Protein AF-A0A166BXQ8-F1 (afdb_monomer_lite)

Foldseek 3Di:
DPDCVVQPPQVLLVHPHQDLDLVVLVVSLVVVVVVDDCVVCVVSNVSSVVRSVVSVVVSVVVVVVVVVVVVVVPPDDDDDDDDDPPDDDPDDDPDDDDDDDDDDDDDDPDPVVVVVVLVVVLVVLLPQDLDLVNLVVLLVVLPDPLLVDPVSVVSNLVSVLNSQVVQWDADPVRATAGDPSNDVSSVVSCCVSPVCLVCVVVVCVSPVPCVNVSRHSVVVVVVVVVCVVDPPDPPVPPDDPVRVVLVVLVVVLVVLVVVLVVDDPPDPVNVVSVVVSVVSVVVSVLVVVVVVVVVVVVVVVVVVVVVCVVPDPDDDDPVCVVVVVVVVVVVVVLVVLVSVLVPDDPDDPVNVVSVVVNVVVVVVVVVVVVVVVVVVVVVVVVVVVVVVVVVVVVD

Radius of gyration: 35.56 Å; chains: 1; bounding box: 99×68×86 Å

Secondary structure (DSSP, 8-state):
---TTTTTTHHHHT-SS--SSHHHHHHHHHHHHHHS-TTT-HHHHHHHHHHHHHHHHHHHHHHHHHHHHHHHH-----------------------------------TTHHHHHHHHHHHHHHHHT--SSHHHHHHHHHHHTSGGGG-TTHHHHHHHHHHHHHHHTEEE-TTS-EEE-TTS-HHHHHHHHHHH-TTTTHHHHHHH-TTTHHHHHHHHHHHHHHHHHTT--S--------HHHHHHHHHHHHHHHHHHHHTTSPTTSHHHHHHHHHHHHHHHHHHHHHHHHHHHHHHHHHHHHHHHHHHHH-SSS--GGGHHHHHHHHHHHHHHHHHHHHHHTS-TT-THHHHHHHHHHHHHHHHHHHHHHHHHHHHHHHHHHHHHHHHHHHTT-

Structure (mmCIF, N/CA/C/O backbone):
data_AF-A0A166BXQ8-F1
#
_entry.id   AF-A0A166BXQ8-F1
#
loop_
_atom_site.group_PDB
_atom_site.id
_atom_site.type_symbol
_atom_site.label_atom_id
_atom_site.label_alt_id
_atom_site.label_comp_id
_atom_site.label_asym_id
_atom_site.label_entity_id
_atom_site.label_seq_id
_atom_site.pdbx_PDB_ins_code
_atom_site.Cartn_x
_atom_site.Cartn_y
_atom_site.Cartn_z
_atom_site.occupancy
_atom_site.B_iso_or_equiv
_atom_site.auth_seq_id
_atom_site.auth_comp_id
_atom_site.auth_asym_id
_atom_site.auth_atom_id
_atom_site.pdbx_PDB_model_num
ATOM 1 N N . MET A 1 1 ? 5.377 -31.806 24.658 1.00 46.69 1 MET A N 1
ATOM 2 C CA . MET A 1 1 ? 5.139 -30.428 25.122 1.00 46.69 1 MET A CA 1
ATOM 3 C C . MET A 1 1 ? 5.740 -29.539 24.061 1.00 46.69 1 MET A C 1
ATOM 5 O O . MET A 1 1 ? 6.955 -29.551 23.931 1.00 46.69 1 MET A O 1
ATOM 9 N N . TYR A 1 2 ? 4.899 -28.917 23.238 1.00 45.97 2 TYR A N 1
ATOM 10 C CA . TYR A 1 2 ? 5.341 -27.869 22.319 1.00 45.97 2 TYR A CA 1
ATOM 11 C C . TYR A 1 2 ? 5.758 -26.662 23.166 1.00 45.97 2 TYR A C 1
ATOM 13 O O . TYR A 1 2 ? 5.157 -26.437 24.223 1.00 45.97 2 TYR A O 1
ATOM 21 N N . SER A 1 3 ? 6.818 -25.956 22.779 1.00 56.94 3 SER A N 1
ATOM 22 C CA . SER A 1 3 ? 7.181 -24.694 23.430 1.00 56.94 3 SER A CA 1
ATOM 23 C C . SER A 1 3 ? 6.000 -23.720 23.310 1.00 56.94 3 SER A C 1
ATOM 25 O O . SER A 1 3 ? 5.258 -23.763 22.328 1.00 56.94 3 SER A O 1
ATOM 27 N N . GLU A 1 4 ? 5.774 -22.868 24.317 1.00 56.84 4 GLU A N 1
ATOM 28 C CA . GLU A 1 4 ? 4.639 -21.922 24.313 1.00 56.84 4 GLU A CA 1
ATOM 29 C C . GLU A 1 4 ? 4.644 -20.993 23.082 1.00 56.84 4 GLU A C 1
ATOM 31 O O . GLU A 1 4 ? 3.579 -20.546 22.645 1.00 56.84 4 GLU A O 1
ATOM 36 N N . ASP A 1 5 ? 5.820 -20.799 22.479 1.00 68.94 5 ASP A N 1
ATOM 37 C CA . ASP A 1 5 ? 6.036 -19.998 21.275 1.00 68.94 5 ASP A CA 1
ATOM 38 C C . ASP A 1 5 ? 5.596 -20.705 19.977 1.00 68.94 5 ASP A C 1
ATOM 40 O O . ASP A 1 5 ? 5.170 -20.042 19.034 1.00 68.94 5 ASP A O 1
ATOM 44 N N . GLU A 1 6 ? 5.634 -22.042 19.910 1.00 75.56 6 GLU A N 1
ATOM 45 C CA . GLU A 1 6 ? 5.276 -22.801 18.695 1.00 75.56 6 GLU A CA 1
ATOM 46 C C . GLU A 1 6 ? 3.762 -22.881 18.453 1.00 75.56 6 GLU A C 1
ATOM 48 O O . GLU A 1 6 ? 3.329 -23.151 17.335 1.00 75.56 6 GLU A O 1
ATOM 53 N N . ASN A 1 7 ? 2.946 -22.643 19.484 1.00 86.50 7 ASN A N 1
ATOM 54 C CA . ASN A 1 7 ? 1.486 -22.749 19.394 1.00 86.50 7 ASN A CA 1
ATOM 55 C C . ASN A 1 7 ? 0.785 -21.386 19.307 1.00 86.50 7 ASN A C 1
ATOM 57 O O . ASN A 1 7 ? -0.435 -21.281 19.475 1.00 86.50 7 ASN A O 1
ATOM 61 N N . TRP A 1 8 ? 1.546 -20.320 19.069 1.00 91.12 8 TRP A N 1
ATOM 62 C CA . TRP A 1 8 ? 0.972 -19.029 18.731 1.00 91.12 8 TRP A CA 1
ATOM 63 C C . TRP A 1 8 ? 0.299 -19.115 17.349 1.00 91.12 8 TRP A C 1
ATOM 65 O O . TRP A 1 8 ? 0.879 -19.691 16.427 1.00 91.12 8 TRP A O 1
ATOM 75 N N . PRO A 1 9 ? -0.915 -18.565 17.151 1.00 95.94 9 PRO A N 1
ATOM 76 C CA . PRO A 1 9 ? -1.700 -17.702 18.047 1.00 95.94 9 PRO A CA 1
ATOM 77 C C . PRO A 1 9 ? -2.689 -18.430 18.980 1.00 95.94 9 PRO A C 1
ATOM 79 O O . PRO A 1 9 ? -3.392 -17.789 19.766 1.00 95.94 9 PRO A O 1
ATOM 82 N N . TYR A 1 10 ? -2.798 -19.755 18.897 1.00 96.56 10 TYR A N 1
ATOM 83 C CA . TYR A 1 10 ? -3.838 -20.540 19.572 1.00 96.56 10 TYR A CA 1
ATOM 84 C C . TYR A 1 10 ? -3.664 -20.605 21.095 1.00 96.56 10 TYR A C 1
ATOM 86 O O . TYR A 1 10 ? -4.658 -20.542 21.825 1.00 96.56 10 TYR A O 1
ATOM 94 N N . SER A 1 11 ? -2.422 -20.613 21.585 1.00 95.88 11 SER A N 1
ATOM 95 C CA . SER A 1 11 ? -2.105 -20.584 23.020 1.00 95.88 11 SER A CA 1
ATOM 96 C C . SER A 1 11 ? -2.713 -19.368 23.736 1.00 95.88 11 SER A C 1
ATOM 98 O O . SER A 1 11 ? -3.325 -19.510 24.797 1.00 95.88 11 SER A O 1
ATOM 100 N N . VAL A 1 12 ? -2.666 -18.183 23.113 1.00 96.44 12 VAL A N 1
ATOM 101 C CA . VAL A 1 12 ? -3.250 -16.935 23.649 1.00 96.44 12 VAL A CA 1
ATOM 102 C C . VAL A 1 12 ? -4.776 -17.037 23.769 1.00 96.44 12 VAL A C 1
ATOM 104 O O . VAL A 1 12 ? -5.376 -16.575 24.745 1.00 96.44 12 VAL A O 1
ATOM 107 N N . LEU A 1 13 ? -5.420 -17.712 22.813 1.00 96.56 13 LEU A N 1
ATOM 108 C CA . LEU A 1 13 ? -6.859 -17.989 22.838 1.00 96.56 13 LEU A CA 1
ATOM 109 C C . LEU A 1 13 ? -7.239 -19.085 23.852 1.00 96.56 13 LEU A C 1
ATOM 111 O O . LEU A 1 13 ? -8.425 -19.269 24.127 1.00 96.56 13 LEU A O 1
ATOM 115 N N . GLY A 1 14 ? -6.261 -19.772 24.452 1.00 96.19 14 GLY A N 1
ATOM 116 C CA . GLY A 1 14 ? -6.480 -20.916 25.338 1.00 96.19 14 GLY A CA 1
ATOM 117 C C . GLY A 1 14 ? -6.905 -22.175 24.583 1.00 96.19 14 GLY A C 1
ATOM 118 O O . GLY A 1 14 ? -7.723 -22.940 25.090 1.00 96.19 14 GLY A O 1
ATOM 119 N N . LEU A 1 15 ? -6.410 -22.344 23.357 1.00 95.94 15 LEU A N 1
ATOM 120 C CA . LEU A 1 15 ? -6.626 -23.522 22.527 1.00 95.94 15 LEU A CA 1
ATOM 121 C C . LEU A 1 15 ? -5.323 -24.323 22.453 1.00 95.94 15 LEU A C 1
ATOM 123 O O . LEU A 1 15 ? -4.288 -23.786 22.069 1.00 95.94 15 LEU A O 1
ATOM 127 N N . ASP A 1 16 ? -5.386 -25.612 22.791 1.00 94.31 16 ASP A N 1
ATOM 128 C CA . ASP A 1 16 ? -4.207 -26.489 22.771 1.00 94.31 16 ASP A CA 1
ATOM 129 C C . ASP A 1 16 ? -3.754 -26.833 21.344 1.00 94.31 16 ASP A C 1
ATOM 131 O O . ASP A 1 16 ? -2.599 -27.196 21.134 1.00 94.31 16 ASP A O 1
ATOM 135 N N . GLN A 1 17 ? -4.653 -26.737 20.360 1.00 94.12 17 GLN A N 1
ATOM 136 C CA . GLN A 1 17 ? -4.404 -27.069 18.956 1.00 94.12 17 GLN A CA 1
ATOM 137 C C . GLN A 1 17 ? -5.160 -26.116 18.025 1.00 94.12 17 GLN A C 1
ATOM 139 O O . GLN A 1 17 ? -6.168 -25.516 18.414 1.00 94.12 17 GLN A O 1
ATOM 144 N N . ALA A 1 18 ? -4.693 -26.020 16.777 1.00 94.00 18 ALA A N 1
ATOM 145 C CA . ALA A 1 18 ? -5.367 -25.280 15.718 1.00 94.00 18 ALA A CA 1
ATOM 146 C C . ALA A 1 18 ? -6.756 -25.894 15.431 1.00 94.00 18 ALA A C 1
ATOM 148 O O . ALA A 1 18 ? -6.832 -27.062 15.049 1.00 94.00 18 ALA A O 1
ATOM 149 N N . PRO A 1 19 ? -7.862 -25.152 15.612 1.00 94.69 19 PRO A N 1
ATOM 150 C CA . PRO A 1 19 ? -9.194 -25.655 15.304 1.00 94.69 19 PRO A CA 1
ATOM 151 C C . PRO A 1 19 ? -9.437 -25.690 13.790 1.00 94.69 19 PRO A C 1
ATOM 153 O O . PRO A 1 19 ? -8.932 -24.846 13.054 1.00 94.69 19 PRO A O 1
ATOM 156 N N . ASP A 1 20 ? -10.288 -26.613 13.342 1.00 95.31 20 ASP A N 1
ATOM 157 C CA . ASP A 1 20 ? -10.686 -26.741 11.932 1.00 95.31 20 ASP A CA 1
ATOM 158 C C . ASP A 1 20 ? -11.771 -25.736 11.502 1.00 95.31 20 ASP A C 1
ATOM 160 O O . ASP A 1 20 ? -12.115 -25.652 10.323 1.00 95.31 20 ASP A O 1
ATOM 164 N N . ASP A 1 21 ? -12.349 -24.977 12.439 1.00 96.25 21 ASP A N 1
ATOM 165 C CA . ASP A 1 21 ? -13.496 -24.117 12.170 1.00 96.25 21 ASP A CA 1
ATOM 166 C C . ASP A 1 21 ? -13.426 -22.740 12.852 1.00 96.25 21 ASP A C 1
ATOM 168 O O . ASP A 1 21 ? -12.931 -22.548 13.967 1.00 96.25 21 ASP A O 1
ATOM 172 N N . LEU A 1 22 ? -14.017 -21.748 12.182 1.00 95.56 22 LEU A N 1
ATOM 173 C CA . LEU A 1 22 ? -14.020 -20.360 12.641 1.00 95.56 22 LEU A CA 1
ATOM 174 C C . LEU A 1 22 ? -14.882 -20.156 13.899 1.00 95.56 22 LEU A C 1
ATOM 176 O O . LEU A 1 22 ? -14.662 -19.198 14.648 1.00 95.56 22 LEU A O 1
ATOM 180 N N . LYS A 1 23 ? -15.884 -21.014 14.146 1.00 97.00 23 LYS A N 1
ATOM 181 C CA . LYS A 1 23 ? -16.772 -20.859 15.310 1.00 97.00 23 LYS A CA 1
ATOM 182 C C . LYS A 1 23 ? -16.017 -21.176 16.597 1.00 97.00 23 LYS A C 1
ATOM 184 O O . LYS A 1 23 ? -16.188 -20.439 17.569 1.00 97.00 23 LYS A O 1
ATOM 189 N N . SER A 1 24 ? -15.152 -22.186 16.587 1.00 97.44 24 SER A N 1
ATOM 190 C CA . SER A 1 24 ? -14.280 -22.520 17.719 1.00 97.44 24 SER A CA 1
ATOM 191 C C . SER A 1 24 ? -13.351 -21.362 18.095 1.00 97.44 24 SER A C 1
ATOM 193 O O . SER A 1 24 ? -13.321 -20.967 19.263 1.00 97.44 24 SER A O 1
ATOM 195 N N . ILE A 1 25 ? -12.708 -20.717 17.111 1.00 96.75 25 ILE A N 1
ATOM 196 C CA . ILE A 1 25 ? -11.854 -19.529 17.330 1.00 96.75 25 ILE A CA 1
ATOM 197 C C . ILE A 1 25 ? -12.660 -18.381 17.958 1.00 96.75 25 ILE A C 1
ATOM 199 O O . ILE A 1 25 ? -12.255 -17.801 18.967 1.00 96.75 25 ILE A O 1
ATOM 203 N N . LYS A 1 26 ? -13.840 -18.066 17.403 1.00 97.00 26 LYS A N 1
ATOM 204 C CA . LYS A 1 26 ? -14.721 -17.004 17.928 1.00 97.00 26 LYS A CA 1
ATOM 205 C C . LYS A 1 26 ? -15.190 -17.286 19.354 1.00 97.00 26 LYS A C 1
ATOM 207 O O . LYS A 1 26 ? -15.265 -16.365 20.167 1.00 97.00 26 LYS A O 1
ATOM 212 N N . ARG A 1 27 ? -15.507 -18.544 19.669 1.00 98.06 27 ARG A N 1
ATOM 213 C CA . ARG A 1 27 ? -15.951 -18.951 21.006 1.00 98.06 27 ARG A CA 1
ATOM 214 C C . ARG A 1 27 ? -14.828 -18.816 22.033 1.00 98.06 27 ARG A C 1
ATOM 216 O O . ARG A 1 27 ? -15.084 -18.296 23.117 1.00 98.06 27 ARG A O 1
ATOM 223 N N . ALA A 1 28 ? -13.612 -19.232 21.682 1.00 98.00 28 ALA A N 1
ATOM 224 C CA . ALA A 1 28 ? -12.432 -19.088 22.532 1.00 98.00 28 ALA A CA 1
ATOM 225 C C . ALA A 1 28 ? -12.113 -17.609 22.806 1.00 98.00 28 ALA A C 1
ATOM 227 O O . ALA A 1 28 ? -11.984 -17.209 23.964 1.00 98.00 28 ALA A O 1
ATOM 228 N N . TYR A 1 29 ? -12.129 -16.774 21.760 1.00 97.94 29 TYR A N 1
ATOM 229 C CA . TYR A 1 29 ? -11.967 -15.324 21.889 1.00 97.94 29 TYR A CA 1
ATOM 230 C C . TYR A 1 29 ? -13.017 -14.705 22.820 1.00 97.94 29 TYR A C 1
ATOM 232 O O . TYR A 1 29 ? -12.664 -13.998 23.758 1.00 97.94 29 TYR A O 1
ATOM 240 N N . ALA A 1 30 ? -14.303 -15.019 22.627 1.00 97.88 30 ALA A N 1
ATOM 241 C CA . ALA A 1 30 ? -15.375 -14.497 23.476 1.00 97.88 30 ALA A CA 1
ATOM 242 C C . ALA A 1 30 ? -15.260 -14.959 24.939 1.00 97.88 30 ALA A C 1
ATOM 244 O O . ALA A 1 30 ? -15.646 -14.224 25.847 1.00 97.88 30 ALA A O 1
ATOM 245 N N . HIS A 1 31 ? -14.740 -16.165 25.184 1.00 97.94 31 HIS A N 1
ATOM 246 C CA . HIS A 1 31 ? -14.492 -16.659 26.535 1.00 97.94 31 HIS A CA 1
ATOM 247 C C . HIS A 1 31 ? -13.352 -15.886 27.212 1.00 97.94 31 HIS A C 1
ATOM 249 O O . HIS A 1 31 ? -13.535 -15.391 28.322 1.00 97.94 31 HIS A O 1
ATOM 255 N N . LYS A 1 32 ? -12.211 -15.712 26.531 1.00 97.44 32 LYS A N 1
ATOM 256 C CA . LYS A 1 32 ? -11.069 -14.928 27.034 1.00 97.44 32 LYS A CA 1
ATOM 257 C C . LYS A 1 32 ? -11.403 -13.447 27.210 1.00 97.44 32 LYS A C 1
ATOM 259 O O . LYS A 1 32 ? -11.014 -12.840 28.203 1.00 97.44 32 LYS A O 1
ATOM 264 N N . LEU A 1 33 ? -12.203 -12.879 26.310 1.00 97.00 33 LEU A N 1
ATOM 265 C CA . LEU A 1 33 ? -12.630 -11.485 26.394 1.00 97.00 33 LEU A CA 1
ATOM 266 C C . LEU A 1 33 ? -13.449 -11.198 27.661 1.00 97.00 33 LEU A C 1
ATOM 268 O O . LEU A 1 33 ? -13.353 -10.110 28.211 1.00 97.00 33 LEU A O 1
ATOM 272 N N . LYS A 1 34 ? -14.226 -12.173 28.154 1.00 97.69 34 LYS A N 1
ATOM 273 C CA . LYS A 1 34 ? -14.976 -12.042 29.417 1.00 97.69 34 LYS A CA 1
ATOM 274 C C . LYS A 1 34 ? -14.088 -12.080 30.659 1.00 97.69 34 LYS A C 1
ATOM 276 O O . LYS A 1 34 ? -14.539 -11.668 31.721 1.00 97.69 34 LYS A O 1
ATOM 281 N N . THR A 1 35 ? -12.876 -12.620 30.545 1.00 96.88 35 THR A N 1
ATOM 282 C CA . THR A 1 35 ? -11.937 -12.731 31.669 1.00 96.88 35 THR A CA 1
ATOM 283 C C . THR A 1 35 ? -11.001 -11.531 31.796 1.00 96.88 35 THR A C 1
ATOM 285 O O . THR A 1 35 ? -10.431 -11.345 32.864 1.00 96.88 35 THR A O 1
ATOM 288 N N . ILE A 1 36 ? -10.854 -10.729 30.736 1.00 95.50 36 ILE A N 1
ATOM 289 C CA . ILE A 1 36 ? -9.988 -9.544 30.704 1.00 95.50 36 ILE A CA 1
ATOM 290 C C . ILE A 1 36 ? -10.828 -8.304 31.015 1.00 95.50 36 ILE A C 1
ATOM 292 O O . ILE A 1 36 ? -11.818 -8.026 30.335 1.00 95.50 36 ILE A O 1
ATOM 296 N N . ASP A 1 37 ? -10.412 -7.530 32.014 1.00 96.00 37 ASP A N 1
ATOM 297 C CA . ASP A 1 37 ? -10.966 -6.199 32.257 1.00 96.00 37 ASP A CA 1
ATOM 298 C C . ASP A 1 37 ? -10.253 -5.178 31.362 1.00 96.00 37 ASP A C 1
ATOM 300 O O . ASP A 1 37 ? -9.118 -4.777 31.613 1.00 96.00 37 ASP A O 1
ATOM 304 N N . GLN A 1 38 ? -10.941 -4.736 30.310 1.00 93.00 38 GLN A N 1
ATOM 305 C CA . GLN A 1 38 ? -10.394 -3.823 29.300 1.00 93.00 38 GLN A CA 1
ATOM 306 C C . GLN A 1 38 ? -9.919 -2.484 29.882 1.00 93.00 38 GLN A C 1
ATOM 308 O O . GLN A 1 38 ? -9.070 -1.831 29.279 1.00 93.00 38 GLN A O 1
ATOM 313 N N . SER A 1 39 ? -10.459 -2.058 31.029 1.00 92.38 39 SER A N 1
ATOM 314 C CA . SER A 1 39 ? -10.103 -0.771 31.634 1.00 92.38 39 SER A CA 1
ATOM 315 C C . SER A 1 39 ? -8.745 -0.798 32.335 1.00 92.38 39 SER A C 1
ATOM 317 O O . SER A 1 39 ? -8.055 0.219 32.387 1.00 92.38 39 SER A O 1
ATOM 319 N N . THR A 1 40 ? -8.349 -1.963 32.847 1.00 96.06 40 THR A N 1
ATOM 320 C CA . THR A 1 40 ? -7.124 -2.142 33.631 1.00 96.06 40 THR A CA 1
ATOM 321 C C . THR A 1 40 ? -6.053 -2.932 32.878 1.00 96.06 40 THR A C 1
ATOM 323 O O . THR A 1 40 ? -4.871 -2.772 33.171 1.00 96.06 40 THR A O 1
ATOM 326 N N . GLN A 1 41 ? -6.441 -3.731 31.878 1.00 96.25 41 GLN A N 1
ATOM 327 C CA . GLN A 1 41 ? -5.575 -4.661 31.142 1.00 96.25 41 GLN A CA 1
ATOM 328 C C . GLN A 1 41 ? -5.599 -4.392 29.625 1.00 96.25 41 GLN A C 1
ATOM 330 O O . GLN A 1 41 ? -5.936 -5.257 28.814 1.00 96.25 41 GLN A O 1
ATOM 335 N N . ALA A 1 42 ? -5.253 -3.165 29.223 1.00 91.62 42 ALA A N 1
ATOM 336 C CA . ALA A 1 42 ? -5.271 -2.758 27.813 1.00 91.62 42 ALA A CA 1
ATOM 337 C C . ALA A 1 42 ? -4.303 -3.576 26.931 1.00 91.62 42 ALA A C 1
ATOM 339 O O . ALA A 1 42 ? -4.637 -3.912 25.795 1.00 91.62 42 ALA A O 1
ATOM 340 N N . GLU A 1 43 ? -3.125 -3.926 27.457 1.00 94.19 43 GLU A N 1
ATOM 341 C CA . GLU A 1 43 ? -2.118 -4.715 26.736 1.00 94.19 43 GLU A CA 1
ATOM 342 C C . GLU A 1 43 ? -2.594 -6.153 26.481 1.00 94.19 43 GLU A C 1
ATOM 344 O O . GLU A 1 43 ? -2.527 -6.635 25.349 1.00 94.19 43 GLU A O 1
ATOM 349 N N . ASP A 1 44 ? -3.183 -6.806 27.487 1.00 95.44 44 ASP A N 1
ATOM 350 C CA . ASP A 1 44 ? -3.733 -8.160 27.348 1.00 95.44 44 ASP A CA 1
ATOM 351 C C . ASP A 1 44 ? -4.890 -8.203 26.345 1.00 95.44 44 ASP A C 1
ATOM 353 O O . ASP A 1 44 ? -5.005 -9.140 25.550 1.00 95.44 44 ASP A O 1
ATOM 357 N N . PHE A 1 45 ? -5.735 -7.167 26.334 1.00 95.25 45 PHE A N 1
ATOM 358 C CA . PHE A 1 45 ? -6.797 -7.035 25.341 1.00 95.25 45 PHE A CA 1
ATOM 359 C C . PHE A 1 45 ? -6.235 -6.906 23.919 1.00 95.25 45 PHE A C 1
ATOM 361 O O . PHE A 1 45 ? -6.725 -7.579 23.005 1.00 95.25 45 PHE A O 1
ATOM 368 N N . GLN A 1 46 ? -5.194 -6.091 23.730 1.00 93.25 46 GLN A N 1
ATOM 369 C CA . GLN A 1 46 ? -4.549 -5.928 22.428 1.00 93.25 46 GLN A CA 1
ATOM 370 C C . GLN A 1 46 ? -3.886 -7.233 21.968 1.00 93.25 46 GLN A C 1
ATOM 372 O O . GLN A 1 46 ? -4.082 -7.644 20.824 1.00 93.25 46 GLN A O 1
ATOM 377 N N . ASN A 1 47 ? -3.189 -7.938 22.863 1.00 95.06 47 ASN A N 1
ATOM 378 C CA . ASN A 1 47 ? -2.586 -9.240 22.573 1.00 95.06 47 ASN A CA 1
ATOM 379 C C . ASN A 1 47 ? -3.640 -10.287 22.188 1.00 95.06 47 ASN A C 1
ATOM 381 O O . ASN A 1 47 ? -3.478 -10.996 21.191 1.00 95.06 47 ASN A O 1
ATOM 385 N N . LEU A 1 48 ? -4.761 -10.341 22.915 1.00 97.38 48 LEU A N 1
ATOM 386 C CA . LEU A 1 48 ? -5.880 -11.224 22.588 1.00 97.38 48 LEU A CA 1
ATOM 387 C C . LEU A 1 48 ? -6.483 -10.888 21.216 1.00 97.38 48 LEU A C 1
ATOM 389 O O . LEU A 1 48 ? -6.862 -11.793 20.466 1.00 97.38 48 LEU A O 1
ATOM 393 N N . ARG A 1 49 ? -6.577 -9.597 20.872 1.00 96.31 49 ARG A N 1
ATOM 394 C CA . ARG A 1 49 ? -7.095 -9.158 19.574 1.00 96.31 49 ARG A CA 1
ATOM 395 C C . ARG A 1 49 ? -6.176 -9.570 18.428 1.00 96.31 49 ARG A C 1
ATOM 397 O O . ARG A 1 49 ? -6.662 -10.165 17.466 1.00 96.31 49 ARG A O 1
ATOM 404 N N . THR A 1 50 ? -4.877 -9.318 18.559 1.00 93.62 50 THR A N 1
ATOM 405 C CA . THR A 1 50 ? -3.866 -9.718 17.571 1.00 93.62 50 THR A CA 1
ATOM 406 C C . THR A 1 50 ? -3.879 -11.232 17.356 1.00 93.62 50 THR A C 1
ATOM 408 O O . THR A 1 50 ? -3.921 -11.690 16.215 1.00 93.62 50 THR A O 1
ATOM 411 N N . ALA A 1 51 ? -3.944 -12.019 18.436 1.00 96.88 51 ALA A N 1
ATOM 412 C CA . ALA A 1 51 ? -4.024 -13.476 18.348 1.00 96.88 51 ALA A CA 1
ATOM 413 C C . ALA A 1 51 ? -5.303 -13.958 17.641 1.00 96.88 51 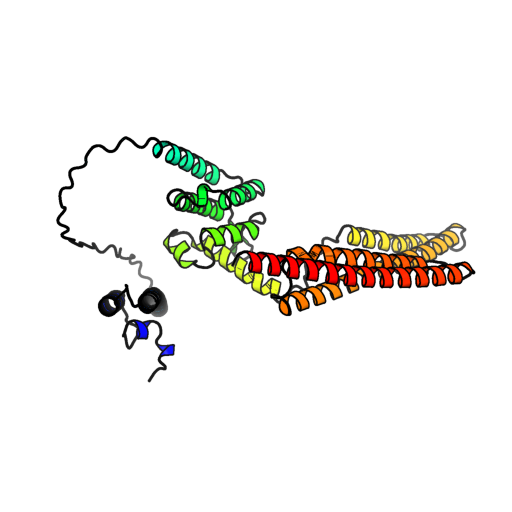ALA A C 1
ATOM 415 O O . ALA A 1 51 ? -5.255 -14.874 16.821 1.00 96.88 51 ALA A O 1
ATOM 416 N N . PHE A 1 52 ? -6.453 -13.332 17.907 1.00 97.50 52 PHE A N 1
ATOM 417 C CA . PHE A 1 52 ? -7.702 -13.663 17.218 1.00 97.50 52 PHE A CA 1
ATOM 418 C C . PHE A 1 52 ? -7.630 -13.400 15.710 1.00 97.50 52 PHE A C 1
ATOM 420 O O . PHE A 1 52 ? -8.049 -14.248 14.916 1.00 97.50 52 PHE A O 1
ATOM 427 N N . ASP A 1 53 ? -7.101 -12.244 15.311 1.00 94.38 53 ASP A N 1
ATOM 428 C CA . ASP A 1 53 ? -6.992 -11.879 13.901 1.00 94.38 53 ASP A CA 1
ATOM 429 C C . ASP A 1 53 ? -5.981 -12.784 13.166 1.00 94.38 53 ASP A C 1
ATOM 431 O O . ASP A 1 53 ? -6.297 -13.274 12.078 1.00 94.38 53 ASP A O 1
ATOM 435 N N . ALA A 1 54 ? -4.851 -13.129 13.794 1.00 92.94 54 ALA A N 1
ATOM 436 C CA . ALA A 1 54 ? -3.890 -14.101 13.264 1.00 92.94 54 ALA A CA 1
ATOM 437 C C . ALA A 1 54 ? -4.483 -15.519 13.142 1.00 92.94 54 ALA A C 1
ATOM 439 O O . ALA A 1 54 ? -4.366 -16.159 12.096 1.00 92.94 54 ALA A O 1
ATOM 440 N N . ALA A 1 55 ? 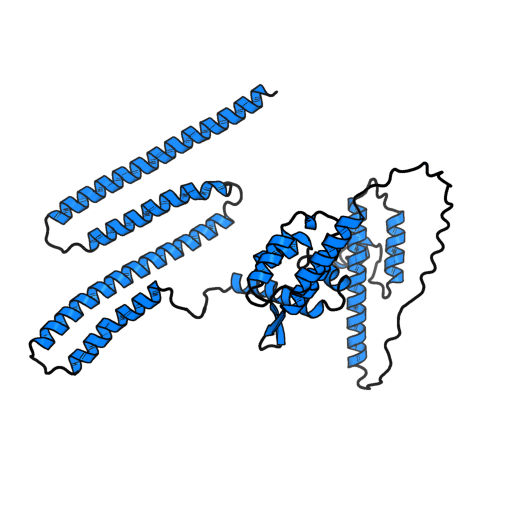-5.207 -15.999 14.162 1.00 96.50 55 ALA A N 1
ATOM 441 C CA . ALA A 1 55 ? -5.819 -17.331 14.148 1.00 96.50 55 ALA A CA 1
ATOM 442 C C . ALA A 1 55 ? -6.822 -17.497 12.992 1.00 96.50 55 ALA A C 1
ATOM 444 O O . ALA A 1 55 ? -6.906 -18.564 12.379 1.00 96.50 55 ALA A O 1
ATOM 445 N N . LYS A 1 56 ? -7.567 -16.434 12.657 1.00 96.19 56 LYS A N 1
ATOM 446 C CA . LYS A 1 56 ? -8.465 -16.414 11.492 1.00 96.19 56 LYS A CA 1
ATOM 447 C C . LYS A 1 56 ? -7.722 -16.522 10.165 1.00 96.19 56 LYS A C 1
ATOM 449 O O . LYS A 1 56 ? -8.217 -17.179 9.247 1.00 96.19 56 LYS A O 1
ATOM 454 N N . GLN A 1 57 ? -6.580 -15.851 10.049 1.00 87.56 57 GLN A N 1
ATOM 455 C CA . GLN A 1 57 ? -5.763 -15.905 8.840 1.00 87.56 57 GLN A CA 1
ATOM 456 C C . GLN A 1 57 ? -5.219 -17.319 8.648 1.00 87.56 57 GLN A C 1
ATOM 458 O O . GLN A 1 57 ? -5.434 -17.908 7.593 1.00 87.56 57 GLN A O 1
ATOM 463 N N . PHE A 1 58 ? -4.642 -17.915 9.695 1.00 93.06 58 PHE A N 1
ATOM 464 C CA . PHE A 1 58 ? -4.114 -19.283 9.646 1.00 93.06 58 PHE A CA 1
ATOM 465 C C . PHE A 1 58 ? -5.186 -20.316 9.306 1.00 93.06 58 PHE A C 1
ATOM 467 O O . PHE A 1 58 ? -4.945 -21.205 8.494 1.00 93.06 58 PHE A O 1
ATOM 474 N N . LEU A 1 59 ? -6.400 -20.165 9.845 1.00 95.06 59 LEU A N 1
ATOM 475 C CA . LEU A 1 59 ? -7.517 -21.023 9.456 1.00 95.06 59 LEU A CA 1
ATOM 476 C C . LEU A 1 59 ? -7.830 -20.906 7.955 1.00 95.06 59 LEU A C 1
ATOM 478 O O . LEU A 1 59 ? -8.028 -21.921 7.297 1.00 95.06 59 LEU A O 1
ATOM 482 N N . THR A 1 60 ? -7.862 -19.686 7.413 1.00 89.31 60 THR A N 1
ATOM 483 C CA . THR A 1 60 ? -8.107 -19.456 5.978 1.00 89.31 60 THR A CA 1
ATOM 484 C C . THR A 1 60 ? -7.032 -20.123 5.116 1.00 89.31 60 THR A C 1
ATOM 486 O O . THR A 1 60 ? -7.374 -20.820 4.164 1.00 89.31 60 THR A O 1
ATOM 489 N N . TYR A 1 61 ? -5.754 -19.981 5.483 1.00 88.44 61 TYR A N 1
ATOM 490 C CA . TYR A 1 61 ? -4.644 -20.631 4.779 1.00 88.44 61 TYR A CA 1
ATOM 491 C C . TYR A 1 61 ? -4.729 -22.159 4.841 1.00 88.44 61 TYR A C 1
ATOM 493 O O . TYR A 1 61 ? -4.598 -22.818 3.815 1.00 88.44 61 TYR A O 1
ATOM 501 N N . ASN A 1 62 ? -5.024 -22.727 6.013 1.00 91.25 62 ASN A N 1
ATOM 502 C CA . ASN A 1 62 ? -5.155 -24.176 6.172 1.00 91.25 62 ASN A CA 1
ATOM 503 C C . ASN A 1 62 ? -6.340 -24.743 5.378 1.00 91.25 62 ASN A C 1
ATOM 505 O O . ASN A 1 62 ? -6.252 -25.848 4.848 1.00 91.25 62 ASN A O 1
ATOM 509 N N . LEU A 1 63 ? -7.451 -24.005 5.286 1.00 90.00 63 LEU A N 1
ATOM 510 C CA . LEU A 1 63 ? -8.598 -24.408 4.470 1.00 90.00 63 LEU A CA 1
ATOM 511 C C . LEU A 1 63 ? -8.284 -24.349 2.971 1.00 90.00 63 LEU A C 1
ATOM 513 O O . LEU A 1 63 ? -8.712 -25.242 2.245 1.00 90.00 63 LEU A O 1
ATOM 517 N N . ALA A 1 64 ? -7.525 -23.345 2.522 1.00 87.56 64 ALA A N 1
ATOM 518 C CA . ALA A 1 64 ? -7.059 -23.259 1.139 1.00 87.56 64 ALA A CA 1
ATOM 519 C C . ALA A 1 64 ? -6.108 -24.419 0.797 1.00 87.56 64 ALA A C 1
ATOM 521 O O . ALA A 1 64 ? -6.367 -25.151 -0.151 1.00 87.56 64 ALA A O 1
ATOM 522 N N . ALA A 1 65 ? -5.102 -24.678 1.640 1.00 87.25 65 ALA A N 1
ATOM 523 C CA . ALA A 1 65 ? -4.160 -25.782 1.443 1.00 87.25 65 ALA A CA 1
ATOM 524 C C . ALA A 1 65 ? -4.860 -27.155 1.394 1.00 87.25 65 ALA A C 1
ATOM 526 O O . ALA A 1 65 ? -4.594 -27.961 0.506 1.00 87.25 65 ALA A O 1
ATOM 527 N N . LYS A 1 66 ? -5.828 -27.404 2.291 1.00 90.50 66 LYS A N 1
ATOM 528 C CA . LYS A 1 66 ? -6.637 -28.637 2.266 1.00 90.50 66 LYS A CA 1
ATOM 529 C C . LYS A 1 66 ? -7.501 -28.754 1.001 1.00 90.50 66 LYS A C 1
ATOM 531 O O . LYS A 1 66 ? -7.764 -29.868 0.552 1.00 90.50 66 LYS A O 1
ATOM 536 N N . ALA A 1 67 ? -7.979 -27.637 0.445 1.00 87.31 67 ALA A N 1
ATOM 537 C CA . ALA A 1 67 ? -8.751 -27.642 -0.799 1.00 87.31 67 ALA A CA 1
ATOM 538 C C . ALA A 1 67 ? -7.872 -27.994 -2.011 1.00 87.31 67 ALA A C 1
ATOM 540 O O . ALA A 1 67 ? -8.319 -28.733 -2.890 1.00 87.31 67 ALA A O 1
ATOM 541 N N . ASP A 1 68 ? -6.622 -27.534 -2.020 1.00 83.19 68 ASP A N 1
ATOM 542 C CA . ASP A 1 68 ? -5.653 -27.852 -3.070 1.00 83.19 68 ASP A CA 1
ATOM 543 C C . ASP A 1 68 ? -5.243 -29.334 -3.024 1.00 83.19 68 ASP A C 1
ATOM 545 O O . ASP A 1 68 ? -5.325 -30.024 -4.041 1.00 83.19 68 ASP A O 1
ATOM 549 N N . GLU A 1 69 ? -4.946 -29.879 -1.837 1.00 87.25 69 GLU A N 1
ATOM 550 C CA . GLU A 1 69 ? -4.655 -31.314 -1.653 1.00 87.25 69 GLU A CA 1
ATOM 551 C C . GLU A 1 69 ? -5.826 -32.217 -2.094 1.00 87.25 69 GLU A C 1
ATOM 553 O O . GLU A 1 69 ? -5.637 -33.282 -2.701 1.00 87.25 69 GLU A O 1
ATOM 558 N N . ALA A 1 70 ? -7.063 -31.787 -1.819 1.00 83.44 70 ALA A N 1
ATOM 559 C CA . ALA A 1 70 ? -8.265 -32.502 -2.241 1.00 83.44 70 ALA A CA 1
ATOM 560 C C . ALA A 1 70 ? -8.446 -32.485 -3.770 1.00 83.44 70 ALA A C 1
ATOM 562 O O . ALA A 1 70 ? -8.877 -33.489 -4.348 1.00 83.44 70 ALA A O 1
ATOM 563 N N . ASN A 1 71 ? -8.084 -31.382 -4.432 1.00 79.31 71 ASN A N 1
ATOM 564 C CA . ASN A 1 71 ? -8.150 -31.254 -5.888 1.00 79.31 71 ASN A CA 1
ATOM 565 C C . ASN A 1 71 ? -7.055 -32.059 -6.603 1.00 79.31 71 ASN A C 1
ATOM 567 O O . ASN A 1 71 ? -7.334 -32.655 -7.644 1.00 79.31 71 ASN A O 1
ATOM 571 N N . GLU A 1 72 ? -5.844 -32.151 -6.049 1.00 76.25 72 GLU A N 1
ATOM 572 C CA . GLU A 1 72 ? -4.763 -32.957 -6.640 1.00 76.25 72 GLU A CA 1
ATOM 573 C C . GLU A 1 72 ? -5.036 -34.465 -6.564 1.00 76.25 72 GLU A C 1
ATOM 575 O O . GLU A 1 72 ? -4.687 -35.219 -7.476 1.00 76.25 72 GLU A O 1
ATOM 580 N N . THR A 1 73 ? -5.725 -34.916 -5.515 1.00 70.88 73 THR A N 1
ATOM 581 C CA . THR A 1 73 ? -6.058 -36.340 -5.340 1.00 70.88 73 THR A CA 1
ATOM 582 C C . THR A 1 73 ? -7.286 -36.757 -6.164 1.00 70.88 73 THR A C 1
ATOM 584 O O . THR A 1 73 ? -7.453 -37.933 -6.496 1.00 70.88 73 THR A O 1
ATOM 587 N N . SER A 1 74 ? -8.135 -35.802 -6.557 1.00 56.41 74 SER A N 1
ATOM 588 C CA . SER A 1 74 ? -9.335 -36.032 -7.362 1.00 56.41 74 SER A CA 1
ATOM 589 C C . SER A 1 74 ? -9.160 -35.483 -8.779 1.00 56.41 74 SER A C 1
ATOM 591 O O . SER A 1 74 ? -9.797 -34.506 -9.173 1.00 56.41 74 SER A O 1
ATOM 593 N N . GLY A 1 75 ? -8.353 -36.168 -9.596 1.00 49.72 75 GLY A N 1
ATOM 594 C CA . GLY A 1 75 ? -8.251 -35.975 -11.052 1.00 49.72 75 GLY A CA 1
ATOM 595 C C . GLY A 1 75 ? -9.533 -36.321 -11.830 1.00 49.72 75 GLY A C 1
ATOM 596 O O . GLY A 1 75 ? -9.475 -36.908 -12.910 1.00 49.72 75 GLY A O 1
ATOM 597 N N . GLN A 1 76 ? -10.703 -35.985 -11.289 1.00 49.75 76 GLN A N 1
ATOM 598 C CA . GLN A 1 76 ? -12.002 -36.186 -11.905 1.00 49.75 76 GLN A CA 1
ATOM 599 C C . GLN A 1 76 ? -12.827 -34.908 -11.742 1.00 49.75 76 GLN A C 1
ATOM 601 O O . GLN A 1 76 ? -13.509 -34.668 -10.752 1.00 49.75 76 GLN A O 1
ATOM 606 N N . ARG A 1 77 ? -12.693 -34.066 -12.765 1.00 51.22 77 ARG A N 1
ATOM 607 C CA . ARG A 1 77 ? -13.376 -32.792 -12.976 1.00 51.22 77 ARG A CA 1
ATOM 608 C C . ARG A 1 77 ? -14.894 -32.988 -12.881 1.00 51.22 77 ARG A C 1
ATOM 610 O O . ARG A 1 77 ? -15.502 -33.537 -13.797 1.00 51.22 77 ARG A O 1
ATOM 617 N N . THR A 1 78 ? -15.504 -32.516 -11.799 1.00 45.19 78 THR A N 1
ATOM 618 C CA . THR A 1 78 ? -16.946 -32.256 -11.747 1.00 45.19 78 THR A CA 1
ATOM 619 C C . THR A 1 78 ? -17.169 -30.784 -11.455 1.00 45.19 78 THR A C 1
ATOM 621 O O . THR A 1 78 ? -16.849 -30.310 -10.368 1.00 45.19 78 THR A O 1
ATOM 624 N N . ASP A 1 79 ? -17.725 -30.085 -12.445 1.00 49.97 79 ASP A N 1
ATOM 625 C CA . ASP A 1 79 ? -18.346 -28.773 -12.293 1.00 49.97 79 ASP A CA 1
ATOM 626 C C . ASP A 1 79 ? -19.408 -28.845 -11.185 1.00 49.97 79 ASP A C 1
ATOM 628 O O . ASP A 1 79 ? -20.474 -29.434 -11.372 1.00 49.97 79 ASP A O 1
ATOM 632 N N . ALA A 1 80 ? -19.130 -28.269 -10.017 1.00 46.25 80 ALA A N 1
ATOM 633 C CA . ALA A 1 80 ? -20.127 -28.075 -8.973 1.00 46.25 80 ALA A CA 1
ATOM 634 C C . ALA A 1 80 ? -19.843 -26.771 -8.224 1.00 46.25 80 ALA A C 1
ATOM 636 O O . ALA A 1 80 ? -18.740 -26.529 -7.743 1.00 46.25 80 ALA A O 1
ATOM 637 N N . GLY A 1 81 ? -20.864 -25.915 -8.207 1.00 40.25 81 GLY A N 1
ATOM 638 C CA . GLY A 1 81 ? -20.798 -24.517 -7.818 1.00 40.25 81 GLY A CA 1
ATOM 639 C C . GLY A 1 81 ? -20.337 -24.255 -6.388 1.00 40.25 81 GLY A C 1
ATOM 640 O O . GLY A 1 81 ? -20.644 -24.988 -5.449 1.00 40.25 81 GLY A O 1
ATOM 641 N N . TYR A 1 82 ? -19.655 -23.122 -6.247 1.00 39.28 82 TYR A N 1
ATOM 642 C CA . TYR A 1 82 ? -19.412 -22.462 -4.976 1.00 39.28 82 TYR A CA 1
ATOM 643 C C . TYR A 1 82 ? -20.747 -22.148 -4.294 1.00 39.28 82 TYR A C 1
ATOM 645 O O . TYR A 1 82 ? -21.534 -21.329 -4.771 1.00 39.28 82 TYR A O 1
ATOM 653 N N . ALA A 1 83 ? -21.000 -22.826 -3.177 1.00 43.56 83 ALA A N 1
ATOM 654 C CA . ALA A 1 83 ? -22.109 -22.530 -2.291 1.00 43.56 83 ALA A CA 1
ATOM 655 C C . ALA A 1 83 ? -21.842 -21.205 -1.561 1.00 43.56 83 ALA A C 1
ATOM 657 O O . ALA A 1 83 ? -20.888 -21.068 -0.796 1.00 43.56 83 ALA A O 1
ATOM 658 N N . ASP A 1 84 ? -22.720 -20.246 -1.830 1.00 42.25 84 ASP A N 1
ATOM 659 C CA . ASP A 1 84 ? -22.910 -18.987 -1.122 1.00 42.25 84 ASP A CA 1
ATOM 660 C C . ASP A 1 84 ? -23.028 -19.220 0.399 1.00 42.25 84 ASP A C 1
ATOM 662 O O . ASP A 1 84 ? -23.989 -19.814 0.890 1.00 42.25 84 ASP A O 1
ATOM 666 N N . LEU A 1 85 ? -22.019 -18.770 1.153 1.00 45.47 85 LEU A N 1
ATOM 667 C CA . LEU A 1 85 ? -21.955 -18.817 2.621 1.00 45.47 85 LEU A CA 1
ATOM 668 C C . LEU A 1 85 ? -22.527 -17.540 3.268 1.00 45.47 85 LEU A C 1
ATOM 670 O O . LEU A 1 85 ? -22.064 -17.097 4.323 1.00 45.47 85 LEU A O 1
ATOM 674 N N . SER A 1 86 ? -23.569 -16.963 2.673 1.00 38.78 86 SER A N 1
ATOM 675 C CA . SER A 1 86 ? -24.388 -15.917 3.292 1.00 38.78 86 SER A CA 1
ATOM 676 C C . SER A 1 86 ? -25.313 -16.515 4.363 1.00 38.78 86 SER A C 1
ATOM 678 O O . SER A 1 86 ? -26.493 -16.772 4.135 1.00 38.78 86 SER A O 1
ATOM 680 N N . LEU A 1 87 ? -24.778 -16.769 5.562 1.00 42.00 87 LEU A N 1
ATOM 681 C CA . LEU A 1 87 ? -25.586 -17.126 6.735 1.00 42.00 87 LEU A CA 1
ATOM 682 C C . LEU A 1 87 ? -26.240 -15.867 7.351 1.00 42.00 87 LEU A C 1
ATOM 684 O O . LEU A 1 87 ? -25.527 -14.899 7.629 1.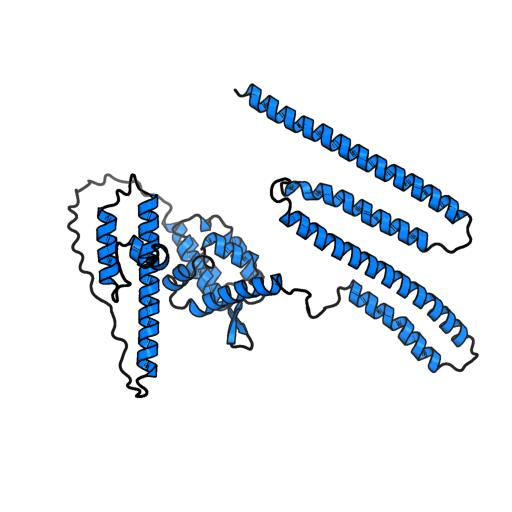00 42.00 87 LEU A O 1
ATOM 688 N N . PRO A 1 88 ? -27.556 -15.876 7.647 1.00 36.81 88 PRO A N 1
ATOM 689 C CA . PRO A 1 88 ? -28.239 -14.759 8.293 1.00 36.81 88 PRO A CA 1
ATOM 690 C C . PRO A 1 88 ? -27.845 -14.682 9.773 1.00 36.81 88 PRO A C 1
ATOM 692 O O . PRO A 1 88 ? -28.091 -15.610 10.544 1.00 36.81 88 PRO A O 1
ATOM 695 N N . LEU A 1 89 ? -27.242 -13.568 10.187 1.00 38.94 89 LEU A N 1
ATOM 696 C CA . LEU A 1 89 ? -27.058 -13.227 11.597 1.00 38.94 89 LEU A CA 1
ATOM 697 C C . LEU A 1 89 ? -28.292 -12.460 12.084 1.00 38.94 89 LEU A C 1
ATOM 699 O O . LEU A 1 89 ? -28.345 -11.237 12.005 1.00 38.94 89 LEU A O 1
ATOM 703 N N . ASP A 1 90 ? -29.283 -13.191 12.592 1.00 34.19 90 ASP A N 1
ATOM 704 C CA . ASP A 1 90 ? -30.390 -12.623 13.365 1.00 34.19 90 ASP A CA 1
ATOM 705 C C . ASP A 1 90 ? -29.909 -12.395 14.810 1.00 34.19 90 ASP A C 1
ATOM 707 O O . ASP A 1 90 ? -29.935 -13.294 15.653 1.00 34.19 90 ASP A O 1
ATOM 711 N N . TYR A 1 91 ? -29.359 -11.206 15.075 1.00 36.22 91 TYR A N 1
ATOM 712 C CA . TYR A 1 91 ? -28.967 -10.772 16.416 1.00 36.22 91 TYR A CA 1
ATOM 713 C C . TYR A 1 91 ? -30.018 -9.790 16.944 1.00 36.22 91 TYR A C 1
ATOM 715 O O . TYR A 1 91 ? -29.914 -8.577 16.757 1.00 36.22 91 TYR A O 1
ATOM 723 N N . LYS A 1 92 ? -31.048 -10.317 17.616 1.00 36.34 92 LYS A N 1
ATOM 724 C CA . LYS A 1 92 ? -31.973 -9.516 18.429 1.00 36.34 92 LYS A CA 1
ATOM 725 C C . LYS A 1 92 ? -31.223 -8.922 19.621 1.00 36.34 92 LYS A C 1
ATOM 727 O O . LYS A 1 92 ? -31.015 -9.582 20.634 1.00 36.34 92 LYS A O 1
ATOM 732 N N . SER A 1 93 ? -30.816 -7.666 19.480 1.00 34.53 93 SER A N 1
ATOM 733 C CA . SER A 1 93 ? -30.402 -6.809 20.585 1.00 34.53 93 SER A CA 1
ATOM 734 C C . SER A 1 93 ? -31.626 -6.044 21.086 1.00 34.53 93 SER A C 1
ATOM 736 O O . SER A 1 93 ? -32.021 -5.048 20.482 1.00 34.53 93 SER A O 1
ATOM 738 N N . ASP A 1 94 ? -32.212 -6.497 22.193 1.00 37.53 94 ASP A N 1
ATOM 739 C CA . ASP A 1 94 ? -33.176 -5.711 22.964 1.00 37.53 94 ASP A CA 1
ATOM 740 C C . ASP A 1 94 ? -32.453 -4.508 23.594 1.00 37.53 94 ASP A C 1
ATOM 742 O O . ASP A 1 94 ? -31.836 -4.609 24.654 1.00 37.53 94 ASP A O 1
ATOM 746 N N . GLN A 1 95 ? -32.512 -3.356 22.922 1.00 36.19 95 GLN A N 1
ATOM 747 C CA . GLN A 1 95 ? -32.201 -2.056 23.513 1.00 36.19 95 GLN A CA 1
ATOM 748 C C . GLN A 1 95 ? -33.499 -1.273 23.702 1.00 36.19 95 GLN A C 1
ATOM 750 O O . GLN A 1 95 ? -34.099 -0.748 22.766 1.00 36.19 95 GLN A O 1
ATOM 755 N N . THR A 1 96 ? -33.930 -1.200 24.956 1.00 35.75 96 THR A N 1
ATOM 756 C CA . THR A 1 96 ? -34.945 -0.268 25.440 1.00 35.75 96 THR A CA 1
ATOM 757 C C . THR A 1 96 ? -34.434 1.165 25.292 1.00 35.75 96 THR A C 1
ATOM 759 O O . THR A 1 96 ? -33.530 1.585 26.013 1.00 35.75 96 THR A O 1
ATOM 762 N N . ASN A 1 97 ? -35.027 1.901 24.355 1.00 32.88 97 ASN A N 1
ATOM 763 C CA . ASN A 1 97 ? -34.826 3.332 24.136 1.00 32.88 97 ASN A CA 1
ATOM 764 C C . ASN A 1 97 ? -35.471 4.143 25.279 1.00 32.88 97 ASN A C 1
ATOM 766 O O . ASN A 1 97 ? -36.688 4.038 25.458 1.00 32.88 97 ASN A O 1
ATOM 770 N N . PRO A 1 98 ? -34.742 4.993 26.024 1.00 44.06 98 PRO A N 1
ATOM 771 C CA . PRO A 1 98 ? -35.370 6.091 26.737 1.00 44.06 98 PRO A CA 1
ATOM 772 C C . PRO A 1 98 ? -35.651 7.231 25.751 1.00 44.06 98 PRO A C 1
ATOM 774 O O . PRO A 1 98 ? -34.755 7.758 25.095 1.00 44.06 98 PRO A O 1
ATOM 777 N N . THR A 1 99 ? -36.925 7.606 25.659 1.00 36.38 99 THR A N 1
ATOM 778 C CA . THR A 1 99 ? -37.413 8.795 24.957 1.00 36.38 99 THR A CA 1
ATOM 779 C C . THR A 1 99 ? -36.751 10.043 25.538 1.00 36.38 99 THR A C 1
ATOM 781 O O . THR A 1 99 ? -37.145 10.530 26.596 1.00 36.38 99 THR A O 1
ATOM 784 N N . VAL A 1 100 ? -35.741 10.562 24.841 1.00 41.62 100 VAL A N 1
ATOM 785 C CA . VAL A 1 100 ? -35.202 11.903 25.072 1.00 41.62 100 VAL A CA 1
ATOM 786 C C . VAL A 1 100 ? -35.995 12.867 24.199 1.00 41.62 100 VAL A C 1
ATOM 788 O O . VAL A 1 100 ? -35.966 12.790 22.972 1.00 41.62 100 VAL A O 1
ATOM 791 N N . THR A 1 101 ? -36.736 13.758 24.850 1.00 41.84 101 THR A N 1
ATOM 792 C CA . THR A 1 101 ? -37.377 14.921 24.236 1.00 41.84 101 THR A CA 1
ATOM 793 C C . THR A 1 101 ? -36.294 15.807 23.625 1.00 41.84 101 THR A C 1
ATOM 795 O O . THR A 1 101 ? -35.509 16.417 24.346 1.00 41.84 101 THR A O 1
ATOM 798 N N . ILE A 1 102 ? -36.229 15.844 22.294 1.00 45.59 102 ILE A N 1
ATOM 799 C CA . ILE A 1 102 ? -35.328 16.720 21.543 1.00 45.59 102 ILE A CA 1
ATOM 800 C C . ILE A 1 102 ? -35.958 18.114 21.521 1.00 45.59 102 ILE A C 1
ATOM 802 O O . ILE A 1 102 ? -36.889 18.377 20.760 1.00 45.59 102 ILE A O 1
ATOM 806 N N . GLU A 1 103 ? -35.459 18.998 22.382 1.00 45.53 103 GLU A N 1
ATOM 807 C CA . GLU A 1 103 ? -35.611 20.437 22.196 1.00 45.53 103 GLU A CA 1
ATOM 808 C C . GLU A 1 103 ? -34.770 20.892 20.995 1.00 45.53 103 GLU A C 1
ATOM 810 O O . GLU A 1 103 ? -33.672 20.396 20.743 1.00 45.53 103 GLU A O 1
ATOM 815 N N . GLN A 1 104 ? -35.353 21.814 20.233 1.00 51.72 104 GLN A N 1
ATOM 816 C CA . GLN A 1 104 ? -34.861 22.432 19.005 1.00 51.72 104 GLN A CA 1
ATOM 817 C C . GLN A 1 104 ? -33.344 22.688 18.988 1.00 51.72 104 GLN A C 1
ATOM 819 O O . GLN A 1 104 ? -32.858 23.656 19.568 1.00 51.72 104 GLN A O 1
ATOM 824 N N . PHE A 1 105 ? -32.611 21.880 18.218 1.00 43.81 105 PHE A N 1
ATOM 825 C CA . PHE A 1 105 ? -31.289 22.261 17.734 1.00 43.81 105 PHE A CA 1
ATOM 826 C C . PHE A 1 105 ? -31.449 23.207 16.543 1.00 43.81 105 PHE A C 1
ATOM 828 O O . PHE A 1 105 ? -32.096 22.876 15.550 1.00 43.81 105 PHE A O 1
ATOM 835 N N . GLN A 1 106 ? -30.854 24.392 16.667 1.00 47.88 106 GLN A N 1
ATOM 836 C CA . GLN A 1 106 ? -30.617 25.312 15.560 1.00 47.88 106 GLN A CA 1
ATOM 837 C C . GLN A 1 106 ? -29.951 24.562 14.402 1.00 47.88 106 GLN A C 1
ATOM 839 O O . GLN A 1 106 ? -28.941 23.886 14.598 1.00 47.88 106 GLN A O 1
ATOM 844 N N . GLU A 1 107 ? -30.529 24.687 13.206 1.00 48.00 107 GLU A N 1
ATOM 845 C CA . GLU A 1 107 ? -29.975 24.175 11.954 1.00 48.00 107 GLU A CA 1
ATOM 846 C C . GLU A 1 107 ? -28.510 24.601 11.820 1.00 48.00 107 GLU A C 1
ATOM 848 O O . GLU A 1 107 ? -28.212 25.786 11.690 1.00 48.00 107 GLU A O 1
ATOM 853 N N . ALA A 1 108 ? -27.596 23.628 11.869 1.00 51.19 108 ALA A N 1
ATOM 854 C CA . ALA A 1 108 ? -26.193 23.823 11.543 1.00 51.19 108 ALA A CA 1
ATOM 855 C C . ALA A 1 108 ? -26.071 24.034 10.023 1.00 51.19 108 ALA A C 1
ATOM 857 O O . ALA A 1 108 ? -26.283 23.090 9.254 1.00 51.19 108 ALA A O 1
ATOM 858 N N . PRO A 1 109 ? -25.721 25.237 9.543 1.00 49.38 109 PRO A N 1
ATOM 859 C CA . PRO A 1 109 ? -25.541 25.471 8.124 1.00 49.38 109 PRO A CA 1
ATOM 860 C C . PRO A 1 109 ? -24.099 25.099 7.769 1.00 49.38 109 PRO A C 1
ATOM 862 O O . PRO A 1 109 ? -23.226 25.939 7.950 1.00 49.38 109 PRO A O 1
ATOM 865 N N . SER A 1 110 ? -23.815 23.860 7.331 1.00 54.44 110 SER A N 1
ATOM 866 C CA . SER A 1 110 ? -22.550 23.522 6.618 1.00 54.44 110 SER A CA 1
ATOM 867 C C . SER A 1 110 ? -22.428 22.102 6.035 1.00 54.44 110 SER A C 1
ATOM 869 O O . SER A 1 110 ? -21.588 21.902 5.167 1.00 54.44 110 SER A O 1
ATOM 871 N N . ALA A 1 111 ? -23.236 21.109 6.431 1.00 55.88 111 ALA A N 1
ATOM 872 C CA . ALA A 1 111 ? -23.000 19.715 6.002 1.00 55.88 111 ALA A CA 1
ATOM 873 C C . ALA A 1 111 ? -23.246 19.440 4.498 1.00 55.88 111 ALA A C 1
ATOM 875 O O . ALA A 1 111 ? -22.678 18.510 3.929 1.00 55.88 111 ALA A O 1
ATOM 876 N N . LEU A 1 112 ? -24.085 20.245 3.837 1.00 56.22 112 LEU A N 1
ATOM 877 C CA . LEU A 1 112 ? -24.406 20.064 2.416 1.00 56.22 112 LEU A CA 1
ATOM 878 C C . LEU A 1 112 ? -23.265 20.507 1.485 1.00 56.22 112 LEU A C 1
ATOM 880 O O . LEU A 1 112 ? -23.036 19.845 0.472 1.00 56.22 112 LEU A O 1
ATOM 884 N N . SER A 1 113 ? -22.515 21.556 1.843 1.00 61.66 113 SER A N 1
ATOM 885 C CA . SER A 1 113 ? -21.429 22.093 1.007 1.00 61.66 113 SER A CA 1
ATOM 886 C C . SER A 1 113 ? -20.264 21.109 0.868 1.00 61.66 113 SER A C 1
ATOM 888 O O . SER A 1 113 ? -19.772 20.894 -0.235 1.00 61.66 113 SER A O 1
ATOM 890 N N . THR A 1 114 ? -19.899 20.416 1.950 1.00 73.06 114 THR A N 1
ATOM 891 C CA . THR A 1 114 ? -18.789 19.448 1.962 1.00 73.06 114 THR A CA 1
ATOM 892 C C . THR A 1 114 ? -19.067 18.236 1.068 1.00 73.06 114 THR A C 1
ATOM 894 O O . THR A 1 114 ? -18.172 17.715 0.408 1.00 73.06 114 THR A O 1
ATOM 897 N N . SER A 1 115 ? -20.328 17.793 0.997 1.00 75.38 115 SER A N 1
ATOM 898 C CA . SER A 1 115 ? -20.708 16.630 0.183 1.00 75.38 115 SER A CA 1
ATOM 899 C C . SER A 1 115 ? -20.607 16.883 -1.326 1.00 75.38 115 SER A C 1
ATOM 901 O O . SER A 1 115 ? -20.240 15.975 -2.074 1.00 75.38 115 SER A O 1
ATOM 903 N N . LEU A 1 116 ? -20.907 18.111 -1.770 1.00 76.19 116 LEU A N 1
ATOM 904 C CA . LEU A 1 116 ? -20.820 18.505 -3.176 1.00 76.19 116 LEU A CA 1
ATOM 905 C C . LEU A 1 116 ? -19.350 18.581 -3.617 1.00 76.19 116 LEU A C 1
ATOM 907 O O . LEU A 1 116 ? -18.992 18.008 -4.643 1.00 76.19 116 LEU A O 1
ATOM 911 N N . GLU A 1 117 ? -18.498 19.194 -2.791 1.00 90.50 117 GLU A N 1
ATOM 912 C CA . GLU A 1 117 ? -17.052 19.304 -3.028 1.00 90.50 117 GLU A CA 1
ATOM 913 C C . GLU A 1 117 ? -16.369 17.928 -3.095 1.00 90.50 117 GLU A C 1
ATOM 915 O O . GLU A 1 117 ? -15.496 17.699 -3.933 1.00 90.50 117 GLU A O 1
ATOM 920 N N . LEU A 1 118 ? -16.814 16.977 -2.267 1.00 92.56 118 LEU A N 1
ATOM 921 C CA . LEU A 1 118 ? -16.314 15.600 -2.279 1.00 92.56 118 LEU A CA 1
ATOM 922 C C . LEU A 1 118 ? -16.623 14.866 -3.586 1.00 92.56 118 LEU A C 1
ATOM 924 O O . LEU A 1 118 ? -15.747 14.196 -4.129 1.00 92.56 118 LEU A O 1
ATOM 928 N N . ASN A 1 119 ? -17.839 15.011 -4.114 1.00 93.88 119 ASN A N 1
ATOM 929 C CA . ASN A 1 119 ? -18.213 14.378 -5.381 1.00 93.88 119 ASN A CA 1
ATOM 930 C C . ASN A 1 119 ? -17.428 14.981 -6.562 1.00 93.88 119 ASN A C 1
ATOM 932 O O . ASN A 1 119 ? -17.003 14.254 -7.460 1.00 93.88 119 ASN A O 1
ATOM 936 N N . GLU A 1 120 ? -17.202 16.299 -6.558 1.00 95.38 120 GLU A N 1
ATOM 937 C CA . GLU A 1 120 ? -16.365 16.963 -7.567 1.00 95.38 120 GLU A CA 1
ATOM 938 C C . GLU A 1 120 ? -14.906 16.503 -7.489 1.00 95.38 120 GLU A C 1
ATOM 940 O O . GLU A 1 120 ? -14.254 16.310 -8.519 1.00 95.38 120 GLU A O 1
ATOM 945 N N . LEU A 1 121 ? -14.392 16.284 -6.278 1.00 95.25 121 LEU A N 1
ATOM 946 C CA . LEU A 1 121 ? -13.044 15.773 -6.071 1.00 95.25 121 LEU A CA 1
ATOM 947 C C . LEU A 1 121 ? -12.895 14.323 -6.548 1.00 95.25 121 LEU A C 1
ATOM 949 O O . LEU A 1 121 ? -11.928 14.018 -7.248 1.00 95.25 121 LEU A O 1
ATOM 953 N N . GLU A 1 122 ? -13.849 13.446 -6.224 1.00 95.88 122 GLU A N 1
ATOM 954 C CA . GLU A 1 122 ? -13.891 12.069 -6.735 1.00 95.88 122 GLU A CA 1
ATOM 955 C C . GLU A 1 122 ? -13.888 12.055 -8.274 1.00 95.88 122 GLU A C 1
ATOM 957 O O . GLU A 1 122 ? -13.076 11.359 -8.895 1.00 95.88 122 GLU A O 1
ATOM 962 N N . ASP A 1 123 ? -14.738 12.876 -8.901 1.00 96.38 123 ASP A N 1
ATOM 963 C CA . ASP A 1 123 ? -14.800 13.013 -10.359 1.00 96.38 123 ASP A CA 1
ATOM 964 C C . ASP A 1 123 ? -13.466 13.513 -10.931 1.00 96.38 123 ASP A C 1
ATOM 966 O O . ASP A 1 123 ? -12.949 12.949 -11.903 1.00 96.38 123 ASP A O 1
ATOM 970 N N . LYS A 1 124 ? -12.847 14.502 -10.279 1.00 96.94 124 LYS A N 1
ATOM 971 C CA . LYS A 1 124 ? -11.546 15.045 -10.675 1.00 96.94 124 LYS A CA 1
ATOM 972 C C . LYS A 1 124 ? -10.444 13.990 -10.614 1.00 96.94 124 LYS A C 1
ATOM 974 O O . LYS A 1 124 ? -9.701 13.872 -11.587 1.00 96.94 124 LYS A O 1
ATOM 979 N N . ILE A 1 125 ? -10.365 13.200 -9.537 1.00 96.81 125 ILE A N 1
ATOM 980 C CA . ILE A 1 125 ? -9.392 12.100 -9.393 1.00 96.81 125 ILE A CA 1
ATOM 981 C C . ILE A 1 125 ? -9.617 11.046 -10.481 1.00 96.81 125 ILE A C 1
ATOM 983 O O . ILE A 1 125 ? -8.671 10.598 -11.134 1.00 96.81 125 ILE A O 1
ATOM 987 N N . SER A 1 126 ? -10.877 10.694 -10.748 1.00 96.31 126 SER A N 1
ATOM 988 C CA . SER A 1 126 ? -11.229 9.676 -11.744 1.00 96.31 126 SER A CA 1
ATOM 989 C C . SER A 1 126 ? -10.792 10.042 -13.173 1.00 96.31 126 SER A C 1
ATOM 991 O O . SER A 1 126 ? -10.503 9.140 -13.976 1.00 96.31 126 SER A O 1
ATOM 993 N N . LYS A 1 127 ? -10.720 11.351 -13.461 1.00 97.00 127 LYS A N 1
ATOM 994 C CA . LYS A 1 127 ? -10.356 11.968 -14.747 1.00 97.00 127 LYS A CA 1
ATOM 995 C C . LYS A 1 127 ? -8.891 12.403 -14.831 1.00 97.00 127 LYS A C 1
ATOM 997 O O . LYS A 1 127 ? -8.498 12.969 -15.854 1.00 97.00 127 LYS A O 1
ATOM 1002 N N . LEU A 1 128 ? -8.075 12.155 -13.803 1.00 96.94 128 LEU A N 1
ATOM 1003 C CA . LEU A 1 128 ? -6.668 12.550 -13.828 1.00 96.94 128 LEU A CA 1
ATOM 1004 C C . LEU A 1 128 ? -5.920 11.900 -15.003 1.00 96.94 128 LEU A C 1
ATOM 1006 O O . LEU A 1 128 ? -6.085 10.704 -15.276 1.00 96.94 128 LEU A O 1
ATOM 1010 N N . PRO A 1 129 ? -5.069 12.665 -15.709 1.00 95.81 129 PRO A N 1
ATOM 1011 C CA . PRO A 1 129 ? -4.259 12.117 -16.782 1.00 95.81 129 PRO A CA 1
ATOM 1012 C C . PRO A 1 129 ? -3.187 11.180 -16.214 1.00 95.81 129 PRO A C 1
ATOM 1014 O O . PRO A 1 129 ? -2.560 11.473 -15.202 1.00 95.81 129 PRO A O 1
ATOM 1017 N N . ARG A 1 130 ? -2.916 10.074 -16.916 1.00 96.00 130 ARG A N 1
ATOM 1018 C CA . ARG A 1 130 ? -1.902 9.068 -16.541 1.00 96.00 130 ARG A CA 1
ATOM 1019 C C . ARG A 1 130 ? -0.491 9.542 -16.901 1.00 96.00 130 ARG A C 1
ATOM 1021 O O . ARG A 1 130 ? 0.163 8.979 -17.780 1.00 96.00 130 ARG A O 1
ATOM 1028 N N . ASN A 1 131 ? -0.071 10.647 -16.301 1.00 95.06 131 ASN A N 1
ATOM 1029 C CA . ASN A 1 131 ? 1.221 11.283 -16.522 1.00 95.06 131 ASN A CA 1
ATOM 1030 C C . ASN A 1 131 ? 1.709 11.978 -15.239 1.00 95.06 131 ASN A C 1
ATOM 1032 O O . ASN A 1 131 ? 1.055 11.929 -14.198 1.00 95.06 131 ASN A O 1
ATOM 1036 N N . LYS A 1 132 ? 2.857 12.662 -15.326 1.00 92.50 132 LYS A N 1
ATOM 1037 C CA . LYS A 1 132 ? 3.468 13.373 -14.192 1.00 92.50 132 LYS A CA 1
ATOM 1038 C C . LYS A 1 132 ? 2.552 14.423 -13.549 1.00 92.50 132 LYS A C 1
ATOM 1040 O O . LYS A 1 132 ? 2.649 14.636 -12.350 1.00 92.50 132 LYS A O 1
ATOM 1045 N N . ASN A 1 133 ? 1.647 15.045 -14.307 1.00 94.12 133 ASN A N 1
ATOM 1046 C CA . ASN A 1 133 ? 0.740 16.057 -13.760 1.00 94.12 133 ASN A CA 1
ATOM 1047 C C . ASN A 1 133 ? -0.362 15.418 -12.907 1.00 94.12 133 ASN A C 1
ATOM 1049 O O . ASN A 1 133 ? -0.704 15.955 -11.859 1.00 94.12 133 ASN A O 1
ATOM 1053 N N . GLY A 1 134 ? -0.897 14.267 -13.335 1.00 94.06 134 GLY A N 1
ATOM 1054 C CA . GLY A 1 134 ? -1.846 13.503 -12.519 1.00 94.06 134 GLY A CA 1
ATOM 1055 C C . GLY A 1 134 ? -1.202 12.988 -11.234 1.00 94.06 134 GLY A C 1
ATOM 1056 O O . GLY A 1 134 ? -1.793 13.088 -10.165 1.00 94.06 134 GLY A O 1
ATOM 1057 N N . ALA A 1 135 ? 0.046 12.524 -11.335 1.00 94.31 135 ALA A N 1
ATOM 1058 C CA . ALA A 1 135 ? 0.857 12.089 -10.202 1.00 94.31 135 ALA A CA 1
ATOM 1059 C C . ALA A 1 135 ? 1.129 13.231 -9.198 1.00 94.31 135 ALA A C 1
ATOM 1061 O O . ALA A 1 135 ? 0.905 13.062 -8.005 1.00 94.31 135 ALA A O 1
ATOM 1062 N N . GLY A 1 136 ? 1.525 14.413 -9.688 1.00 95.50 136 GLY A N 1
ATOM 1063 C CA . GLY A 1 136 ? 1.740 15.599 -8.852 1.00 95.50 136 GLY A CA 1
ATOM 1064 C C . GLY A 1 136 ? 0.466 16.071 -8.149 1.00 95.50 136 GLY A C 1
ATOM 1065 O O . GLY A 1 136 ? 0.492 16.322 -6.952 1.00 95.50 136 GLY A O 1
ATOM 1066 N N . PHE A 1 137 ? -0.674 16.088 -8.852 1.00 96.88 137 PHE A N 1
ATOM 1067 C CA . PHE A 1 137 ? -1.962 16.401 -8.224 1.00 96.88 137 PHE A CA 1
ATOM 1068 C C . PHE A 1 137 ? -2.322 15.409 -7.109 1.00 96.88 137 PHE A C 1
ATOM 1070 O O . PHE A 1 137 ? -2.860 15.811 -6.081 1.00 96.88 137 PHE A O 1
ATOM 1077 N N . LEU A 1 138 ? -2.037 14.117 -7.305 1.00 97.00 138 LEU A N 1
ATOM 1078 C CA . LEU A 1 138 ? -2.281 13.093 -6.290 1.00 97.00 138 LEU A CA 1
ATOM 1079 C C . LEU A 1 138 ? -1.439 13.343 -5.032 1.00 97.00 138 LEU A C 1
ATOM 1081 O O . LEU A 1 138 ? -1.951 13.229 -3.923 1.00 97.00 138 LEU A O 1
ATOM 1085 N N . LEU A 1 139 ? -0.170 13.716 -5.208 1.00 97.44 139 LEU A N 1
ATOM 1086 C CA . LEU A 1 139 ? 0.728 14.044 -4.105 1.00 97.44 139 LEU A CA 1
ATOM 1087 C C . LEU A 1 139 ? 0.268 15.301 -3.350 1.00 97.44 139 LEU A C 1
ATOM 1089 O O . LEU A 1 139 ? 0.218 15.292 -2.122 1.00 97.44 139 LEU A O 1
ATOM 1093 N N . ASP A 1 140 ? -0.128 16.355 -4.069 1.00 97.25 140 ASP A N 1
ATOM 1094 C CA . ASP A 1 140 ? -0.695 17.567 -3.463 1.00 97.25 140 ASP A CA 1
ATOM 1095 C C . ASP A 1 140 ? -1.963 17.243 -2.659 1.00 97.25 140 ASP A C 1
ATOM 1097 O O . ASP A 1 140 ? -2.159 17.752 -1.555 1.00 97.25 140 ASP A O 1
ATOM 1101 N N . LEU A 1 141 ? -2.811 16.356 -3.189 1.00 97.06 141 LEU A N 1
ATOM 1102 C CA . LEU A 1 141 ? -4.033 15.908 -2.530 1.00 97.06 141 LEU A CA 1
ATOM 1103 C C . LEU A 1 141 ? -3.743 15.105 -1.252 1.00 97.06 141 LEU A C 1
ATOM 1105 O O . LEU A 1 141 ? -4.346 15.389 -0.218 1.00 97.06 141 LEU A O 1
ATOM 1109 N N . LEU A 1 142 ? -2.814 14.147 -1.302 1.00 97.00 142 LEU A N 1
ATOM 1110 C CA . LEU A 1 142 ? -2.406 13.326 -0.151 1.00 97.00 142 LEU A CA 1
ATOM 1111 C C . LEU A 1 142 ? -1.802 14.157 0.992 1.00 97.00 142 LEU A C 1
ATOM 1113 O O . LEU A 1 142 ? -1.876 13.752 2.150 1.00 97.00 142 LEU A O 1
ATOM 1117 N N . ASN A 1 143 ? -1.240 15.323 0.670 1.00 96.25 143 ASN A N 1
ATOM 1118 C CA . ASN A 1 143 ? -0.681 16.273 1.633 1.00 96.25 143 ASN A CA 1
ATOM 1119 C C . ASN A 1 143 ? -1.659 17.390 2.037 1.00 96.25 143 ASN A C 1
ATOM 1121 O O . ASN A 1 143 ? -1.297 18.283 2.804 1.00 96.25 143 ASN A O 1
ATOM 1125 N N . SER A 1 144 ? -2.884 17.386 1.509 1.00 95.94 144 SER A N 1
ATOM 1126 C CA . SER A 1 144 ? -3.859 18.441 1.779 1.00 95.94 144 SER A CA 1
ATOM 1127 C C . SER A 1 144 ? -4.661 18.180 3.058 1.00 95.94 144 SER A C 1
ATOM 1129 O O . SER A 1 144 ? -4.873 17.039 3.466 1.00 95.94 144 SER A O 1
ATOM 1131 N N . ALA A 1 145 ? -5.180 19.255 3.660 1.00 95.50 145 ALA A N 1
ATOM 1132 C CA . ALA A 1 145 ? -5.973 19.194 4.891 1.00 95.50 145 ALA A CA 1
ATOM 1133 C C . ALA A 1 145 ? -7.261 18.354 4.765 1.00 95.50 145 ALA A C 1
ATOM 1135 O O . ALA A 1 145 ? -7.825 17.943 5.774 1.00 95.50 145 ALA A O 1
ATOM 1136 N N . ILE A 1 146 ? -7.722 18.053 3.543 1.00 94.81 146 ILE A N 1
ATOM 1137 C CA . ILE A 1 146 ? -8.900 17.201 3.339 1.00 94.81 146 ILE A CA 1
ATOM 1138 C C . ILE A 1 146 ? -8.676 15.765 3.835 1.00 94.81 146 ILE A C 1
ATOM 1140 O O . ILE A 1 146 ? -9.630 15.076 4.181 1.00 94.81 146 ILE A O 1
ATOM 1144 N N . MET A 1 147 ? -7.417 15.322 3.916 1.00 96.06 147 MET A N 1
ATOM 1145 C CA . MET A 1 147 ? -7.056 14.001 4.435 1.00 96.06 147 MET A CA 1
ATOM 1146 C C . MET A 1 147 ? -7.253 13.881 5.952 1.00 96.06 147 MET A C 1
ATOM 1148 O O . MET A 1 147 ? -7.330 12.766 6.473 1.00 96.06 147 MET A O 1
ATOM 1152 N N . GLU A 1 148 ? -7.372 15.008 6.661 1.00 93.88 148 GLU A N 1
ATOM 1153 C CA . GLU A 1 148 ? -7.674 15.043 8.095 1.00 93.88 148 GLU A CA 1
ATOM 1154 C C . GLU A 1 148 ? -9.173 14.850 8.381 1.00 93.88 148 GLU A C 1
ATOM 1156 O O . GLU A 1 148 ? -9.532 14.479 9.500 1.00 93.88 148 GLU A O 1
ATOM 1161 N N . ASP A 1 149 ? -10.051 15.048 7.387 1.00 94.38 149 ASP A N 1
ATOM 1162 C CA . ASP A 1 149 ? -11.495 14.854 7.539 1.00 94.38 149 ASP A CA 1
ATOM 1163 C C . ASP A 1 149 ? -11.857 13.348 7.504 1.00 94.38 149 ASP A C 1
ATOM 1165 O O . ASP A 1 149 ? -11.687 12.683 6.471 1.00 94.38 149 ASP A O 1
ATOM 1169 N N . PRO A 1 150 ? -12.414 12.788 8.602 1.00 93.69 150 PRO A N 1
ATOM 1170 C CA . PRO A 1 150 ? -12.796 11.378 8.682 1.00 93.69 150 PRO A CA 1
ATOM 1171 C C . PRO A 1 150 ? -13.845 10.942 7.652 1.00 93.69 150 PRO A C 1
ATOM 1173 O O . PRO A 1 150 ? -13.911 9.758 7.324 1.00 93.69 150 PRO A O 1
ATOM 1176 N N . GLN A 1 151 ? -14.685 11.860 7.165 1.00 92.81 151 GLN A N 1
ATOM 1177 C CA . GLN A 1 151 ? -15.721 11.565 6.168 1.00 92.81 151 GLN A CA 1
ATOM 1178 C C . GLN A 1 151 ? -15.165 11.617 4.742 1.00 92.81 151 GLN A C 1
ATOM 1180 O O . GLN A 1 151 ? -15.573 10.831 3.884 1.00 92.81 151 GLN A O 1
ATOM 1185 N N . ALA A 1 152 ? -14.212 12.516 4.488 1.00 93.94 152 ALA A N 1
ATOM 1186 C CA . ALA A 1 152 ? -13.578 12.662 3.185 1.00 93.94 152 ALA A CA 1
ATOM 1187 C C . ALA A 1 152 ? -12.576 11.541 2.896 1.00 93.94 152 ALA A C 1
ATOM 1189 O O . ALA A 1 152 ? -12.535 11.004 1.786 1.00 93.94 152 ALA A O 1
ATOM 1190 N N . ARG A 1 153 ? -11.785 11.154 3.902 1.00 95.62 153 ARG A N 1
ATOM 1191 C CA . ARG A 1 153 ? -10.658 10.230 3.740 1.00 95.62 153 ARG A CA 1
ATOM 1192 C C . ARG A 1 153 ? -11.028 8.894 3.075 1.00 95.62 153 ARG A C 1
ATOM 1194 O O . ARG A 1 153 ? -10.350 8.547 2.112 1.00 95.62 153 ARG A O 1
ATOM 1201 N N . PRO A 1 154 ? -12.095 8.162 3.468 1.00 96.25 154 PRO A N 1
ATOM 1202 C CA . PRO A 1 154 ? -12.445 6.889 2.826 1.00 96.25 154 PRO A CA 1
ATOM 1203 C C . PRO A 1 154 ? -12.852 7.039 1.354 1.00 96.25 154 PRO A C 1
ATOM 1205 O O . PRO A 1 154 ? -12.611 6.140 0.549 1.00 96.25 154 PRO A O 1
ATOM 1208 N N . ARG A 1 155 ? -13.468 8.175 1.010 1.00 96.38 155 ARG A N 1
ATOM 1209 C CA . ARG A 1 155 ? -13.927 8.503 -0.345 1.00 96.38 155 ARG A CA 1
ATOM 1210 C C . ARG A 1 155 ? -12.751 8.836 -1.257 1.00 96.38 155 ARG A C 1
ATOM 1212 O O . ARG A 1 155 ? -12.616 8.268 -2.340 1.00 96.38 155 ARG A O 1
ATOM 1219 N N . VAL A 1 156 ? -11.842 9.676 -0.762 1.00 96.62 156 VAL A N 1
ATOM 1220 C CA . VAL A 1 156 ? -10.580 9.993 -1.439 1.00 96.62 156 VAL A CA 1
ATOM 1221 C C . VAL A 1 156 ? -9.737 8.732 -1.627 1.00 96.62 156 VAL A C 1
ATOM 1223 O O . VAL A 1 156 ? -9.245 8.494 -2.724 1.00 96.62 156 VAL A O 1
ATOM 1226 N N . GLU A 1 157 ? -9.631 7.880 -0.608 1.00 97.69 157 GLU A N 1
ATOM 1227 C CA . GLU A 1 157 ? -8.903 6.611 -0.692 1.00 97.69 157 GLU A CA 1
ATOM 1228 C C . GLU A 1 157 ? -9.436 5.701 -1.805 1.00 97.69 157 GLU A C 1
ATOM 1230 O O . GLU A 1 157 ? -8.655 5.183 -2.602 1.00 97.69 157 GLU A O 1
ATOM 1235 N N . ALA A 1 158 ? -10.760 5.547 -1.912 1.00 97.62 158 ALA A N 1
ATOM 1236 C CA . ALA A 1 158 ? -11.378 4.752 -2.971 1.00 97.62 158 ALA A CA 1
ATOM 1237 C C . ALA A 1 158 ? -11.119 5.335 -4.373 1.00 97.62 158 ALA A C 1
ATOM 1239 O O . ALA A 1 158 ? -10.858 4.594 -5.325 1.00 97.62 158 ALA A O 1
ATOM 1240 N N . ALA A 1 159 ? -11.136 6.664 -4.508 1.00 97.69 159 ALA A N 1
ATOM 1241 C CA . ALA A 1 159 ? -10.821 7.329 -5.768 1.00 97.69 159 ALA A CA 1
ATOM 1242 C C . ALA A 1 159 ? -9.337 7.172 -6.152 1.00 97.69 159 ALA A C 1
ATOM 1244 O O . ALA A 1 159 ? -9.023 6.904 -7.316 1.00 97.69 159 ALA A O 1
ATOM 1245 N N . ILE A 1 160 ? -8.426 7.287 -5.178 1.00 97.88 160 ILE A N 1
ATOM 1246 C CA . ILE A 1 160 ? -6.988 7.054 -5.365 1.00 97.88 160 ILE A CA 1
ATOM 1247 C C . ILE A 1 160 ? -6.739 5.598 -5.758 1.00 97.88 160 ILE A C 1
ATOM 1249 O O . ILE A 1 160 ? -5.998 5.355 -6.706 1.00 97.88 160 ILE A O 1
ATOM 1253 N N . TYR A 1 161 ? -7.402 4.638 -5.113 1.00 98.06 161 TYR A N 1
ATOM 1254 C CA . TYR A 1 161 ? -7.321 3.220 -5.467 1.00 98.06 161 TYR A CA 1
ATOM 1255 C C . TYR A 1 161 ? -7.671 2.979 -6.941 1.00 98.06 161 TYR A C 1
ATOM 1257 O O . TYR A 1 161 ? -6.866 2.423 -7.694 1.00 98.06 161 TYR A O 1
ATOM 1265 N N . ALA A 1 162 ? -8.816 3.499 -7.393 1.00 97.56 162 ALA A N 1
ATOM 1266 C CA . ALA A 1 162 ? -9.244 3.374 -8.785 1.00 97.56 162 ALA A CA 1
ATOM 1267 C C . ALA A 1 162 ? -8.269 4.054 -9.767 1.00 97.56 162 ALA A C 1
ATOM 1269 O O . ALA A 1 162 ? -8.076 3.589 -10.895 1.00 97.56 162 ALA A O 1
ATOM 1270 N N . TYR A 1 163 ? -7.641 5.164 -9.369 1.00 97.12 163 TYR A N 1
ATOM 1271 C CA . TYR A 1 163 ? -6.594 5.807 -10.163 1.00 97.12 163 TYR A CA 1
ATOM 1272 C C . TYR A 1 163 ? -5.315 4.958 -10.231 1.00 97.12 163 TYR A C 1
ATOM 1274 O O . TYR A 1 163 ? -4.742 4.801 -11.313 1.00 97.12 163 TYR A O 1
ATOM 1282 N N . MET A 1 164 ? -4.892 4.370 -9.111 1.00 97.81 164 MET A N 1
ATOM 1283 C CA . MET A 1 164 ? -3.696 3.530 -9.024 1.00 97.81 164 MET A CA 1
ATOM 1284 C C . MET A 1 164 ? -3.831 2.271 -9.878 1.00 97.81 164 MET A C 1
ATOM 1286 O O . MET A 1 164 ? -2.928 1.991 -10.664 1.00 97.81 164 MET A O 1
ATOM 1290 N N . GLN A 1 165 ? -4.986 1.597 -9.848 1.00 97.38 165 GLN A N 1
ATOM 1291 C CA . GLN A 1 165 ? -5.280 0.478 -10.753 1.00 97.38 165 GLN A CA 1
ATOM 1292 C C . GLN A 1 165 ? -5.139 0.871 -12.234 1.00 97.38 165 GLN A C 1
ATOM 1294 O O . GLN A 1 165 ? -4.510 0.164 -13.017 1.00 97.38 165 GLN A O 1
ATOM 1299 N N . LYS A 1 166 ? -5.641 2.047 -12.642 1.00 96.81 166 LYS A N 1
ATOM 1300 C CA . LYS A 1 166 ? -5.485 2.545 -14.029 1.00 96.81 166 LYS A CA 1
ATOM 1301 C C . LYS A 1 166 ? -4.028 2.834 -14.412 1.00 96.81 166 LYS A C 1
ATOM 1303 O O . LYS A 1 166 ? -3.726 2.937 -15.611 1.00 96.81 166 LYS A O 1
ATOM 1308 N N . CYS A 1 167 ? -3.163 3.038 -13.421 1.00 96.88 167 CYS A N 1
ATOM 1309 C CA . CYS A 1 167 ? -1.735 3.298 -13.579 1.00 96.88 167 CYS A CA 1
ATOM 1310 C C . CYS A 1 167 ? -0.883 2.026 -13.552 1.00 96.88 167 CYS A C 1
ATOM 1312 O O . CYS A 1 167 ? 0.326 2.130 -13.777 1.00 96.88 167 CYS A O 1
ATOM 1314 N N . LEU A 1 168 ? -1.489 0.858 -13.335 1.00 97.62 168 LEU A N 1
ATOM 1315 C CA . LEU A 1 168 ? -0.813 -0.419 -13.496 1.00 97.62 168 LEU A CA 1
ATOM 1316 C C . LEU A 1 168 ? -0.559 -0.706 -14.980 1.00 97.62 168 LEU A C 1
ATOM 1318 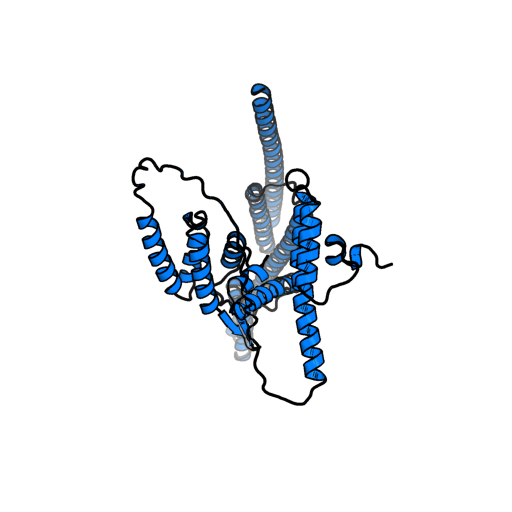O O . LEU A 1 168 ? -1.314 -0.323 -15.882 1.00 97.62 168 LEU A O 1
ATOM 1322 N N . THR A 1 169 ? 0.569 -1.347 -15.224 1.00 96.75 169 THR A N 1
ATOM 1323 C CA . THR A 1 169 ? 0.986 -1.913 -16.504 1.00 96.75 169 THR A CA 1
ATOM 1324 C C . THR A 1 169 ? 1.559 -3.284 -16.231 1.00 96.75 169 THR A C 1
ATOM 1326 O O . THR A 1 169 ? 2.093 -3.508 -15.155 1.00 96.75 169 THR A O 1
ATOM 1329 N N . VAL A 1 170 ? 1.478 -4.174 -17.202 1.00 96.56 170 VAL A N 1
ATOM 1330 C CA . VAL A 1 170 ? 2.072 -5.502 -17.100 1.00 96.56 170 VAL A CA 1
ATOM 1331 C C . VAL A 1 170 ? 3.435 -5.470 -17.793 1.00 96.56 170 VAL A C 1
ATOM 1333 O O . VAL A 1 170 ? 3.587 -4.793 -18.818 1.00 96.56 170 VAL A O 1
ATOM 1336 N N . ASP A 1 171 ? 4.450 -6.091 -17.201 1.00 93.69 171 ASP A N 1
ATOM 1337 C CA . ASP A 1 171 ? 5.769 -6.226 -17.819 1.00 93.69 171 ASP A CA 1
ATOM 1338 C C . ASP A 1 171 ? 5.855 -7.423 -18.789 1.00 93.69 171 ASP A C 1
ATOM 1340 O O . ASP A 1 171 ? 4.840 -7.940 -19.246 1.00 93.69 171 ASP A O 1
ATOM 1344 N N . ALA A 1 172 ? 7.071 -7.800 -19.201 1.00 94.06 172 ALA A N 1
ATOM 1345 C CA . ALA A 1 172 ? 7.269 -8.911 -20.134 1.00 94.06 172 ALA A CA 1
ATOM 1346 C C . 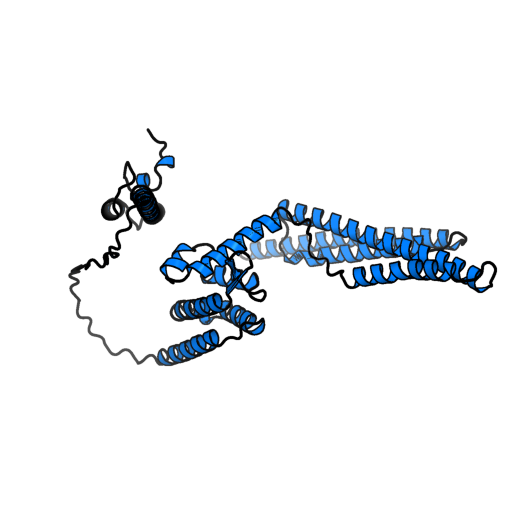ALA A 1 172 ? 7.021 -10.291 -19.495 1.00 94.06 172 ALA A C 1
ATOM 1348 O O . ALA A 1 172 ? 6.844 -11.265 -20.224 1.00 94.06 172 ALA A O 1
ATOM 1349 N N . GLU A 1 173 ? 7.013 -10.364 -18.164 1.00 93.94 173 GLU A N 1
ATOM 1350 C CA . GLU A 1 173 ? 6.867 -11.583 -17.362 1.00 93.94 173 GLU A CA 1
ATOM 1351 C C . GLU A 1 173 ? 5.458 -11.717 -16.769 1.00 93.94 173 GLU A C 1
ATOM 1353 O O . GLU A 1 173 ? 5.217 -12.568 -15.922 1.00 93.94 173 GLU A O 1
ATOM 1358 N N . ASP A 1 174 ? 4.512 -10.908 -17.250 1.00 94.62 174 ASP A N 1
ATOM 1359 C CA . ASP A 1 174 ? 3.134 -10.849 -16.760 1.00 94.62 174 ASP A CA 1
ATOM 1360 C C . ASP A 1 174 ? 2.998 -10.302 -15.321 1.00 94.62 174 ASP A C 1
ATOM 1362 O O . ASP A 1 174 ? 1.959 -10.458 -14.678 1.00 94.62 174 ASP A O 1
ATOM 1366 N N . HIS A 1 175 ? 4.014 -9.597 -14.803 1.00 93.38 175 HIS A N 1
ATOM 1367 C CA . HIS A 1 175 ? 3.948 -8.982 -13.479 1.00 93.38 175 HIS A CA 1
ATOM 1368 C C . HIS A 1 175 ? 3.339 -7.570 -13.541 1.00 93.38 175 HIS A C 1
ATOM 1370 O O . HIS A 1 175 ? 3.769 -6.725 -14.343 1.00 93.38 175 HIS A O 1
ATOM 1376 N N . PRO A 1 176 ? 2.349 -7.256 -12.684 1.00 96.19 176 PRO A N 1
ATOM 1377 C CA . PRO A 1 176 ? 1.807 -5.913 -12.590 1.00 96.19 176 PRO A CA 1
ATOM 1378 C C . PRO A 1 176 ? 2.833 -4.981 -11.941 1.00 96.19 176 PRO A C 1
ATOM 1380 O O . PRO A 1 176 ? 3.339 -5.222 -10.849 1.00 96.19 176 PRO A O 1
ATOM 1383 N N . LYS A 1 177 ? 3.108 -3.862 -12.605 1.00 96.00 177 LYS A N 1
ATOM 1384 C CA . LYS A 1 177 ? 3.996 -2.801 -12.131 1.00 96.00 177 LYS A CA 1
ATOM 1385 C C . LYS A 1 177 ? 3.388 -1.425 -12.331 1.00 96.00 177 LYS A C 1
ATOM 1387 O O . LYS A 1 177 ? 2.613 -1.178 -13.261 1.00 96.00 177 LYS A O 1
ATOM 1392 N N . PHE A 1 178 ? 3.800 -0.488 -11.488 1.00 96.81 178 PHE A N 1
ATOM 1393 C CA . PHE A 1 178 ? 3.424 0.907 -11.649 1.00 96.81 178 PHE A CA 1
ATOM 1394 C C . PHE A 1 178 ? 4.130 1.555 -12.846 1.00 96.81 178 PHE A C 1
ATOM 1396 O O . PHE A 1 178 ? 5.299 1.294 -13.133 1.00 96.81 178 PHE A O 1
ATOM 1403 N N . ARG A 1 179 ? 3.434 2.467 -13.531 1.00 94.50 179 ARG A N 1
ATOM 1404 C CA . ARG A 1 179 ? 4.065 3.355 -14.520 1.00 94.50 179 ARG A CA 1
ATOM 1405 C C . ARG A 1 179 ? 5.113 4.260 -13.864 1.00 94.50 179 ARG A C 1
ATOM 1407 O O . ARG A 1 179 ? 4.923 4.719 -12.745 1.00 94.50 179 ARG A O 1
ATOM 1414 N N . LEU A 1 180 ? 6.142 4.634 -14.633 1.00 89.56 180 LEU A N 1
ATOM 1415 C CA . LEU A 1 180 ? 7.314 5.416 -14.188 1.00 89.56 180 LEU A CA 1
ATOM 1416 C C . LEU A 1 180 ? 7.016 6.744 -13.466 1.00 89.56 180 LEU A C 1
ATOM 1418 O O . LEU A 1 180 ? 7.888 7.281 -12.795 1.00 89.56 180 LEU A O 1
ATOM 1422 N N . PHE A 1 181 ? 5.829 7.329 -13.640 1.00 93.56 181 PHE A N 1
ATOM 1423 C CA . PHE A 1 181 ? 5.463 8.575 -12.957 1.00 93.56 181 PHE A CA 1
ATOM 1424 C C . PHE A 1 181 ? 4.897 8.359 -11.547 1.00 93.56 181 PHE A C 1
ATOM 1426 O O . PHE A 1 181 ? 4.746 9.336 -10.822 1.00 93.56 181 PHE A O 1
ATOM 1433 N N . ILE A 1 182 ? 4.576 7.121 -11.161 1.00 96.44 182 ILE A N 1
ATOM 1434 C CA . ILE A 1 182 ? 4.267 6.753 -9.777 1.00 96.44 182 ILE A CA 1
ATOM 1435 C C . ILE A 1 182 ? 5.604 6.464 -9.085 1.00 96.44 182 ILE A C 1
ATOM 1437 O O . ILE A 1 182 ? 6.101 5.333 -9.053 1.00 96.44 182 ILE A O 1
ATOM 1441 N N . ASN A 1 183 ? 6.230 7.538 -8.618 1.00 95.00 183 ASN A N 1
ATOM 1442 C CA . ASN A 1 183 ? 7.490 7.492 -7.888 1.00 95.00 183 ASN A CA 1
ATOM 1443 C C . ASN A 1 183 ? 7.267 7.070 -6.424 1.00 95.00 183 ASN A C 1
ATOM 1445 O O . ASN A 1 183 ? 6.141 6.823 -5.989 1.00 95.00 183 ASN A O 1
ATOM 1449 N N . ASP A 1 184 ? 8.353 6.952 -5.672 1.00 95.19 184 ASP A N 1
ATOM 1450 C CA . ASP A 1 184 ? 8.308 6.477 -4.282 1.00 95.19 184 ASP A CA 1
ATOM 1451 C C . ASP A 1 184 ? 7.711 7.502 -3.346 1.00 95.19 184 ASP A C 1
ATOM 1453 O O . ASP A 1 184 ? 6.983 7.128 -2.447 1.00 95.19 184 ASP A O 1
ATOM 1457 N N . GLU A 1 185 ? 7.908 8.786 -3.627 1.00 96.19 185 GLU A N 1
ATOM 1458 C CA . GLU A 1 185 ? 7.294 9.877 -2.872 1.00 96.19 185 GLU A CA 1
ATOM 1459 C C . GLU A 1 185 ? 5.762 9.745 -2.819 1.00 96.19 185 GLU A C 1
ATOM 1461 O O . GLU A 1 185 ? 5.150 9.915 -1.767 1.00 96.19 185 GLU A O 1
ATOM 1466 N N . ILE A 1 186 ? 5.129 9.362 -3.935 1.00 97.25 186 ILE A N 1
ATOM 1467 C CA . ILE A 1 186 ? 3.685 9.093 -3.968 1.00 97.25 186 ILE A CA 1
ATOM 1468 C C . ILE A 1 186 ? 3.332 7.847 -3.158 1.00 97.25 186 ILE A C 1
ATOM 1470 O O . ILE A 1 186 ? 2.331 7.848 -2.444 1.00 97.25 186 ILE A O 1
ATOM 1474 N N . LEU A 1 187 ? 4.120 6.779 -3.272 1.00 97.12 187 LEU A N 1
ATOM 1475 C CA . LEU A 1 187 ? 3.850 5.535 -2.554 1.00 97.12 187 LEU A CA 1
ATOM 1476 C C . LEU A 1 187 ? 4.059 5.683 -1.045 1.00 97.12 187 LEU A C 1
ATOM 1478 O O . LEU A 1 187 ? 3.259 5.152 -0.286 1.00 97.12 187 LEU A O 1
ATOM 1482 N N . GLU A 1 188 ? 5.064 6.443 -0.617 1.00 96.44 188 GLU A N 1
ATOM 1483 C CA . GLU A 1 188 ? 5.302 6.824 0.776 1.00 96.44 188 GLU A CA 1
ATOM 1484 C C . GLU A 1 188 ? 4.165 7.700 1.308 1.00 96.44 188 GLU A C 1
ATOM 1486 O O . GLU A 1 188 ? 3.700 7.486 2.424 1.00 96.44 188 GLU A O 1
ATOM 1491 N N . ALA A 1 189 ? 3.660 8.648 0.511 1.00 97.25 189 ALA A N 1
ATOM 1492 C CA . ALA A 1 189 ? 2.506 9.456 0.899 1.00 97.25 189 ALA A CA 1
ATOM 1493 C C . ALA A 1 189 ? 1.226 8.608 1.032 1.00 97.25 189 ALA A C 1
ATOM 1495 O O . ALA A 1 189 ? 0.465 8.784 1.982 1.00 97.25 189 ALA A O 1
ATOM 1496 N N . ILE A 1 190 ? 0.998 7.659 0.118 1.00 97.56 190 ILE A N 1
ATOM 1497 C CA . ILE A 1 190 ? -0.095 6.677 0.217 1.00 97.56 190 ILE A CA 1
ATOM 1498 C C . ILE A 1 190 ? 0.083 5.808 1.462 1.00 97.56 190 ILE A C 1
ATOM 1500 O O . ILE A 1 190 ? -0.886 5.567 2.180 1.00 97.56 190 ILE A O 1
ATOM 1504 N N . GLU A 1 191 ? 1.306 5.363 1.739 1.00 96.94 191 GLU A N 1
ATOM 1505 C CA . GLU A 1 191 ? 1.610 4.550 2.909 1.00 96.94 191 GLU A CA 1
ATOM 1506 C C . GLU A 1 191 ? 1.333 5.310 4.204 1.00 96.94 191 GLU A C 1
ATOM 1508 O O . GLU A 1 191 ? 0.603 4.821 5.058 1.00 96.94 191 GLU A O 1
ATOM 1513 N N . LEU A 1 192 ? 1.803 6.550 4.311 1.00 96.19 192 LEU A N 1
ATOM 1514 C CA . LEU A 1 192 ? 1.554 7.403 5.469 1.00 96.19 192 LEU A CA 1
ATOM 1515 C C . LEU A 1 192 ? 0.053 7.650 5.695 1.00 96.19 192 LEU A C 1
ATOM 1517 O O . LEU A 1 192 ? -0.405 7.715 6.837 1.00 96.19 192 LEU A O 1
ATOM 1521 N N . GLN A 1 193 ? -0.717 7.797 4.612 1.00 97.12 193 GLN A N 1
ATOM 1522 C CA . GLN A 1 193 ? -2.144 8.107 4.689 1.00 97.12 193 GLN A CA 1
ATOM 1523 C C . GLN A 1 193 ? -3.042 6.879 4.832 1.00 97.12 193 GLN A C 1
ATOM 1525 O O . GLN A 1 193 ? -4.143 7.007 5.366 1.00 97.12 193 GLN A O 1
ATOM 1530 N N . PHE A 1 194 ? -2.642 5.696 4.378 1.00 96.81 194 PHE A N 1
ATOM 1531 C CA . PHE A 1 194 ? -3.551 4.545 4.324 1.00 96.81 194 PHE A CA 1
ATOM 1532 C C . PHE A 1 194 ? -2.941 3.220 4.783 1.00 96.81 194 PHE A C 1
ATOM 1534 O O . PHE A 1 194 ? -3.684 2.252 4.934 1.00 96.81 194 PHE A O 1
ATOM 1541 N N . ASN A 1 195 ? -1.632 3.169 5.038 1.00 96.69 195 ASN A N 1
ATOM 1542 C CA . ASN A 1 195 ? -0.884 1.967 5.415 1.00 96.69 195 ASN A CA 1
ATOM 1543 C C . ASN A 1 195 ? -1.084 0.801 4.430 1.00 96.69 195 ASN A C 1
ATOM 1545 O O . ASN A 1 195 ? -1.246 -0.346 4.841 1.00 96.69 195 ASN A O 1
ATOM 1549 N N . TRP A 1 196 ? -1.157 1.077 3.125 1.00 96.75 196 TRP A N 1
ATOM 1550 C CA . TRP A 1 196 ? -1.436 0.048 2.116 1.00 96.75 196 TRP A CA 1
ATOM 1551 C C . TRP A 1 196 ? -0.330 -1.008 1.989 1.00 96.75 196 TRP A C 1
ATOM 1553 O O . TRP A 1 196 ? -0.635 -2.161 1.689 1.00 96.75 196 TRP A O 1
ATOM 1563 N N . GLN A 1 197 ? 0.932 -0.635 2.197 1.00 95.12 197 GLN A N 1
ATOM 1564 C CA . GLN A 1 197 ? 2.082 -1.540 2.187 1.00 95.12 197 GLN A CA 1
ATOM 1565 C C . GLN A 1 197 ? 2.233 -2.261 3.528 1.00 95.12 197 GLN A C 1
ATOM 1567 O O . GLN A 1 197 ? 2.445 -3.472 3.535 1.00 95.12 197 GLN A O 1
ATOM 1572 N N . SER A 1 198 ? 2.077 -1.560 4.658 1.00 94.50 198 SER A N 1
ATOM 1573 C CA . SER A 1 198 ? 2.157 -2.196 5.983 1.00 94.50 198 SER A CA 1
ATOM 1574 C C . SER A 1 198 ? 0.951 -3.088 6.307 1.00 94.50 198 SER A C 1
ATOM 1576 O O . SER A 1 198 ? 1.088 -4.036 7.078 1.00 94.50 198 SER A O 1
ATOM 1578 N N . ASP A 1 199 ? -0.226 -2.816 5.734 1.00 96.44 199 ASP A N 1
ATOM 1579 C CA . ASP A 1 199 ? -1.473 -3.562 5.963 1.00 96.44 199 ASP A CA 1
ATOM 1580 C C . ASP A 1 199 ? -2.170 -3.939 4.641 1.00 96.44 199 ASP A C 1
ATOM 1582 O O . ASP A 1 199 ? -3.312 -3.566 4.345 1.00 96.44 199 ASP A O 1
ATOM 1586 N N . ILE A 1 200 ? -1.469 -4.752 3.846 1.00 94.62 200 ILE A N 1
ATOM 1587 C CA . ILE A 1 200 ? -1.962 -5.321 2.580 1.00 94.62 200 ILE A CA 1
ATOM 1588 C C . ILE A 1 200 ? -3.314 -6.036 2.759 1.00 94.62 200 ILE A C 1
ATOM 1590 O O . ILE A 1 200 ? -4.177 -5.992 1.880 1.00 94.62 200 ILE A O 1
ATOM 1594 N N . LEU A 1 201 ? -3.540 -6.681 3.906 1.00 90.38 201 LEU A N 1
ATOM 1595 C CA . LEU A 1 201 ? -4.781 -7.410 4.172 1.00 90.38 201 LEU A CA 1
ATOM 1596 C C . LEU A 1 201 ? -5.967 -6.473 4.406 1.00 90.38 201 LEU A C 1
ATOM 1598 O O . LEU A 1 201 ? -7.101 -6.811 4.058 1.00 90.38 201 LEU A O 1
ATOM 1602 N N . SER A 1 202 ? -5.757 -5.307 5.018 1.00 92.38 202 SER A N 1
ATOM 1603 C CA . SER A 1 202 ? -6.783 -4.264 5.081 1.00 92.38 202 SER A CA 1
ATOM 1604 C C . SER A 1 202 ? -7.135 -3.757 3.687 1.00 92.38 202 SER A C 1
ATOM 1606 O O . SER A 1 202 ? -8.322 -3.696 3.359 1.00 92.38 202 SER A O 1
ATOM 1608 N N . LEU A 1 203 ? -6.131 -3.521 2.833 1.00 95.62 203 LEU A N 1
ATOM 1609 C CA . LEU A 1 203 ? -6.349 -3.127 1.440 1.00 95.62 203 LEU A CA 1
ATOM 1610 C C . LEU A 1 203 ? -7.187 -4.169 0.676 1.00 95.62 203 LEU A C 1
ATOM 1612 O O . LEU A 1 203 ? -8.214 -3.813 0.102 1.00 95.62 203 LEU A O 1
ATOM 1616 N N . GLN A 1 204 ? -6.825 -5.456 0.737 1.00 95.06 204 GLN A N 1
ATOM 1617 C CA . GLN A 1 204 ? -7.573 -6.541 0.077 1.00 95.06 204 GLN A CA 1
ATOM 1618 C C . GLN A 1 204 ? -8.992 -6.726 0.625 1.00 95.06 204 GLN A C 1
ATOM 1620 O O . GLN A 1 204 ? -9.926 -7.003 -0.125 1.00 95.06 204 GLN A O 1
ATOM 1625 N N . ARG A 1 205 ? -9.187 -6.575 1.941 1.00 94.12 205 ARG A N 1
ATOM 1626 C CA . ARG A 1 205 ? -10.531 -6.651 2.541 1.00 94.12 205 ARG A CA 1
ATOM 1627 C C . ARG A 1 205 ? -11.414 -5.492 2.103 1.00 94.12 205 ARG A C 1
ATOM 1629 O O . ARG A 1 205 ? -12.626 -5.664 1.997 1.00 94.12 205 ARG A O 1
ATOM 1636 N N . LYS A 1 206 ? -10.821 -4.315 1.912 1.00 95.88 206 LYS A N 1
ATOM 1637 C CA . LYS A 1 206 ? -11.534 -3.100 1.527 1.00 95.88 206 LYS A CA 1
ATOM 1638 C C . LYS A 1 206 ? -11.852 -3.071 0.036 1.00 95.88 206 LYS A C 1
ATOM 1640 O O . LYS A 1 206 ? -12.945 -2.646 -0.332 1.00 95.88 206 LYS A O 1
ATOM 1645 N N . PHE A 1 207 ? -10.938 -3.560 -0.797 1.00 95.88 207 PHE A N 1
ATOM 1646 C CA . PHE A 1 207 ? -11.089 -3.614 -2.246 1.00 95.88 207 PHE A CA 1
ATOM 1647 C C . PHE A 1 207 ? -10.869 -5.046 -2.741 1.00 95.88 207 PHE A C 1
ATOM 1649 O O . PHE A 1 207 ? -9.751 -5.554 -2.782 1.00 95.88 207 PHE A O 1
ATOM 1656 N N . TRP A 1 208 ? -11.968 -5.706 -3.109 1.00 91.00 208 TRP A N 1
ATOM 1657 C CA . TRP A 1 208 ? -11.995 -7.127 -3.471 1.00 91.00 208 TRP A CA 1
ATOM 1658 C C . TRP A 1 208 ? -11.152 -7.471 -4.712 1.00 91.00 208 TRP A C 1
ATOM 1660 O O . TRP A 1 208 ? -10.736 -8.614 -4.871 1.00 91.00 208 TRP A O 1
ATOM 1670 N N . ASP A 1 209 ? -10.887 -6.490 -5.574 1.00 94.44 209 ASP A N 1
ATOM 1671 C CA . ASP A 1 209 ? -10.109 -6.595 -6.810 1.00 94.44 209 ASP A CA 1
ATOM 1672 C C . ASP A 1 209 ? -8.678 -6.037 -6.666 1.00 94.44 209 ASP A C 1
ATOM 1674 O O . ASP A 1 209 ? -8.017 -5.721 -7.654 1.00 94.44 209 ASP A O 1
ATOM 1678 N N . ALA A 1 210 ? -8.166 -5.924 -5.434 1.00 95.12 210 ALA A N 1
ATOM 1679 C CA . ALA A 1 210 ? -6.846 -5.347 -5.169 1.00 95.12 210 ALA A CA 1
ATOM 1680 C C . ALA A 1 210 ? -5.664 -6.242 -5.569 1.00 95.12 210 ALA A C 1
ATOM 1682 O O . ALA A 1 210 ? -4.526 -5.834 -5.354 1.00 95.12 210 ALA A O 1
ATOM 1683 N N . GLY A 1 211 ? -5.896 -7.436 -6.128 1.00 95.94 211 GLY A N 1
ATOM 1684 C CA . GLY A 1 211 ? -4.853 -8.425 -6.434 1.00 95.94 211 GLY A CA 1
ATOM 1685 C C . GLY A 1 211 ? -3.672 -7.838 -7.210 1.00 95.94 211 GLY A C 1
ATOM 1686 O O . GLY A 1 211 ? -2.540 -7.898 -6.734 1.00 95.94 211 GLY A O 1
ATOM 1687 N N . ASP A 1 212 ? -3.946 -7.179 -8.337 1.00 96.94 212 ASP A N 1
ATOM 1688 C CA . ASP A 1 212 ? -2.904 -6.590 -9.189 1.00 96.94 212 ASP A CA 1
ATOM 1689 C C . ASP A 1 212 ? -2.173 -5.432 -8.500 1.00 96.94 212 ASP A C 1
ATOM 1691 O O . ASP A 1 212 ? -0.961 -5.268 -8.647 1.00 96.94 212 ASP A O 1
ATOM 1695 N N . LEU A 1 213 ? -2.901 -4.620 -7.726 1.00 97.31 213 LEU A N 1
ATOM 1696 C CA . LEU A 1 213 ? -2.315 -3.497 -6.997 1.00 97.31 213 LEU A CA 1
ATOM 1697 C C . LEU A 1 213 ? -1.401 -3.990 -5.873 1.00 97.31 213 LEU A C 1
ATOM 1699 O O . LEU A 1 213 ? -0.309 -3.458 -5.692 1.00 97.31 213 LEU A O 1
ATOM 1703 N N . VAL A 1 214 ? -1.833 -5.015 -5.141 1.00 97.44 214 VAL A N 1
ATOM 1704 C CA . VAL A 1 214 ? -1.047 -5.661 -4.088 1.00 97.44 214 VAL A CA 1
ATOM 1705 C C . VAL A 1 214 ? 0.205 -6.291 -4.676 1.00 97.44 214 VAL A C 1
ATOM 1707 O O . VAL A 1 214 ? 1.292 -6.046 -4.163 1.00 97.44 214 VAL A O 1
ATOM 1710 N N . ALA A 1 215 ? 0.075 -7.036 -5.775 1.00 96.12 215 ALA A N 1
ATOM 1711 C CA . ALA A 1 215 ? 1.218 -7.617 -6.466 1.00 96.12 215 ALA A CA 1
ATOM 1712 C C . ALA A 1 215 ? 2.217 -6.534 -6.909 1.00 96.12 215 ALA A C 1
ATOM 1714 O O . ALA A 1 215 ? 3.410 -6.681 -6.662 1.00 96.12 215 ALA A O 1
ATOM 1715 N N . ALA A 1 216 ? 1.744 -5.401 -7.442 1.00 97.06 216 ALA A N 1
ATOM 1716 C CA . ALA A 1 216 ? 2.608 -4.280 -7.816 1.00 97.06 216 ALA A CA 1
ATOM 1717 C C . ALA A 1 216 ? 3.292 -3.596 -6.618 1.00 97.06 216 ALA A C 1
ATOM 1719 O O . ALA A 1 216 ? 4.446 -3.175 -6.728 1.00 97.06 216 ALA A O 1
ATOM 1720 N N . LEU A 1 217 ? 2.607 -3.472 -5.475 1.00 96.50 217 LEU A N 1
ATOM 1721 C CA . LEU A 1 217 ? 3.190 -2.937 -4.238 1.00 96.50 217 LEU A CA 1
ATOM 1722 C C . LEU A 1 217 ? 4.271 -3.874 -3.683 1.00 96.50 217 LEU A C 1
ATOM 1724 O O . LEU A 1 217 ? 5.359 -3.408 -3.346 1.00 96.50 217 LEU A O 1
ATOM 1728 N N . VAL A 1 218 ? 4.001 -5.183 -3.652 1.00 95.19 218 VAL A N 1
ATOM 1729 C CA . VAL A 1 218 ? 4.961 -6.204 -3.207 1.00 95.19 218 VAL A CA 1
ATOM 1730 C C . VAL A 1 218 ? 6.170 -6.234 -4.134 1.00 95.19 218 VAL A C 1
ATOM 1732 O O . VAL A 1 218 ? 7.289 -6.085 -3.652 1.00 95.19 218 VAL A O 1
ATOM 1735 N N . TYR A 1 219 ? 5.952 -6.320 -5.449 1.00 93.31 219 TYR A N 1
ATOM 1736 C CA . TYR A 1 219 ? 7.017 -6.337 -6.455 1.00 93.31 219 TYR A CA 1
ATOM 1737 C C . TYR A 1 219 ? 7.942 -5.121 -6.334 1.00 93.31 219 TYR A C 1
ATOM 1739 O O . TYR A 1 219 ? 9.166 -5.233 -6.398 1.00 93.31 219 TYR A O 1
ATOM 1747 N N . LYS A 1 220 ? 7.367 -3.938 -6.092 1.00 91.69 220 LYS A N 1
ATOM 1748 C CA . LYS A 1 220 ? 8.163 -2.730 -5.883 1.00 91.69 220 LYS A CA 1
ATOM 1749 C C . LYS A 1 220 ? 8.949 -2.772 -4.569 1.00 91.69 220 LYS A C 1
ATOM 1751 O O . LYS A 1 220 ? 10.101 -2.358 -4.553 1.00 91.69 220 LYS A O 1
ATOM 1756 N N . SER A 1 221 ? 8.369 -3.297 -3.489 1.00 89.62 221 SER A N 1
ATOM 1757 C CA . SER A 1 221 ? 9.072 -3.449 -2.205 1.00 89.62 221 SER A CA 1
ATOM 1758 C C . SER A 1 221 ? 10.226 -4.461 -2.257 1.00 89.62 221 SER A C 1
ATOM 1760 O O . SER A 1 221 ? 11.245 -4.249 -1.601 1.00 89.62 221 SER A O 1
ATOM 1762 N N . THR A 1 222 ? 10.103 -5.524 -3.061 1.00 88.81 222 THR A N 1
ATOM 1763 C CA . THR A 1 222 ? 11.153 -6.540 -3.237 1.00 88.81 222 THR A CA 1
ATOM 1764 C C . THR A 1 222 ? 12.289 -6.036 -4.119 1.00 88.81 222 THR A C 1
ATOM 1766 O O . THR A 1 222 ? 13.448 -6.238 -3.770 1.00 88.81 222 THR A O 1
ATOM 1769 N N . LEU A 1 223 ? 11.983 -5.288 -5.188 1.00 83.25 223 LEU A N 1
ATOM 1770 C CA . LEU A 1 223 ? 13.001 -4.623 -6.016 1.00 83.25 223 LEU A CA 1
ATOM 1771 C C . LEU A 1 223 ? 13.917 -3.712 -5.189 1.00 83.25 223 LEU A C 1
ATOM 1773 O O . LEU A 1 223 ? 15.126 -3.710 -5.393 1.00 83.25 223 LEU A O 1
ATOM 1777 N N . TYR A 1 224 ? 13.371 -3.008 -4.192 1.00 66.19 224 TYR A N 1
ATOM 1778 C CA . TYR A 1 224 ? 14.175 -2.187 -3.279 1.00 66.19 224 TYR A CA 1
ATOM 1779 C C . TYR A 1 224 ? 15.162 -2.979 -2.422 1.00 66.19 224 TYR A C 1
ATOM 1781 O O . TYR A 1 224 ? 16.181 -2.430 -1.998 1.00 66.19 224 TYR A O 1
ATOM 1789 N N . GLN A 1 225 ? 14.868 -4.246 -2.130 1.00 63.97 225 GLN A N 1
ATOM 1790 C CA . GLN A 1 225 ? 15.790 -5.095 -1.382 1.00 63.97 225 GLN A CA 1
ATOM 1791 C C . GLN A 1 225 ? 16.930 -5.602 -2.266 1.00 63.97 225 GLN A C 1
ATOM 1793 O O . GLN A 1 225 ? 18.057 -5.695 -1.785 1.00 63.97 225 GLN A O 1
ATOM 1798 N N . GLU A 1 226 ? 16.661 -5.866 -3.544 1.00 62.44 226 GLU A N 1
ATOM 1799 C CA . GLU A 1 226 ? 17.665 -6.354 -4.494 1.00 62.44 226 GLU A CA 1
ATOM 1800 C C . GLU A 1 226 ? 18.563 -5.221 -5.014 1.00 62.44 226 GLU A C 1
ATOM 1802 O O . GLU A 1 226 ? 19.786 -5.336 -4.938 1.00 62.44 226 GLU A O 1
ATOM 1807 N N . GLU A 1 227 ? 17.998 -4.066 -5.388 1.00 53.12 227 GLU A N 1
ATOM 1808 C CA . GLU A 1 227 ? 18.781 -2.873 -5.767 1.00 53.12 227 GLU A CA 1
ATOM 1809 C C . GLU A 1 227 ? 19.592 -2.302 -4.582 1.00 53.12 227 GLU A C 1
ATOM 1811 O O . GLU A 1 227 ? 20.583 -1.598 -4.766 1.00 53.12 227 GLU A O 1
ATOM 1816 N N . GLY A 1 228 ? 19.212 -2.620 -3.339 1.00 48.28 228 GLY A N 1
ATOM 1817 C CA . GLY A 1 228 ? 19.986 -2.282 -2.142 1.00 48.28 228 GLY A CA 1
ATOM 1818 C C . GLY A 1 228 ? 21.131 -3.254 -1.819 1.00 48.28 228 GLY A C 1
ATOM 1819 O O . GLY A 1 228 ? 21.992 -2.910 -1.001 1.00 48.28 228 GLY A O 1
ATOM 1820 N N . ALA A 1 229 ? 21.141 -4.447 -2.422 1.00 46.00 229 ALA A N 1
ATOM 1821 C CA . ALA A 1 229 ? 22.099 -5.521 -2.148 1.00 46.00 229 ALA A CA 1
ATOM 1822 C C . ALA A 1 229 ? 23.114 -5.745 -3.286 1.00 46.00 229 ALA A C 1
ATOM 1824 O O . ALA A 1 229 ? 24.239 -6.150 -2.998 1.00 46.00 229 ALA A O 1
ATOM 1825 N N . GLU A 1 230 ? 22.766 -5.414 -4.531 1.00 45.47 230 GLU A N 1
ATOM 1826 C CA . GLU A 1 230 ? 23.635 -5.515 -5.713 1.00 45.47 230 GLU A CA 1
ATOM 1827 C C . GLU A 1 230 ? 23.353 -4.349 -6.688 1.00 45.47 230 GLU A C 1
ATOM 1829 O O . GLU A 1 230 ? 22.727 -4.524 -7.727 1.00 45.47 230 GLU A O 1
ATOM 1834 N N . ASP A 1 231 ? 23.809 -3.132 -6.366 1.00 43.66 231 ASP A N 1
ATOM 1835 C CA . ASP A 1 231 ? 23.883 -2.020 -7.337 1.00 43.66 231 ASP A CA 1
ATOM 1836 C C . ASP A 1 231 ? 25.325 -1.507 -7.481 1.00 43.66 231 ASP A C 1
ATOM 1838 O O . ASP A 1 231 ? 25.679 -0.357 -7.208 1.00 43.66 231 ASP A O 1
ATOM 1842 N N . ASP A 1 232 ? 26.195 -2.394 -7.952 1.00 42.22 232 ASP A N 1
ATOM 1843 C CA . ASP A 1 232 ? 27.205 -2.077 -8.953 1.00 42.22 232 ASP A CA 1
ATOM 1844 C C . ASP A 1 232 ? 26.533 -2.116 -10.335 1.00 42.22 232 ASP A C 1
ATOM 1846 O O . ASP A 1 232 ? 26.745 -3.005 -11.155 1.00 42.22 232 ASP A O 1
ATOM 1850 N N . GLY A 1 233 ? 25.667 -1.127 -10.562 1.00 45.16 233 GLY A N 1
ATOM 1851 C CA . GLY A 1 233 ? 24.743 -1.073 -11.678 1.00 45.16 233 GLY A CA 1
ATOM 1852 C C . GLY A 1 233 ? 25.353 -1.254 -13.061 1.00 45.16 233 GLY A C 1
ATOM 1853 O O . GLY A 1 233 ? 26.112 -0.414 -13.556 1.00 45.16 233 GLY A O 1
ATOM 1854 N N . GLU A 1 234 ? 24.825 -2.245 -13.774 1.00 41.28 234 GLU A N 1
ATOM 1855 C CA . GLU A 1 234 ? 24.480 -2.083 -15.185 1.00 41.28 234 GLU A CA 1
ATOM 1856 C C . GLU A 1 234 ? 23.176 -1.280 -15.299 1.00 41.28 234 GLU A C 1
ATOM 1858 O O . GLU A 1 234 ? 22.148 -1.724 -15.806 1.00 41.28 234 GLU A O 1
ATOM 1863 N N . THR A 1 235 ? 23.238 -0.012 -14.895 1.00 43.28 235 THR A N 1
ATOM 1864 C CA . THR A 1 235 ? 22.442 0.980 -15.610 1.00 43.28 235 THR A CA 1
ATOM 1865 C C . THR A 1 235 ? 22.939 0.955 -17.051 1.00 43.28 235 THR A C 1
ATOM 1867 O O . THR A 1 235 ? 24.146 1.020 -17.300 1.00 43.28 235 THR A O 1
ATOM 1870 N N . GLN A 1 236 ? 22.033 0.880 -18.030 1.00 41.38 236 GLN A N 1
ATOM 1871 C CA . GLN A 1 236 ? 22.364 1.347 -19.372 1.00 41.38 236 GLN A CA 1
ATOM 1872 C C . GLN A 1 236 ? 22.930 2.760 -19.205 1.00 41.38 236 GLN A C 1
ATOM 1874 O O . GLN A 1 236 ? 22.186 3.700 -18.928 1.00 41.38 236 GLN A O 1
ATOM 1879 N N . PHE A 1 237 ? 24.258 2.879 -19.287 1.00 43.03 237 PHE A N 1
ATOM 1880 C CA . PHE A 1 237 ? 24.983 4.129 -19.133 1.00 43.03 237 PHE A CA 1
ATOM 1881 C C . PHE A 1 237 ? 24.581 5.028 -20.297 1.00 43.03 237 PHE A C 1
ATOM 1883 O O . PHE A 1 237 ? 25.251 5.105 -21.332 1.00 43.03 237 PHE A O 1
ATOM 1890 N N . GLU A 1 238 ? 23.493 5.771 -20.123 1.00 40.84 238 GLU A N 1
ATOM 1891 C CA . GLU A 1 238 ? 23.396 7.057 -20.768 1.00 40.84 238 GLU A CA 1
ATOM 1892 C C . GLU A 1 238 ? 24.536 7.880 -20.173 1.00 40.84 238 GLU A C 1
ATOM 1894 O O . GLU A 1 238 ? 24.440 8.408 -19.069 1.00 40.84 238 GLU A O 1
ATOM 1899 N N . LEU A 1 239 ? 25.680 7.875 -20.868 1.00 44.19 239 LEU A N 1
ATOM 1900 C CA . LEU A 1 239 ? 26.849 8.658 -20.498 1.00 44.19 239 LEU A CA 1
ATOM 1901 C C . LEU A 1 239 ? 26.357 10.054 -20.088 1.00 44.19 239 LEU A C 1
ATOM 1903 O O . LEU A 1 239 ? 25.722 10.746 -20.893 1.00 44.19 239 LEU A O 1
ATOM 1907 N N . ASP A 1 240 ? 26.646 10.447 -18.844 1.00 53.09 240 ASP A N 1
ATOM 1908 C CA . ASP A 1 240 ? 26.523 11.829 -18.374 1.00 53.09 240 ASP A CA 1
ATOM 1909 C C . ASP A 1 240 ? 27.055 12.755 -19.493 1.00 53.09 240 ASP A C 1
ATOM 1911 O O . ASP A 1 240 ? 28.007 12.366 -20.186 1.00 53.09 240 ASP A O 1
ATOM 1915 N N . PRO A 1 241 ? 26.470 13.937 -19.757 1.00 62.09 241 PRO A N 1
ATOM 1916 C CA . PRO A 1 241 ? 27.021 14.900 -20.715 1.00 62.09 241 PRO A CA 1
ATOM 1917 C C . PRO A 1 241 ? 28.557 15.040 -20.666 1.00 62.09 241 PRO A C 1
ATOM 1919 O O . PRO A 1 241 ? 29.180 15.189 -21.721 1.00 62.09 241 PRO A O 1
ATOM 1922 N N . VAL A 1 242 ? 29.186 14.891 -19.492 1.00 61.44 242 VAL A N 1
ATOM 1923 C CA . VAL A 1 242 ? 30.651 14.822 -19.335 1.00 61.44 242 VAL A CA 1
ATOM 1924 C C . VAL A 1 242 ? 31.248 13.543 -19.933 1.00 61.44 242 VAL A C 1
ATOM 1926 O O . VAL A 1 242 ? 32.212 13.614 -20.691 1.00 61.44 242 VAL A O 1
ATOM 1929 N N . GLY A 1 243 ? 30.663 12.377 -19.663 1.00 65.12 243 GLY A N 1
ATOM 1930 C CA . GLY A 1 243 ? 31.045 11.110 -20.288 1.00 65.12 243 GLY A CA 1
ATOM 1931 C C . GLY A 1 243 ? 30.919 11.155 -21.814 1.00 65.12 243 GLY A C 1
ATOM 1932 O O . GLY A 1 243 ? 31.873 10.817 -22.511 1.00 65.12 243 GLY A O 1
ATOM 1933 N N . LYS A 1 244 ? 29.804 11.680 -22.349 1.00 71.38 244 LYS A N 1
ATOM 1934 C CA . LYS A 1 244 ? 29.605 11.859 -23.804 1.00 71.38 244 LYS A CA 1
ATOM 1935 C C . LYS A 1 244 ? 30.670 12.790 -24.394 1.00 71.38 244 LYS A C 1
ATOM 1937 O O . LYS A 1 244 ? 31.131 12.557 -25.512 1.00 71.38 244 LYS A O 1
ATOM 1942 N N . ALA A 1 245 ? 31.077 13.829 -23.663 1.00 70.81 245 ALA A N 1
ATOM 1943 C CA . ALA A 1 245 ? 32.145 14.734 -24.080 1.00 70.81 245 ALA A CA 1
ATOM 1944 C C . ALA A 1 245 ? 33.526 14.056 -24.069 1.00 70.81 245 ALA A C 1
ATOM 1946 O O . ALA A 1 245 ? 34.279 14.217 -25.028 1.00 70.81 245 ALA A O 1
ATOM 1947 N N . VAL A 1 246 ? 33.837 13.249 -23.051 1.00 70.88 246 VAL A N 1
ATOM 1948 C CA . VAL A 1 246 ? 35.095 12.485 -22.968 1.00 70.88 246 VAL A CA 1
ATOM 1949 C C . VAL A 1 246 ? 35.186 11.457 -24.097 1.00 70.88 246 VAL A C 1
ATOM 1951 O O . VAL A 1 246 ? 36.219 11.380 -24.760 1.00 70.88 246 VAL A O 1
ATOM 1954 N N . THR A 1 247 ? 34.104 10.735 -24.409 1.00 72.19 247 THR A N 1
ATOM 1955 C CA . THR A 1 247 ? 34.080 9.786 -25.537 1.00 72.19 247 THR A CA 1
ATOM 1956 C C . THR A 1 247 ? 34.260 10.497 -26.882 1.00 72.19 247 THR A C 1
ATOM 1958 O O . THR A 1 247 ? 35.009 10.027 -27.738 1.00 72.19 247 THR A O 1
ATOM 1961 N N . LYS A 1 248 ? 33.639 11.672 -27.068 1.00 76.69 248 LYS A N 1
ATOM 1962 C CA . LYS A 1 248 ? 33.833 12.504 -28.270 1.00 76.69 248 LYS A CA 1
ATOM 1963 C C . LYS A 1 248 ? 35.257 13.056 -28.379 1.00 76.69 248 LYS A C 1
ATOM 1965 O O . LYS A 1 248 ? 35.801 13.098 -29.478 1.00 76.69 248 LYS A O 1
ATOM 1970 N N . LEU A 1 249 ? 35.877 13.440 -27.264 1.00 74.19 249 LEU A N 1
ATOM 1971 C CA . LEU A 1 249 ? 37.269 13.902 -27.226 1.00 74.19 249 LEU A CA 1
ATOM 1972 C C . LEU A 1 249 ? 38.263 12.762 -27.487 1.00 74.19 249 LEU A C 1
ATOM 1974 O O . LEU A 1 249 ? 39.272 12.988 -28.150 1.00 74.19 249 LEU A O 1
ATOM 1978 N N . ALA A 1 250 ? 37.961 11.537 -27.049 1.00 72.88 250 ALA A N 1
ATOM 1979 C CA . ALA A 1 250 ? 38.773 10.350 -27.324 1.00 72.88 250 ALA A CA 1
ATOM 1980 C C . ALA A 1 250 ? 38.734 9.912 -28.803 1.00 72.88 250 ALA A C 1
ATOM 1982 O O . ALA A 1 250 ? 39.681 9.294 -29.288 1.00 72.88 250 ALA A O 1
ATOM 1983 N N . LEU A 1 251 ? 37.685 10.277 -29.551 1.00 75.75 251 LEU A N 1
ATOM 1984 C CA . LEU A 1 251 ? 37.590 10.017 -30.994 1.00 75.75 251 LEU A CA 1
ATOM 1985 C C . LEU A 1 251 ? 38.523 10.902 -31.834 1.00 75.75 251 LEU A C 1
ATOM 1987 O O . LEU A 1 251 ? 38.929 10.493 -32.919 1.00 75.75 251 LEU A O 1
ATOM 1991 N N . ILE A 1 252 ? 38.901 12.086 -31.345 1.00 76.69 252 ILE A N 1
ATOM 1992 C CA . ILE A 1 252 ? 39.783 13.021 -32.063 1.00 76.69 252 ILE A CA 1
ATOM 1993 C C . ILE A 1 252 ? 41.163 12.404 -32.363 1.00 76.69 252 ILE A C 1
ATOM 1995 O O . ILE A 1 252 ? 41.538 12.381 -33.536 1.00 76.69 252 ILE A O 1
ATOM 1999 N N . PRO A 1 253 ? 41.920 11.856 -31.389 1.00 73.62 253 PRO A N 1
ATOM 2000 C CA . PRO A 1 253 ? 43.212 11.232 -31.677 1.00 73.62 253 PRO A CA 1
ATOM 2001 C C . PRO A 1 253 ? 43.082 9.988 -32.566 1.00 73.62 253 PRO A C 1
ATOM 2003 O O . PRO A 1 253 ? 43.960 9.744 -33.391 1.00 73.62 253 PRO A O 1
ATOM 2006 N N . PHE A 1 254 ? 41.975 9.241 -32.473 1.00 73.69 254 PHE A N 1
ATOM 2007 C CA . PHE A 1 254 ? 41.700 8.127 -33.387 1.00 73.69 254 PHE A CA 1
ATOM 2008 C C . PHE A 1 254 ? 41.524 8.613 -34.831 1.00 73.69 254 PHE A C 1
ATOM 2010 O O . PHE A 1 254 ? 42.100 8.046 -35.755 1.00 73.69 254 PHE A O 1
ATOM 2017 N N . LEU A 1 255 ? 40.780 9.700 -35.034 1.00 77.56 255 LEU A N 1
ATOM 2018 C CA . LEU A 1 255 ? 40.527 10.265 -36.357 1.00 77.56 255 LEU A CA 1
ATOM 2019 C C . LEU A 1 255 ? 41.798 10.887 -36.959 1.00 77.56 255 LEU A C 1
ATOM 2021 O O . LEU A 1 255 ? 42.071 10.694 -38.141 1.00 77.56 255 LEU A O 1
ATOM 2025 N N . VAL A 1 256 ? 42.628 11.535 -36.134 1.00 76.75 256 VAL A N 1
ATOM 2026 C CA . VAL A 1 256 ? 43.968 12.020 -36.519 1.00 76.75 256 VAL A CA 1
ATOM 2027 C C . VAL A 1 256 ? 44.880 10.856 -36.928 1.00 76.75 256 VAL A C 1
ATOM 2029 O O . VAL A 1 256 ? 45.540 10.939 -37.962 1.00 76.75 256 VAL A O 1
ATOM 2032 N N . MET A 1 257 ? 44.864 9.746 -36.182 1.00 78.56 257 MET A N 1
ATOM 2033 C CA . MET A 1 257 ? 45.621 8.530 -36.511 1.00 78.56 257 MET A CA 1
ATOM 2034 C C . MET A 1 257 ? 45.144 7.872 -37.815 1.00 78.56 257 MET A C 1
ATOM 2036 O O . MET A 1 257 ? 45.947 7.333 -38.573 1.00 78.56 257 MET A O 1
ATOM 2040 N N . VAL A 1 258 ? 43.838 7.885 -38.096 1.00 80.62 258 VAL A N 1
ATOM 2041 C CA . VAL A 1 258 ? 43.304 7.370 -39.365 1.00 80.62 258 VAL A CA 1
ATOM 2042 C C . VAL A 1 258 ? 43.742 8.267 -40.522 1.00 80.62 258 VAL A C 1
ATOM 2044 O O . VAL A 1 258 ? 44.222 7.753 -41.528 1.00 80.62 258 VAL A O 1
ATOM 2047 N N . LEU A 1 259 ? 43.642 9.591 -40.374 1.00 78.25 259 LEU A N 1
ATOM 2048 C CA . LEU A 1 259 ? 44.036 10.548 -41.411 1.00 78.25 259 LEU A CA 1
ATOM 2049 C C . LEU A 1 259 ? 45.535 10.495 -41.731 1.00 78.25 259 LEU A C 1
ATOM 2051 O O . LEU A 1 259 ? 45.894 10.585 -42.905 1.00 78.25 259 LEU A O 1
ATOM 2055 N N . SER A 1 260 ? 46.401 10.271 -40.737 1.00 75.44 260 SER A N 1
ATOM 2056 C CA . SER A 1 260 ? 47.849 10.173 -40.967 1.00 75.44 260 SER A CA 1
ATOM 2057 C C . SER A 1 260 ? 48.246 8.965 -41.825 1.00 75.44 260 SER A C 1
ATOM 2059 O O . SER A 1 260 ? 49.245 9.025 -42.541 1.00 75.44 260 SER A O 1
ATOM 2061 N N . LYS A 1 261 ? 47.437 7.894 -41.848 1.00 79.38 261 LYS A N 1
ATOM 2062 C CA . LYS A 1 261 ? 47.664 6.734 -42.731 1.00 79.38 261 LYS A CA 1
ATOM 2063 C C . LYS A 1 261 ? 47.366 7.004 -44.205 1.00 79.38 261 LYS A C 1
ATOM 2065 O O . LYS A 1 261 ? 47.845 6.258 -45.055 1.00 79.38 261 LYS A O 1
ATOM 2070 N N . PHE A 1 262 ? 46.577 8.032 -44.510 1.00 82.50 262 PHE A N 1
ATOM 2071 C CA . PHE A 1 262 ? 46.213 8.391 -45.884 1.00 82.50 262 PHE A CA 1
ATOM 2072 C C . PHE A 1 262 ? 47.056 9.537 -46.449 1.00 82.50 262 PHE A C 1
ATOM 2074 O O . PHE A 1 262 ? 46.968 9.829 -47.641 1.00 82.50 262 PHE A O 1
ATOM 2081 N N . THR A 1 263 ? 47.882 10.183 -45.626 1.00 79.81 263 THR A N 1
ATOM 2082 C CA . THR A 1 263 ? 48.787 11.242 -46.075 1.00 79.81 263 THR A CA 1
ATOM 2083 C C . THR A 1 263 ? 50.134 10.669 -46.529 1.00 79.81 263 THR A C 1
ATOM 2085 O O . THR A 1 263 ? 50.709 9.848 -45.814 1.00 79.81 263 THR A O 1
ATOM 2088 N N . PRO A 1 264 ? 50.679 11.103 -47.682 1.00 82.81 264 PRO A N 1
ATOM 2089 C CA . PRO A 1 264 ? 51.999 10.686 -48.142 1.00 82.81 264 PRO A CA 1
ATOM 2090 C C . PRO A 1 264 ? 53.078 11.036 -47.113 1.00 82.81 264 PRO A C 1
ATOM 2092 O O . PRO A 1 264 ? 53.144 12.170 -46.624 1.00 82.81 264 PRO A O 1
ATOM 2095 N N . THR A 1 265 ? 53.929 10.062 -46.807 1.00 76.88 265 THR A N 1
ATOM 2096 C CA . THR A 1 265 ? 55.048 10.189 -45.873 1.00 76.88 265 THR A CA 1
ATOM 2097 C C . THR A 1 265 ? 56.010 11.291 -46.331 1.00 76.88 265 THR A C 1
ATOM 2099 O O . THR A 1 265 ? 56.478 11.265 -47.469 1.00 76.88 265 THR A O 1
ATOM 2102 N N . GLY A 1 266 ? 56.318 12.250 -45.448 1.00 77.56 266 GLY A N 1
ATOM 2103 C CA . GLY A 1 266 ? 57.272 13.338 -45.715 1.00 77.56 266 GLY A CA 1
ATOM 2104 C C . GLY A 1 266 ? 56.655 14.654 -46.201 1.00 77.56 266 GLY A C 1
ATOM 2105 O O . GLY A 1 266 ? 57.359 15.489 -46.766 1.00 77.56 266 GLY A O 1
ATOM 2106 N N . SER A 1 267 ? 55.350 14.856 -46.006 1.00 85.38 267 SER A N 1
ATOM 2107 C CA . SER A 1 267 ? 54.704 16.145 -46.273 1.00 85.38 267 SER A CA 1
ATOM 2108 C C . SER A 1 267 ? 54.702 17.025 -45.019 1.00 85.38 267 SER A C 1
ATOM 2110 O O . SER A 1 267 ? 54.620 16.531 -43.903 1.00 85.38 267 SER A O 1
ATOM 2112 N N . ALA A 1 268 ? 54.687 18.352 -45.173 1.00 82.62 268 ALA A N 1
ATOM 2113 C CA . ALA A 1 268 ? 54.510 19.264 -44.030 1.00 82.62 268 ALA A CA 1
ATOM 2114 C C . ALA A 1 268 ? 53.210 18.991 -43.233 1.00 82.62 268 ALA A C 1
ATOM 2116 O O . ALA A 1 268 ? 53.072 19.396 -42.081 1.00 82.62 268 ALA A O 1
ATOM 2117 N N . ILE A 1 269 ? 52.256 18.287 -43.850 1.00 77.88 269 ILE A N 1
ATOM 2118 C CA . ILE A 1 269 ? 51.004 17.852 -43.233 1.00 77.88 269 ILE A CA 1
ATOM 2119 C C . ILE A 1 269 ? 51.252 16.709 -42.239 1.00 77.88 269 ILE A C 1
ATOM 2121 O O . ILE A 1 269 ? 50.632 16.711 -41.179 1.00 77.88 269 ILE A O 1
ATOM 2125 N N . THR A 1 270 ? 52.166 15.771 -42.522 1.00 76.75 270 THR A N 1
ATOM 2126 C CA . THR A 1 270 ? 52.477 14.677 -41.583 1.00 76.75 270 THR A CA 1
ATOM 2127 C C . THR A 1 270 ? 53.117 15.209 -40.302 1.00 76.75 270 THR A C 1
ATOM 2129 O O . THR A 1 270 ? 52.670 14.852 -39.218 1.00 76.75 270 THR A O 1
ATOM 2132 N N . ASP A 1 271 ? 54.041 16.167 -40.407 1.00 80.12 271 ASP A N 1
ATOM 2133 C CA . ASP A 1 271 ? 54.699 16.760 -39.231 1.00 80.12 271 ASP A CA 1
ATOM 2134 C C . ASP A 1 271 ? 53.713 17.562 -38.358 1.00 80.12 271 ASP A C 1
ATOM 2136 O O . ASP A 1 271 ? 53.770 17.536 -37.124 1.00 80.12 271 ASP A O 1
ATOM 2140 N N . ALA A 1 272 ? 52.759 18.255 -38.992 1.00 80.38 272 ALA A N 1
ATOM 2141 C CA . ALA A 1 272 ? 51.700 18.971 -38.286 1.00 80.38 272 ALA A CA 1
ATOM 2142 C C . ALA A 1 272 ? 50.729 18.014 -37.573 1.00 80.38 272 ALA A C 1
ATOM 2144 O O . ALA A 1 272 ? 50.325 18.286 -36.439 1.00 80.38 272 ALA A O 1
ATOM 2145 N N . LEU A 1 273 ? 50.373 16.890 -38.207 1.00 76.12 273 LEU A N 1
ATOM 2146 C CA . LEU A 1 273 ? 49.504 15.868 -37.616 1.00 76.12 273 LEU A CA 1
ATOM 2147 C C . LEU A 1 273 ? 50.180 15.151 -36.442 1.00 76.12 273 LEU A C 1
ATOM 2149 O O . LEU A 1 273 ? 49.525 14.939 -35.421 1.00 76.12 273 LEU A O 1
ATOM 2153 N N . ASP A 1 274 ? 51.478 14.858 -36.532 1.00 78.56 274 ASP A N 1
ATOM 2154 C CA . ASP A 1 274 ? 52.237 14.229 -35.445 1.00 78.56 274 ASP A CA 1
ATOM 2155 C C . ASP A 1 274 ? 52.353 15.153 -34.223 1.00 78.56 274 ASP A C 1
ATOM 2157 O O . ASP A 1 274 ? 52.158 14.721 -33.082 1.00 78.56 274 ASP A O 1
ATOM 2161 N N . SER A 1 275 ? 52.571 16.454 -34.443 1.00 80.44 275 SER A N 1
ATOM 2162 C CA . SER A 1 275 ? 52.563 17.460 -33.371 1.00 80.44 275 SER A CA 1
ATOM 2163 C C . SER A 1 275 ? 51.178 17.598 -32.720 1.00 80.44 275 SER A C 1
ATOM 2165 O O . SER A 1 275 ? 51.052 17.620 -31.490 1.00 80.44 275 SER A O 1
ATOM 2167 N N . LEU A 1 276 ? 50.110 17.605 -33.528 1.00 78.00 276 LEU A N 1
ATOM 2168 C CA . LEU A 1 276 ? 48.728 17.655 -33.043 1.00 78.00 276 LEU A CA 1
ATOM 2169 C C . LEU A 1 276 ? 48.355 16.391 -32.248 1.00 78.00 276 LEU A C 1
ATOM 2171 O O . LEU A 1 276 ? 47.672 16.472 -31.222 1.00 78.00 276 LEU A O 1
ATOM 2175 N N . PHE A 1 277 ? 48.826 15.220 -32.679 1.00 79.75 277 PHE A N 1
ATOM 2176 C CA . PHE A 1 277 ? 48.632 13.953 -31.976 1.00 79.75 277 PHE A CA 1
ATOM 2177 C C . PHE A 1 277 ? 49.381 13.932 -30.634 1.00 79.75 277 PHE A C 1
ATOM 2179 O O . PHE A 1 277 ? 48.810 13.587 -29.595 1.00 79.75 277 PHE A O 1
ATOM 2186 N N . ALA A 1 278 ? 50.634 14.390 -30.613 1.00 78.50 278 ALA A N 1
ATOM 2187 C CA . ALA A 1 278 ? 51.422 14.505 -29.387 1.00 78.50 278 ALA A CA 1
ATOM 2188 C C . ALA A 1 278 ? 50.804 15.493 -28.379 1.00 78.50 278 ALA A C 1
ATOM 2190 O O . ALA A 1 278 ? 50.885 15.280 -27.168 1.00 78.50 278 ALA A O 1
ATOM 2191 N N . TYR A 1 279 ? 50.160 16.561 -28.855 1.00 78.50 279 TYR A N 1
ATOM 2192 C CA . TYR A 1 279 ? 49.494 17.538 -27.993 1.00 78.50 279 TYR A CA 1
ATOM 2193 C C . TYR A 1 279 ? 48.129 17.043 -27.486 1.00 78.50 279 TYR A C 1
ATOM 2195 O O . TYR A 1 279 ? 47.843 17.114 -26.289 1.00 78.50 279 TYR A O 1
ATOM 2203 N N . SER A 1 280 ? 47.302 16.479 -28.370 1.00 76.50 280 SER A N 1
ATOM 2204 C CA . SER A 1 280 ? 45.976 15.957 -28.010 1.00 76.50 280 SER A CA 1
ATOM 2205 C C . SER A 1 280 ? 46.054 14.755 -27.067 1.00 76.50 280 SER A C 1
ATOM 2207 O O . SER A 1 280 ? 45.278 14.689 -26.116 1.00 76.50 280 SER A O 1
ATOM 2209 N N . SER A 1 281 ? 47.029 13.857 -27.242 1.00 76.94 281 SER A N 1
ATOM 2210 C CA . SER A 1 281 ? 47.243 12.725 -26.326 1.00 76.94 281 SER A CA 1
ATOM 2211 C C . SER A 1 281 ? 47.568 13.174 -24.897 1.00 76.94 281 SER A C 1
ATOM 2213 O O . SER A 1 281 ? 47.032 12.607 -23.945 1.00 76.94 281 SER A O 1
ATOM 2215 N N . LYS A 1 282 ? 48.359 14.244 -24.722 1.00 79.31 282 LYS A N 1
ATOM 2216 C CA . LYS A 1 282 ? 48.645 14.828 -23.399 1.00 79.31 282 LYS A CA 1
ATOM 2217 C C . LYS A 1 282 ? 47.403 15.438 -22.750 1.00 79.31 282 LYS A C 1
ATOM 2219 O O . LYS A 1 282 ? 47.195 15.257 -21.553 1.00 79.31 282 LYS A O 1
ATOM 2224 N N . ILE A 1 283 ? 46.562 16.123 -23.528 1.00 76.69 283 ILE A N 1
ATOM 2225 C CA . ILE A 1 283 ? 45.305 16.702 -23.029 1.00 76.69 283 ILE A CA 1
ATOM 2226 C C . ILE A 1 283 ? 44.324 15.601 -22.622 1.00 76.69 283 ILE A C 1
ATOM 2228 O O . ILE A 1 283 ? 43.753 15.663 -21.536 1.00 76.69 283 ILE A O 1
ATOM 2232 N N . VAL A 1 284 ? 44.156 14.570 -23.454 1.00 76.44 284 VAL A N 1
ATOM 2233 C CA . VAL A 1 284 ? 43.273 13.435 -23.148 1.00 76.44 284 VAL A CA 1
ATOM 2234 C C . VAL A 1 284 ? 43.761 12.695 -21.903 1.00 76.44 284 VAL A C 1
ATOM 2236 O O . VAL A 1 284 ? 42.950 12.390 -21.032 1.00 76.44 284 VAL A O 1
ATOM 2239 N N . ALA A 1 285 ? 45.073 12.483 -21.760 1.00 75.06 285 ALA A N 1
ATOM 2240 C CA . ALA A 1 285 ? 45.650 11.891 -20.556 1.00 75.06 285 ALA A CA 1
ATOM 2241 C C . ALA A 1 285 ? 45.388 12.750 -19.306 1.00 75.06 285 ALA A C 1
ATOM 2243 O O . ALA A 1 285 ? 44.976 12.219 -18.277 1.00 75.06 285 ALA A O 1
ATOM 2244 N N . ALA A 1 286 ? 45.553 14.074 -19.391 1.00 76.19 286 ALA A N 1
ATOM 2245 C CA . ALA A 1 286 ? 45.277 14.979 -18.276 1.00 76.19 286 ALA A CA 1
ATOM 2246 C C . ALA A 1 286 ? 43.791 14.975 -17.870 1.00 76.19 286 ALA A C 1
ATOM 2248 O O . ALA A 1 286 ? 43.478 14.902 -16.682 1.00 76.19 286 ALA A O 1
ATOM 2249 N N . ILE A 1 287 ? 42.872 14.995 -18.843 1.00 77.56 287 ILE A N 1
ATOM 2250 C CA . ILE A 1 287 ? 41.423 14.923 -18.595 1.00 77.56 287 ILE A CA 1
ATOM 2251 C C . ILE A 1 287 ? 41.044 13.565 -17.995 1.00 77.56 287 ILE A C 1
ATOM 2253 O O . ILE A 1 287 ? 40.251 13.519 -17.058 1.00 77.56 287 ILE A O 1
ATOM 2257 N N . ALA A 1 288 ? 41.630 12.471 -18.485 1.00 75.31 288 ALA A N 1
ATOM 2258 C CA . ALA A 1 288 ? 41.393 11.134 -17.951 1.00 75.31 288 ALA A CA 1
ATOM 2259 C C . ALA A 1 288 ? 41.868 11.013 -16.498 1.00 75.31 288 ALA A C 1
ATOM 2261 O O . ALA A 1 288 ? 41.125 10.509 -15.659 1.00 75.31 288 ALA A O 1
ATOM 2262 N N . VAL A 1 289 ? 43.057 11.531 -16.174 1.00 76.88 289 VAL A N 1
ATOM 2263 C CA . VAL A 1 289 ? 43.568 11.562 -14.795 1.00 76.88 289 VAL A CA 1
ATOM 2264 C C . VAL A 1 289 ? 42.668 12.414 -13.901 1.00 76.88 289 VAL A C 1
ATOM 2266 O O . VAL A 1 289 ? 42.321 11.973 -12.804 1.00 76.88 289 VAL A O 1
ATOM 2269 N N . LEU A 1 290 ? 42.230 13.591 -14.360 1.00 77.12 290 LEU A N 1
ATOM 2270 C CA . LEU A 1 290 ? 41.316 14.451 -13.602 1.00 77.12 290 LEU A CA 1
ATOM 2271 C C . LEU A 1 290 ? 39.979 13.743 -13.336 1.00 77.12 290 LEU A C 1
ATOM 2273 O O . LEU A 1 290 ? 39.504 13.725 -12.202 1.00 77.12 290 LEU A O 1
ATOM 2277 N N . TYR A 1 291 ? 39.401 13.120 -14.365 1.00 79.06 291 TYR A N 1
ATOM 2278 C CA . TYR A 1 291 ? 38.149 12.375 -14.267 1.00 79.06 291 TYR A CA 1
ATOM 2279 C C . TYR A 1 291 ? 38.271 11.192 -13.302 1.00 79.06 291 TYR A C 1
ATOM 2281 O O . TYR A 1 291 ? 37.438 11.048 -12.409 1.00 79.06 291 TYR A O 1
ATOM 2289 N N . LEU A 1 292 ? 39.334 10.390 -13.431 1.00 72.94 292 LEU A N 1
ATOM 2290 C CA . LEU A 1 292 ? 39.593 9.245 -12.559 1.00 72.94 292 LEU A CA 1
ATOM 2291 C C . LEU A 1 292 ? 39.775 9.691 -11.105 1.00 72.94 292 LEU A C 1
ATOM 2293 O O . LEU A 1 292 ? 39.178 9.112 -10.204 1.00 72.94 292 LEU A O 1
ATOM 2297 N N . THR A 1 293 ? 40.534 10.766 -10.880 1.00 74.81 293 THR A N 1
ATOM 2298 C CA . THR A 1 293 ? 40.740 11.332 -9.539 1.00 74.81 293 THR A CA 1
ATOM 2299 C C . THR A 1 293 ? 39.419 11.794 -8.931 1.00 74.81 293 THR A C 1
ATOM 2301 O O . THR A 1 293 ? 39.145 11.488 -7.775 1.00 74.81 293 THR A O 1
ATOM 2304 N N . CYS A 1 294 ? 38.573 12.467 -9.718 1.00 75.75 294 CYS A N 1
ATOM 2305 C CA . CYS A 1 294 ? 37.253 12.926 -9.285 1.00 75.75 294 CYS A CA 1
ATOM 2306 C C . CYS A 1 294 ? 36.308 11.750 -8.972 1.00 75.75 294 CYS A C 1
ATOM 2308 O O . CYS A 1 294 ? 35.582 11.762 -7.982 1.00 75.75 294 CYS A O 1
ATOM 2310 N N . ARG A 1 295 ? 36.349 10.684 -9.780 1.00 73.88 295 ARG A N 1
ATOM 2311 C CA . ARG A 1 295 ? 35.591 9.447 -9.537 1.00 73.88 295 ARG A CA 1
ATOM 2312 C C . ARG A 1 295 ? 36.039 8.750 -8.256 1.00 73.88 295 ARG A C 1
ATOM 2314 O O . ARG A 1 295 ? 35.188 8.349 -7.469 1.00 73.88 295 ARG A O 1
ATOM 2321 N N . VAL A 1 296 ? 37.346 8.624 -8.032 1.00 74.50 296 VAL A N 1
ATOM 2322 C CA . VAL A 1 296 ? 37.905 7.986 -6.830 1.00 74.50 296 VAL A CA 1
ATOM 2323 C C . VAL A 1 296 ? 37.558 8.788 -5.574 1.00 74.50 296 VAL A C 1
ATOM 2325 O O . VAL A 1 296 ? 37.174 8.192 -4.569 1.00 74.50 296 VAL A O 1
ATOM 2328 N N . THR A 1 297 ? 37.615 10.124 -5.616 1.00 74.75 297 THR A N 1
ATOM 2329 C CA . THR A 1 297 ? 37.201 10.957 -4.474 1.00 74.75 297 THR A CA 1
ATOM 2330 C C . THR A 1 297 ? 35.698 10.878 -4.211 1.00 74.75 297 THR A C 1
ATOM 2332 O O . THR A 1 297 ? 35.303 10.785 -3.050 1.00 74.75 297 THR A O 1
ATOM 2335 N N . LEU A 1 298 ? 34.859 10.843 -5.252 1.00 73.81 298 LEU A N 1
ATOM 2336 C CA . LEU A 1 298 ? 33.411 10.641 -5.106 1.00 73.81 298 LEU A CA 1
ATOM 2337 C C . LEU A 1 298 ? 33.070 9.257 -4.533 1.00 73.81 298 LEU A C 1
ATOM 2339 O O . LEU A 1 298 ? 32.225 9.154 -3.645 1.00 73.81 298 LEU A O 1
ATOM 2343 N N . LEU A 1 299 ? 33.754 8.203 -4.986 1.00 69.75 299 LEU A N 1
ATOM 2344 C CA . LEU A 1 299 ? 33.598 6.844 -4.455 1.00 69.75 299 LEU A CA 1
ATOM 2345 C C . LEU A 1 299 ? 34.013 6.768 -2.983 1.00 69.75 299 LEU A C 1
ATOM 2347 O O . LEU A 1 299 ? 33.236 6.302 -2.151 1.00 69.75 299 LEU A O 1
ATOM 2351 N N . GLY A 1 300 ? 35.192 7.295 -2.639 1.00 75.19 300 GLY A N 1
ATOM 2352 C CA . GLY A 1 300 ? 35.650 7.366 -1.250 1.00 75.19 300 GLY A CA 1
ATOM 2353 C C . GLY A 1 300 ? 34.680 8.148 -0.358 1.00 75.19 300 GLY A C 1
ATOM 2354 O O . GLY A 1 300 ? 34.419 7.749 0.776 1.00 75.19 300 GLY A O 1
ATOM 2355 N N . TRP A 1 301 ? 34.077 9.217 -0.882 1.00 72.44 301 TRP A N 1
ATOM 2356 C CA . TRP A 1 301 ? 33.064 9.989 -0.167 1.00 72.44 301 TRP A CA 1
ATOM 2357 C C . TRP A 1 301 ? 31.769 9.211 0.072 1.00 72.44 301 TRP A C 1
ATOM 2359 O O . TRP A 1 301 ? 31.234 9.266 1.177 1.00 72.44 301 TRP A O 1
ATOM 2369 N N . ASN A 1 302 ? 31.275 8.462 -0.915 1.00 65.06 302 ASN A N 1
ATOM 2370 C CA . ASN A 1 302 ? 30.081 7.632 -0.741 1.00 65.06 302 ASN A CA 1
ATOM 2371 C C . ASN A 1 302 ? 30.292 6.561 0.336 1.00 65.06 302 ASN A C 1
ATOM 2373 O O . ASN A 1 302 ? 29.417 6.362 1.178 1.00 65.06 302 ASN A O 1
ATOM 2377 N N . VAL A 1 303 ? 31.482 5.955 0.380 1.00 70.69 303 VAL A N 1
ATOM 2378 C CA . VAL A 1 303 ? 31.864 5.020 1.448 1.00 70.69 303 VAL A CA 1
ATOM 2379 C C . VAL A 1 303 ? 31.835 5.716 2.813 1.00 70.69 303 VAL A C 1
ATOM 2381 O O . VAL A 1 303 ? 31.197 5.225 3.741 1.00 70.69 303 VAL A O 1
ATOM 2384 N N . VAL A 1 304 ? 32.450 6.896 2.936 1.00 70.12 304 VAL A N 1
ATOM 2385 C CA . VAL A 1 304 ? 32.462 7.673 4.190 1.00 70.12 304 VAL A CA 1
ATOM 2386 C C . VAL A 1 304 ? 31.053 8.105 4.611 1.00 70.12 304 VAL A C 1
ATOM 2388 O O . VAL A 1 304 ? 30.710 7.997 5.787 1.00 70.12 304 VAL A O 1
ATOM 2391 N N . LYS A 1 305 ? 30.213 8.548 3.669 1.00 69.69 305 LYS A N 1
ATOM 2392 C CA . LYS A 1 305 ? 28.815 8.932 3.910 1.00 69.69 305 LYS A CA 1
ATOM 2393 C C . LYS A 1 305 ? 27.999 7.749 4.426 1.00 69.69 305 LYS A C 1
ATOM 2395 O O . LYS A 1 305 ? 27.245 7.914 5.383 1.00 69.69 305 LYS A O 1
ATOM 2400 N N . ASN A 1 306 ? 28.178 6.571 3.833 1.00 65.75 306 ASN A N 1
ATOM 2401 C CA . ASN A 1 306 ? 27.509 5.353 4.277 1.00 65.75 306 ASN A CA 1
ATOM 2402 C C . ASN A 1 306 ? 27.975 4.957 5.682 1.00 65.75 306 ASN A C 1
ATOM 2404 O O . ASN A 1 306 ? 27.136 4.769 6.557 1.00 65.75 306 ASN A O 1
ATOM 2408 N N . ILE A 1 307 ? 29.285 4.957 5.951 1.00 68.38 307 ILE A N 1
ATOM 2409 C CA . ILE A 1 307 ? 29.820 4.690 7.297 1.00 68.38 307 ILE A CA 1
ATOM 2410 C C . ILE A 1 307 ? 29.248 5.684 8.322 1.00 68.38 307 ILE A C 1
ATOM 2412 O O . ILE A 1 307 ? 28.769 5.276 9.377 1.00 68.38 307 ILE A O 1
ATOM 2416 N N . LEU A 1 308 ? 29.227 6.984 8.013 1.00 63.97 308 LEU A N 1
ATOM 2417 C CA . LEU A 1 308 ? 28.684 8.019 8.902 1.00 63.97 308 LEU A CA 1
ATOM 2418 C C . LEU A 1 308 ? 27.183 7.855 9.169 1.00 63.97 308 LEU A C 1
ATOM 2420 O O . LEU A 1 308 ? 26.752 8.056 10.305 1.00 63.97 308 LEU A O 1
ATOM 2424 N N . LYS A 1 309 ? 26.403 7.462 8.153 1.00 67.00 309 LYS A N 1
ATOM 2425 C CA . LYS A 1 309 ? 24.962 7.194 8.277 1.00 67.00 309 LYS A CA 1
ATOM 2426 C C . LYS A 1 309 ? 24.683 6.072 9.283 1.00 67.00 309 LYS A C 1
ATOM 2428 O O . LYS A 1 309 ? 23.728 6.179 10.045 1.00 67.00 309 LYS A O 1
ATOM 2433 N N . TYR A 1 310 ? 25.529 5.043 9.313 1.00 64.94 310 TYR A N 1
ATOM 2434 C CA . TYR A 1 310 ? 25.378 3.909 10.229 1.00 64.94 310 TYR A CA 1
ATOM 2435 C C . TYR A 1 310 ? 25.976 4.156 11.619 1.00 64.94 310 TYR A C 1
ATOM 2437 O O . TYR A 1 310 ? 25.437 3.670 12.610 1.00 64.94 310 TYR A O 1
ATOM 2445 N N . VAL A 1 311 ? 27.066 4.922 11.720 1.00 69.25 311 VAL A N 1
ATOM 2446 C CA . VAL A 1 311 ? 27.801 5.090 12.986 1.00 69.25 311 VAL A CA 1
ATOM 2447 C C . VAL A 1 311 ? 27.256 6.233 13.854 1.00 69.25 311 VAL A C 1
ATOM 2449 O O . VAL A 1 311 ? 27.381 6.164 15.074 1.00 69.25 311 VAL A O 1
ATOM 2452 N N . MET A 1 312 ? 26.636 7.279 13.284 1.00 59.44 312 MET A N 1
ATOM 2453 C CA . MET A 1 312 ? 26.185 8.446 14.067 1.00 59.44 312 MET A CA 1
ATOM 2454 C C . MET A 1 312 ? 24.748 8.943 13.790 1.00 59.44 312 MET A C 1
ATOM 2456 O O . MET A 1 312 ? 24.569 10.118 13.462 1.00 59.44 312 MET A O 1
ATOM 2460 N N . PRO A 1 313 ? 23.692 8.136 14.011 1.00 56.22 313 PRO A N 1
ATOM 2461 C CA . PRO A 1 313 ? 22.311 8.632 13.931 1.00 56.22 313 PRO A CA 1
ATOM 2462 C C . PRO A 1 313 ? 21.945 9.662 15.020 1.00 56.22 313 PRO A C 1
ATOM 2464 O O . PRO A 1 313 ? 21.032 10.459 14.831 1.00 56.22 313 PRO A O 1
ATOM 2467 N N . SER A 1 314 ? 22.638 9.665 16.166 1.00 49.56 314 SER A N 1
ATOM 2468 C CA . SER A 1 314 ? 22.209 10.388 17.377 1.00 49.56 314 SER A CA 1
ATOM 2469 C C . SER A 1 314 ? 22.935 11.709 17.673 1.00 49.56 314 SER A C 1
ATOM 2471 O O . SER A 1 314 ? 22.522 12.422 18.585 1.00 49.56 314 SER A O 1
ATOM 2473 N N . MET A 1 315 ? 23.997 12.068 16.938 1.00 51.47 315 MET A N 1
ATOM 2474 C CA . MET A 1 315 ? 24.848 13.222 17.296 1.00 51.47 315 MET A CA 1
ATOM 2475 C C . MET A 1 315 ? 24.651 14.491 16.454 1.00 51.47 315 MET A C 1
ATOM 2477 O O . MET A 1 315 ? 25.062 15.560 16.901 1.00 51.47 315 MET A O 1
ATOM 2481 N N . PHE A 1 316 ? 24.010 14.429 15.281 1.00 55.94 316 PHE A N 1
ATOM 2482 C CA . PHE A 1 316 ? 23.858 15.603 14.410 1.00 55.94 316 PHE A CA 1
ATOM 2483 C C . PHE A 1 316 ? 22.436 15.725 13.840 1.00 55.94 316 PHE A C 1
ATOM 2485 O O . PHE A 1 316 ? 22.050 14.922 12.992 1.00 55.94 316 PHE A O 1
ATOM 2492 N N . PRO A 1 317 ? 21.640 16.734 14.248 1.00 53.81 317 PRO A N 1
ATOM 2493 C CA . PRO A 1 317 ? 20.366 17.013 13.596 1.00 53.81 317 PRO A CA 1
ATOM 2494 C C . PRO A 1 317 ? 20.596 17.459 12.141 1.00 53.81 317 PRO A C 1
ATOM 2496 O O . PRO A 1 317 ? 21.534 18.205 11.858 1.00 53.81 317 PRO A O 1
ATOM 2499 N N . GLN A 1 318 ? 19.701 17.052 11.229 1.00 54.22 318 GLN A N 1
ATOM 2500 C CA . GLN A 1 318 ? 19.750 17.264 9.763 1.00 54.22 318 GLN A CA 1
ATOM 2501 C C . GLN A 1 318 ? 20.110 18.690 9.289 1.00 54.22 318 GLN A C 1
ATOM 2503 O O . GLN A 1 318 ? 20.507 18.881 8.143 1.00 54.22 318 GLN A O 1
ATOM 2508 N N . LYS A 1 319 ? 20.011 19.705 10.151 1.00 47.47 319 LYS A N 1
ATOM 2509 C CA . LYS A 1 319 ? 20.273 21.108 9.816 1.00 47.47 319 LYS A CA 1
ATOM 2510 C C . LYS A 1 319 ? 21.763 21.497 9.764 1.00 47.47 319 LYS A C 1
ATOM 2512 O O . LYS A 1 319 ? 22.053 22.576 9.264 1.00 47.47 319 LYS A O 1
ATOM 2517 N N . SER A 1 320 ? 22.705 20.667 10.240 1.00 53.62 320 SER A N 1
ATOM 2518 C CA . SER A 1 320 ? 24.148 21.013 10.268 1.00 53.62 320 SER A CA 1
ATOM 2519 C C . SER A 1 320 ? 24.944 20.609 9.018 1.00 53.62 320 SER A C 1
ATOM 2521 O O . SER A 1 320 ? 26.152 20.834 8.956 1.00 53.62 320 SER A O 1
ATOM 2523 N N . TRP A 1 321 ? 24.304 20.001 8.017 1.00 55.94 321 TRP A N 1
ATOM 2524 C CA . TRP A 1 321 ? 25.003 19.515 6.824 1.00 55.94 321 TRP A CA 1
ATOM 2525 C C . TRP A 1 321 ? 25.511 20.651 5.922 1.00 55.94 321 TRP A C 1
ATOM 2527 O O . TRP A 1 321 ? 26.523 20.475 5.249 1.00 55.94 321 TRP A O 1
ATOM 2537 N N . SER A 1 322 ? 24.894 21.839 5.961 1.00 50.44 322 SER A N 1
ATOM 2538 C CA . SER A 1 322 ? 25.340 23.017 5.195 1.00 50.44 322 SER A CA 1
ATOM 2539 C C . SER A 1 322 ? 26.738 23.504 5.585 1.00 50.44 322 SER A C 1
ATOM 2541 O O . SER A 1 322 ? 27.484 23.973 4.729 1.00 50.44 322 SER A O 1
ATOM 2543 N N . ASP A 1 323 ? 27.127 23.346 6.852 1.00 54.88 323 ASP A N 1
ATOM 2544 C CA . ASP A 1 323 ? 28.462 23.737 7.315 1.00 54.88 323 ASP A CA 1
ATOM 2545 C C . ASP A 1 323 ? 29.526 22.745 6.814 1.00 54.88 323 ASP A C 1
ATOM 2547 O O . ASP A 1 323 ? 30.643 23.144 6.480 1.00 54.88 323 ASP A O 1
ATOM 2551 N N . ILE A 1 324 ? 29.156 21.469 6.646 1.00 58.09 324 ILE A N 1
ATOM 2552 C CA . ILE A 1 324 ? 30.005 20.420 6.057 1.00 58.09 324 ILE A CA 1
ATOM 2553 C C . ILE A 1 324 ? 30.232 20.681 4.557 1.00 58.09 324 ILE A C 1
ATOM 2555 O O . ILE A 1 324 ? 31.341 20.474 4.059 1.00 58.09 324 ILE A O 1
ATOM 2559 N N . PHE A 1 325 ? 29.238 21.227 3.846 1.00 55.16 325 PHE A N 1
ATOM 2560 C CA . PHE A 1 325 ? 29.383 21.639 2.442 1.00 55.16 325 PHE A CA 1
ATOM 2561 C C . PHE A 1 325 ? 30.447 22.739 2.241 1.00 55.16 325 PHE A C 1
ATOM 2563 O O . PHE A 1 325 ? 31.122 22.745 1.211 1.00 55.16 325 PHE A O 1
ATOM 2570 N N . SER A 1 326 ? 30.686 23.619 3.224 1.00 56.53 326 SER A N 1
ATOM 2571 C CA . SER A 1 326 ? 31.730 24.659 3.115 1.00 56.53 326 SER A CA 1
ATOM 2572 C C . SER A 1 326 ? 33.158 24.081 3.078 1.00 56.53 326 SER A C 1
ATOM 2574 O O . SER A 1 326 ? 34.031 24.578 2.358 1.00 56.53 326 SER A O 1
ATOM 2576 N N . TYR A 1 327 ? 33.385 22.957 3.766 1.00 57.00 327 TYR A N 1
ATOM 2577 C CA . TYR A 1 327 ? 34.663 22.243 3.742 1.00 57.00 327 TYR A CA 1
ATOM 2578 C C . TYR A 1 327 ? 34.896 21.510 2.409 1.00 57.00 327 TYR A C 1
ATOM 2580 O O . TYR A 1 327 ? 36.039 21.390 1.965 1.00 57.00 327 TYR A O 1
ATOM 2588 N N . GLN A 1 328 ? 33.828 21.096 1.715 1.00 58.81 328 GLN A N 1
ATOM 2589 C CA . GLN A 1 328 ? 33.913 20.464 0.390 1.00 58.81 328 GLN A CA 1
ATOM 2590 C C . GLN A 1 328 ? 34.361 21.438 -0.704 1.00 58.81 328 GLN A C 1
ATOM 2592 O O . GLN A 1 328 ? 35.208 21.086 -1.528 1.00 58.81 328 GLN A O 1
ATOM 2597 N N . THR A 1 329 ? 33.858 22.678 -0.692 1.00 59.41 329 THR A N 1
ATOM 2598 C CA . THR A 1 329 ? 34.324 23.715 -1.628 1.00 59.41 329 THR A CA 1
ATOM 2599 C C . THR A 1 329 ? 35.809 24.018 -1.451 1.00 59.41 329 THR A C 1
ATOM 2601 O O . THR A 1 329 ? 36.507 24.263 -2.433 1.00 59.41 329 THR A O 1
ATOM 2604 N N . LEU A 1 330 ? 36.321 23.914 -0.219 1.00 61.31 330 LEU A N 1
ATOM 2605 C CA . LEU A 1 330 ? 37.738 24.109 0.077 1.00 61.31 330 LEU A CA 1
ATOM 2606 C C . LEU A 1 330 ? 38.606 22.962 -0.468 1.00 61.31 330 LEU A C 1
ATOM 2608 O O . LEU A 1 330 ? 39.652 23.213 -1.065 1.00 61.31 330 LEU A O 1
ATOM 2612 N N . GLY A 1 331 ? 38.161 21.711 -0.306 1.00 71.44 331 GLY A N 1
ATOM 2613 C CA . GLY A 1 331 ? 38.878 20.529 -0.799 1.00 71.44 331 GLY A CA 1
ATOM 2614 C C . GLY A 1 331 ? 38.936 20.461 -2.328 1.00 71.44 331 GLY A C 1
ATOM 2615 O O . GLY A 1 331 ? 39.999 20.227 -2.903 1.00 71.44 331 GLY A O 1
ATOM 2616 N N . LEU A 1 332 ? 37.822 20.753 -3.007 1.00 67.00 332 LEU A N 1
ATOM 2617 C CA . LEU A 1 332 ? 37.787 20.824 -4.473 1.00 67.00 332 LEU A CA 1
ATOM 2618 C C . LEU A 1 332 ? 38.656 21.971 -5.010 1.00 67.00 332 LEU A C 1
ATOM 2620 O O . LEU A 1 332 ? 39.342 21.801 -6.017 1.00 67.00 332 LEU A O 1
ATOM 2624 N N . PHE A 1 333 ? 38.701 23.106 -4.307 1.00 67.81 333 PHE A N 1
ATOM 2625 C CA . PHE A 1 333 ? 39.584 24.221 -4.650 1.00 67.81 333 PHE A CA 1
ATOM 2626 C C . PHE A 1 333 ? 41.074 23.866 -4.485 1.00 67.81 333 PHE A C 1
ATOM 2628 O O . PHE A 1 333 ? 41.893 24.241 -5.324 1.00 67.81 333 PHE A O 1
ATOM 2635 N N . GLN A 1 334 ? 41.436 23.085 -3.461 1.00 65.44 334 GLN A N 1
ATOM 2636 C CA . GLN A 1 334 ? 42.807 22.589 -3.273 1.00 65.44 334 GLN A CA 1
ATOM 2637 C C . GLN A 1 334 ? 43.240 21.630 -4.387 1.00 65.44 334 GLN A C 1
ATOM 2639 O O . GLN A 1 334 ? 44.348 21.763 -4.909 1.00 65.44 334 GLN A O 1
ATOM 2644 N N . ILE A 1 335 ? 42.363 20.705 -4.787 1.00 69.88 335 ILE A N 1
ATOM 2645 C CA . ILE A 1 335 ? 42.633 19.780 -5.898 1.00 69.88 335 ILE A CA 1
ATOM 2646 C C . ILE A 1 335 ? 42.784 20.563 -7.208 1.00 69.88 335 ILE A C 1
ATOM 2648 O O . ILE A 1 335 ? 43.731 20.319 -7.954 1.00 69.88 335 ILE A O 1
ATOM 2652 N N . TYR A 1 336 ? 41.924 21.559 -7.447 1.00 72.56 336 TYR A N 1
ATOM 2653 C CA . TYR A 1 336 ? 41.997 22.430 -8.620 1.00 72.56 336 TYR A CA 1
ATOM 2654 C C . TYR A 1 336 ? 43.331 23.193 -8.707 1.00 72.56 336 TYR A C 1
ATOM 2656 O O . TYR A 1 336 ? 44.000 23.170 -9.745 1.00 72.56 336 TYR A O 1
ATOM 2664 N N . LEU A 1 337 ? 43.778 23.803 -7.605 1.00 70.06 337 LEU A N 1
ATOM 2665 C CA . LEU A 1 337 ? 45.071 24.495 -7.550 1.00 70.06 337 LEU A CA 1
ATOM 2666 C C . LEU A 1 337 ? 46.255 23.543 -7.764 1.00 70.06 337 LEU A C 1
ATOM 2668 O O . LEU A 1 337 ? 47.201 23.894 -8.471 1.00 70.06 337 LEU A O 1
ATOM 2672 N N . LEU A 1 338 ? 46.187 22.326 -7.217 1.00 70.75 338 LEU A N 1
ATOM 2673 C CA . LEU A 1 338 ? 47.214 21.306 -7.424 1.00 70.75 338 LEU A CA 1
ATOM 2674 C C . LEU A 1 338 ? 47.277 20.860 -8.894 1.00 70.75 338 LEU A C 1
ATOM 2676 O O . LEU A 1 338 ? 48.367 20.718 -9.447 1.00 70.75 338 LEU A O 1
ATOM 2680 N N . SER A 1 339 ? 46.128 20.708 -9.558 1.00 64.50 339 SER A N 1
ATOM 2681 C CA . SER A 1 339 ? 46.082 20.383 -10.988 1.00 64.50 339 SER A CA 1
ATOM 2682 C C . SER A 1 339 ? 46.635 21.504 -11.877 1.00 64.50 339 SER A C 1
ATOM 2684 O O . SER A 1 339 ? 47.354 21.210 -12.830 1.00 64.50 339 SER A O 1
ATOM 2686 N N . ILE A 1 340 ? 46.405 22.781 -11.539 1.00 68.25 340 ILE A N 1
ATOM 2687 C CA . ILE A 1 340 ? 47.038 23.917 -12.237 1.00 68.25 340 ILE A CA 1
ATOM 2688 C C . ILE A 1 340 ? 48.558 23.896 -12.039 1.00 68.25 340 ILE A C 1
ATOM 2690 O O . ILE A 1 340 ? 49.310 24.120 -12.988 1.00 68.25 340 ILE A O 1
ATOM 2694 N N . TYR A 1 341 ? 49.021 23.597 -10.823 1.00 69.50 341 TYR A N 1
ATOM 2695 C CA . TYR A 1 341 ? 50.448 23.514 -10.520 1.00 69.50 341 TYR A CA 1
ATOM 2696 C C . TYR A 1 341 ? 51.151 22.406 -11.319 1.00 69.50 341 TYR A C 1
ATOM 2698 O O . TYR A 1 341 ? 52.230 22.625 -11.875 1.00 69.50 341 TYR A O 1
ATOM 2706 N N . LEU A 1 342 ? 50.521 21.234 -11.426 1.00 67.06 342 LEU A N 1
ATOM 2707 C CA . LEU A 1 342 ? 51.041 20.102 -12.197 1.00 67.06 342 LEU A CA 1
ATOM 2708 C C . LEU A 1 342 ? 51.034 20.358 -13.712 1.00 67.06 342 LEU A C 1
ATOM 2710 O O . LEU A 1 342 ? 51.875 19.812 -14.421 1.00 67.06 342 LEU A O 1
ATOM 2714 N N . ALA A 1 343 ? 50.137 21.215 -14.205 1.00 64.50 343 ALA A N 1
ATOM 2715 C CA . ALA A 1 343 ? 50.055 21.577 -15.619 1.00 64.50 343 ALA A CA 1
ATOM 2716 C C . ALA A 1 343 ? 51.132 22.586 -16.077 1.00 64.50 343 ALA A C 1
ATOM 2718 O O . ALA A 1 343 ? 51.281 22.816 -17.278 1.00 64.50 343 ALA A O 1
ATOM 2719 N N . LEU A 1 344 ? 51.896 23.195 -15.160 1.00 67.06 344 LEU A N 1
ATOM 2720 C CA . LEU A 1 344 ? 52.942 24.157 -15.520 1.00 67.06 344 LEU A CA 1
ATOM 2721 C C . LEU A 1 344 ? 54.193 23.449 -16.088 1.00 67.06 344 LEU A C 1
ATOM 2723 O O . LEU A 1 344 ? 54.697 22.502 -15.472 1.00 67.06 344 LEU A O 1
ATOM 2727 N N . PRO A 1 345 ? 54.755 23.919 -17.219 1.00 63.59 345 PRO A N 1
ATOM 2728 C CA . PRO A 1 345 ? 55.917 23.300 -17.853 1.00 63.59 345 PRO A CA 1
ATOM 2729 C C . PRO A 1 345 ? 57.173 23.368 -16.970 1.00 63.59 345 PRO A C 1
ATOM 2731 O O . PRO A 1 345 ? 57.394 24.311 -16.206 1.00 63.59 345 PRO A O 1
ATOM 2734 N N . GLU A 1 346 ? 57.996 22.324 -17.041 1.00 54.75 346 GLU A N 1
ATOM 2735 C CA . GLU A 1 346 ? 59.261 22.211 -16.313 1.00 54.75 346 GLU A CA 1
ATOM 2736 C C . GLU A 1 346 ? 60.310 23.134 -16.942 1.00 54.75 346 GLU A C 1
ATOM 2738 O O . GLU A 1 346 ? 60.831 22.850 -18.014 1.00 54.75 346 GLU A O 1
ATOM 2743 N N . GLY A 1 347 ? 60.590 24.275 -16.303 1.00 58.97 347 GLY A N 1
ATOM 2744 C CA . GLY A 1 347 ? 61.650 25.174 -16.776 1.00 58.97 347 GLY A CA 1
ATOM 2745 C C . GLY A 1 347 ? 61.664 26.598 -16.218 1.00 58.97 347 GLY A C 1
ATOM 2746 O O . GLY A 1 347 ? 62.636 27.307 -16.444 1.00 58.97 347 GLY A O 1
ATOM 2747 N N . MET A 1 348 ? 60.640 27.044 -15.483 1.00 54.66 348 MET A N 1
ATOM 2748 C CA . MET A 1 348 ? 60.608 28.408 -14.934 1.00 54.66 348 MET A CA 1
ATOM 2749 C C . MET A 1 348 ? 60.887 28.439 -13.427 1.00 54.66 348 MET A C 1
ATOM 2751 O O . MET A 1 348 ? 60.251 27.710 -12.662 1.00 54.66 348 MET A O 1
ATOM 2755 N N . ASP A 1 349 ? 61.716 29.393 -12.983 1.00 64.88 349 ASP A N 1
ATOM 2756 C CA . ASP A 1 349 ? 61.841 29.824 -11.574 1.00 64.88 349 ASP A CA 1
ATOM 275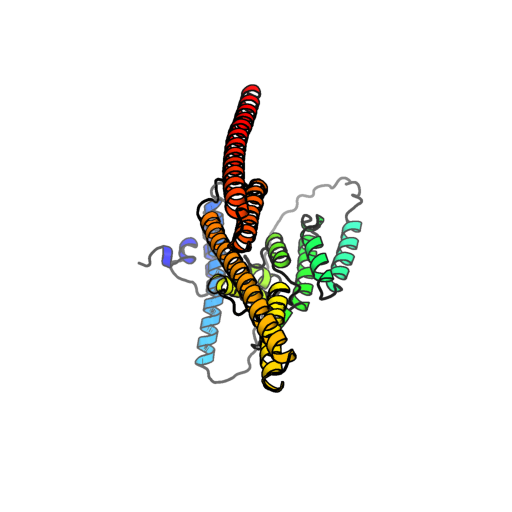7 C C . ASP A 1 349 ? 60.479 30.166 -10.932 1.00 64.88 349 ASP A C 1
ATOM 2759 O O . ASP A 1 349 ? 60.305 30.115 -9.712 1.00 64.88 349 ASP A O 1
ATOM 2763 N N . ALA A 1 350 ? 59.461 30.400 -11.765 1.00 57.84 350 ALA A N 1
ATOM 2764 C CA . ALA A 1 350 ? 58.066 30.511 -11.368 1.00 57.84 350 ALA A CA 1
ATOM 2765 C C . ALA A 1 350 ? 57.523 29.285 -10.612 1.00 57.84 350 ALA A C 1
ATOM 2767 O O . ALA A 1 350 ? 56.661 29.476 -9.761 1.00 57.84 350 ALA A O 1
ATOM 2768 N N . LYS A 1 351 ? 58.027 28.054 -10.823 1.00 65.94 351 LYS A N 1
ATOM 2769 C CA . LYS A 1 351 ? 57.585 26.889 -10.026 1.00 65.94 351 LYS A CA 1
ATOM 2770 C C . LYS A 1 351 ? 57.978 27.019 -8.557 1.00 65.94 351 LYS A C 1
ATOM 2772 O O . LYS A 1 351 ? 57.173 26.688 -7.695 1.00 65.94 351 LYS A O 1
ATOM 2777 N N . LYS A 1 352 ? 59.161 27.562 -8.250 1.00 71.12 352 LYS A N 1
ATOM 2778 C CA . LYS A 1 352 ? 59.595 27.767 -6.856 1.00 71.12 352 LYS A CA 1
ATOM 2779 C C . LYS A 1 352 ? 58.752 28.833 -6.156 1.00 71.12 352 LYS A C 1
ATOM 2781 O O . LYS A 1 352 ? 58.332 28.630 -5.018 1.00 71.12 352 LYS A O 1
ATOM 2786 N N . HIS A 1 353 ? 58.450 29.934 -6.845 1.00 68.62 353 HIS A N 1
ATOM 2787 C CA . HIS A 1 353 ? 57.589 30.987 -6.301 1.00 68.62 353 HIS A CA 1
ATOM 2788 C C . HIS A 1 353 ? 56.121 30.550 -6.190 1.00 68.62 353 HIS A C 1
ATOM 2790 O O . HIS A 1 353 ? 55.486 30.829 -5.175 1.00 68.62 353 HIS A O 1
ATOM 2796 N N . ALA A 1 354 ? 55.602 29.800 -7.167 1.00 67.69 354 ALA A N 1
ATOM 2797 C CA . ALA A 1 354 ? 54.254 29.234 -7.123 1.00 67.69 354 ALA A CA 1
ATOM 2798 C C . ALA A 1 354 ? 54.110 28.182 -6.014 1.00 67.69 354 ALA A C 1
ATOM 2800 O O . ALA A 1 354 ? 53.108 28.176 -5.305 1.00 67.69 354 ALA A O 1
ATOM 2801 N N . PHE A 1 355 ? 55.129 27.344 -5.807 1.00 74.88 355 PHE A N 1
ATOM 2802 C CA . PHE A 1 355 ? 55.143 26.349 -4.736 1.00 74.88 355 PHE A CA 1
ATOM 2803 C C . PHE A 1 355 ? 55.181 27.005 -3.349 1.00 74.88 355 PHE A C 1
ATOM 2805 O O . PHE A 1 355 ? 54.397 26.645 -2.474 1.00 74.88 355 PHE A O 1
ATOM 2812 N N . SER A 1 356 ? 56.023 28.029 -3.165 1.00 73.56 356 SER A N 1
ATOM 2813 C CA . SER A 1 356 ? 56.064 28.817 -1.923 1.00 73.56 356 SER A CA 1
ATOM 2814 C C . SER A 1 356 ? 54.732 29.536 -1.653 1.00 73.56 356 SER A C 1
ATOM 2816 O O . SER A 1 356 ? 54.214 29.496 -0.536 1.00 73.56 356 SER A O 1
ATOM 2818 N N . GLY A 1 357 ? 54.115 30.109 -2.695 1.00 74.38 357 GLY A N 1
ATOM 2819 C CA . GLY A 1 357 ? 52.785 30.715 -2.616 1.00 74.38 357 GLY A CA 1
ATOM 2820 C C . GLY A 1 357 ? 51.683 29.711 -2.265 1.00 74.38 357 GLY A C 1
ATOM 2821 O O . GLY A 1 357 ? 50.840 30.007 -1.420 1.00 74.38 357 GLY A O 1
ATOM 2822 N N . MET A 1 358 ? 51.717 28.502 -2.840 1.00 74.62 358 MET A N 1
ATOM 2823 C CA . MET A 1 358 ? 50.783 27.424 -2.494 1.00 74.62 358 MET A CA 1
ATOM 2824 C C . MET A 1 358 ? 50.937 26.980 -1.041 1.00 74.62 358 MET A C 1
ATOM 2826 O O . MET A 1 358 ? 49.928 26.797 -0.368 1.00 74.62 358 MET A O 1
ATOM 2830 N N . ILE A 1 359 ? 52.167 26.841 -0.539 1.00 76.50 359 ILE A N 1
ATOM 2831 C CA . ILE A 1 359 ? 52.410 26.468 0.862 1.00 76.50 359 ILE A CA 1
ATOM 2832 C C . ILE A 1 359 ? 51.862 27.542 1.806 1.00 76.50 359 ILE A C 1
ATOM 2834 O O . ILE A 1 359 ? 51.156 27.210 2.756 1.00 76.50 359 ILE A O 1
ATOM 2838 N N . LEU A 1 360 ? 52.119 28.824 1.531 1.00 72.75 360 LEU A N 1
ATOM 2839 C CA . LEU A 1 360 ? 51.580 29.932 2.328 1.00 72.75 360 LEU A CA 1
ATOM 2840 C C . LEU A 1 360 ? 50.047 29.969 2.309 1.00 72.75 360 LEU A C 1
ATOM 2842 O O . LEU A 1 360 ? 49.426 30.164 3.354 1.00 72.75 360 LEU A O 1
ATOM 2846 N N . LEU A 1 361 ? 49.433 29.731 1.150 1.00 74.81 361 LEU A N 1
ATOM 2847 C CA . LEU A 1 361 ? 47.977 29.699 1.007 1.00 74.81 361 LEU A CA 1
ATOM 2848 C C . LEU A 1 361 ? 47.365 28.491 1.729 1.00 74.81 361 LEU A C 1
ATOM 2850 O O . LEU A 1 361 ? 46.318 28.616 2.359 1.00 74.81 361 LEU A O 1
ATOM 2854 N N . LEU A 1 362 ? 48.044 27.343 1.709 1.00 77.25 362 LEU A N 1
ATOM 2855 C CA . LEU A 1 362 ? 47.621 26.138 2.418 1.00 77.25 362 LEU A CA 1
ATOM 2856 C C . LEU A 1 362 ? 47.720 26.324 3.938 1.00 77.25 362 LEU A C 1
ATOM 2858 O O . LEU A 1 362 ? 46.765 26.014 4.647 1.00 77.25 362 LEU A O 1
ATOM 2862 N N . ILE A 1 363 ? 48.808 26.921 4.435 1.00 78.25 363 ILE A N 1
ATOM 2863 C CA . ILE A 1 363 ? 48.955 27.287 5.854 1.00 78.25 363 ILE A CA 1
ATOM 2864 C C . ILE A 1 363 ? 47.857 28.274 6.272 1.00 78.25 363 ILE A C 1
ATOM 2866 O O . ILE A 1 363 ? 47.233 28.085 7.316 1.00 78.25 363 ILE A O 1
ATOM 2870 N N . PHE A 1 364 ? 47.574 29.290 5.451 1.00 77.19 364 PHE A N 1
ATOM 2871 C CA . PHE A 1 364 ? 46.515 30.264 5.726 1.00 77.19 364 PHE A CA 1
ATOM 2872 C C . PHE A 1 364 ? 45.129 29.608 5.786 1.00 77.19 364 PHE A C 1
ATOM 2874 O O . PHE A 1 364 ? 44.367 29.865 6.714 1.00 77.19 364 PHE A O 1
ATOM 2881 N N . MET A 1 365 ? 44.817 28.711 4.848 1.00 75.00 365 MET A N 1
ATOM 2882 C CA . MET A 1 365 ? 43.534 27.999 4.789 1.00 75.00 365 MET A CA 1
ATOM 2883 C C . MET A 1 365 ? 43.338 27.031 5.961 1.00 75.00 365 MET A C 1
ATOM 2885 O O . MET A 1 365 ? 42.245 26.958 6.528 1.00 75.00 365 MET A O 1
ATOM 2889 N N . VAL A 1 366 ? 44.395 26.318 6.365 1.00 79.31 366 VAL A N 1
ATOM 2890 C CA . VAL A 1 366 ? 44.372 25.453 7.555 1.00 79.31 366 VAL A CA 1
ATOM 2891 C C . VAL A 1 366 ? 44.194 26.298 8.817 1.00 79.31 366 VAL A C 1
ATOM 2893 O O . VAL A 1 366 ? 43.328 25.997 9.636 1.00 79.31 366 VAL A O 1
ATOM 2896 N N . GLY A 1 367 ? 44.938 27.401 8.943 1.00 83.06 367 GLY A N 1
ATOM 2897 C CA . GLY A 1 367 ? 44.797 28.341 10.056 1.00 83.06 367 GLY A CA 1
ATOM 2898 C C . GLY A 1 367 ? 43.392 28.942 10.146 1.00 83.06 367 GLY A C 1
ATOM 2899 O O . GLY A 1 367 ? 42.809 28.977 11.228 1.00 83.06 367 GLY A O 1
ATOM 2900 N N . PHE A 1 368 ? 42.810 29.338 9.011 1.00 79.88 368 PHE A N 1
ATOM 2901 C CA . PHE A 1 368 ? 41.451 29.876 8.937 1.00 79.88 368 PHE A CA 1
ATOM 2902 C C . PHE A 1 368 ? 40.393 28.829 9.311 1.00 79.88 368 PHE A C 1
ATOM 2904 O O . PHE A 1 368 ? 39.471 29.128 10.067 1.00 79.88 368 PHE A O 1
ATOM 2911 N N . SER A 1 369 ? 40.559 27.582 8.860 1.00 75.50 369 SER A N 1
ATOM 2912 C CA . SER A 1 369 ? 39.660 26.472 9.205 1.00 75.50 369 SER A CA 1
ATOM 2913 C C . SER A 1 369 ? 39.696 26.142 10.700 1.00 75.50 369 SER A C 1
ATOM 2915 O O . SER A 1 369 ? 38.646 25.940 11.310 1.00 75.50 369 SER A O 1
ATOM 2917 N N . ILE A 1 370 ? 40.889 26.136 11.308 1.00 79.25 370 ILE A N 1
ATOM 2918 C CA . ILE A 1 370 ? 41.064 25.933 12.755 1.00 79.25 370 ILE A CA 1
ATOM 2919 C C . ILE A 1 370 ? 40.454 27.102 13.534 1.00 79.25 370 ILE A C 1
ATOM 2921 O O . ILE A 1 370 ? 39.719 26.881 14.495 1.00 79.25 370 ILE A O 1
ATOM 2925 N N . PHE A 1 371 ? 40.708 28.341 13.105 1.00 82.69 371 PHE A N 1
ATOM 2926 C CA . PHE A 1 371 ? 40.125 29.535 13.718 1.00 82.69 371 PHE A CA 1
ATOM 2927 C C . PHE A 1 371 ? 38.592 29.495 13.687 1.00 82.69 371 PHE A C 1
ATOM 2929 O O . PHE A 1 371 ? 37.952 29.724 14.713 1.00 82.69 371 PHE A O 1
ATOM 2936 N N . TRP A 1 372 ? 38.001 29.144 12.542 1.00 79.19 372 TRP A N 1
ATOM 2937 C CA . TRP A 1 372 ? 36.550 29.044 12.391 1.00 79.19 372 TRP A CA 1
ATOM 2938 C C . TRP A 1 372 ? 35.947 27.936 13.257 1.00 79.19 372 TRP A C 1
ATOM 2940 O O . TRP A 1 372 ? 34.906 28.132 13.882 1.00 79.19 372 TRP A O 1
ATOM 2950 N N . LEU A 1 373 ? 36.629 26.794 13.367 1.00 75.88 373 LEU A N 1
ATOM 2951 C CA . LEU A 1 373 ? 36.213 25.693 14.232 1.00 75.88 373 LEU A CA 1
ATOM 2952 C C . LEU A 1 373 ? 36.245 26.092 15.717 1.00 75.88 373 LEU A C 1
ATOM 2954 O O . LEU A 1 373 ? 35.289 25.826 16.446 1.00 75.88 373 LEU A O 1
ATOM 2958 N N . ILE A 1 374 ? 37.294 26.795 16.157 1.00 78.56 374 ILE A N 1
ATOM 2959 C CA . ILE A 1 374 ? 37.382 27.344 17.520 1.00 78.56 374 ILE A CA 1
ATOM 2960 C C . ILE A 1 374 ? 36.260 28.363 17.759 1.00 78.56 374 ILE A C 1
ATOM 2962 O O . ILE A 1 374 ? 35.579 28.295 18.782 1.00 78.56 374 ILE A O 1
ATOM 2966 N N . LEU A 1 375 ? 36.021 29.271 16.810 1.00 80.50 375 LEU A N 1
ATOM 2967 C CA . LEU A 1 375 ? 34.962 30.275 16.907 1.00 80.50 375 LEU A CA 1
ATOM 2968 C C . LEU A 1 375 ? 33.572 29.625 16.993 1.00 80.50 375 LEU A C 1
ATOM 2970 O O . LEU A 1 375 ? 32.770 30.000 17.847 1.00 80.50 375 LEU A O 1
ATOM 2974 N N . SER A 1 376 ? 33.309 28.606 16.173 1.00 73.62 376 SER A N 1
ATOM 2975 C CA . SER A 1 376 ? 32.063 27.831 16.195 1.00 73.62 376 SER A CA 1
ATOM 2976 C C . SER A 1 376 ? 31.861 27.115 17.535 1.00 73.62 376 SER A C 1
ATOM 2978 O O . SER A 1 376 ? 30.778 27.185 18.121 1.00 73.62 376 SER A O 1
ATOM 2980 N N . LEU A 1 377 ? 32.917 26.512 18.096 1.00 75.50 377 LEU A N 1
ATOM 2981 C CA . LEU A 1 377 ? 32.872 25.883 19.421 1.00 75.50 377 LEU A CA 1
ATOM 2982 C C . LEU A 1 377 ? 32.576 26.892 20.539 1.00 75.50 377 LEU A C 1
ATOM 2984 O O . LEU A 1 377 ? 31.787 26.592 21.439 1.00 75.50 377 LEU A O 1
ATOM 2988 N N . VAL A 1 378 ? 33.167 28.088 20.486 1.00 80.69 378 VAL A N 1
ATOM 2989 C CA . VAL A 1 378 ? 32.912 29.159 21.464 1.00 80.69 378 VAL A CA 1
ATOM 2990 C C . VAL A 1 378 ? 31.468 29.664 21.354 1.00 80.69 378 VAL A C 1
ATOM 2992 O O . VAL A 1 378 ? 30.777 29.779 22.369 1.00 80.69 378 VAL A O 1
ATOM 2995 N N . LEU A 1 379 ? 30.972 29.894 20.136 1.00 78.56 379 LEU A N 1
ATOM 2996 C CA . LEU A 1 379 ? 29.609 30.377 19.895 1.00 78.56 379 LEU A CA 1
ATOM 2997 C C . LEU A 1 379 ? 28.538 29.336 20.263 1.00 78.56 379 LEU A C 1
ATOM 2999 O O . LEU A 1 379 ? 27.514 29.691 20.854 1.00 78.56 379 LEU A O 1
ATOM 3003 N N . ASN A 1 380 ? 28.773 28.050 19.986 1.00 73.44 380 ASN A N 1
ATOM 3004 C CA . ASN A 1 380 ? 27.844 26.980 20.364 1.00 73.44 380 ASN A CA 1
ATOM 3005 C C . ASN A 1 380 ? 27.803 26.747 21.878 1.00 73.44 380 ASN A C 1
ATOM 3007 O O . ASN A 1 380 ? 26.718 26.547 22.429 1.00 73.44 380 ASN A O 1
ATOM 3011 N N . LYS A 1 381 ? 28.938 26.866 22.581 1.00 73.69 381 LYS A N 1
ATOM 3012 C CA . LYS A 1 381 ? 28.938 26.866 24.054 1.00 73.69 381 LYS A CA 1
ATOM 3013 C C . LYS A 1 381 ? 28.170 28.063 24.624 1.00 73.69 381 LYS A C 1
ATOM 3015 O O . LYS A 1 381 ? 27.458 27.899 25.611 1.00 73.69 381 LYS A O 1
ATOM 3020 N N . GLY A 1 382 ? 28.226 29.224 23.967 1.00 70.56 382 GLY A N 1
ATOM 3021 C CA . GLY A 1 382 ? 27.417 30.396 24.323 1.00 70.56 382 GLY A CA 1
ATOM 3022 C C . GLY A 1 382 ? 25.906 30.159 24.195 1.00 70.56 382 GLY A C 1
ATOM 3023 O O . GLY A 1 382 ? 25.147 30.538 25.085 1.00 70.56 382 GLY A O 1
ATOM 3024 N N . LYS A 1 383 ? 25.458 29.463 23.140 1.00 66.75 383 LYS A N 1
ATOM 3025 C CA . LYS A 1 383 ? 24.041 29.085 22.970 1.00 66.75 383 LYS A CA 1
ATOM 3026 C C . LYS A 1 383 ? 23.573 28.070 24.011 1.00 66.75 383 LYS A C 1
ATOM 3028 O O . LYS A 1 383 ? 22.466 28.210 24.528 1.00 66.75 383 LYS A O 1
ATOM 3033 N N . ALA A 1 384 ? 24.410 27.091 24.354 1.00 64.25 384 ALA A N 1
ATOM 3034 C CA . ALA A 1 384 ? 24.102 26.130 25.412 1.00 64.25 384 ALA A CA 1
ATOM 3035 C C . ALA A 1 384 ? 23.976 26.816 26.785 1.00 64.25 384 ALA A C 1
ATOM 3037 O O . ALA A 1 384 ? 23.011 26.564 27.505 1.00 64.25 384 ALA A O 1
ATOM 3038 N N . LEU A 1 385 ? 24.876 27.755 27.109 1.00 55.56 385 LEU A N 1
ATOM 3039 C CA . LEU A 1 385 ? 24.791 28.551 28.340 1.00 55.56 385 LEU A CA 1
ATOM 3040 C C . LEU A 1 385 ? 23.555 29.463 28.360 1.00 55.56 385 LEU A C 1
ATOM 3042 O O . LEU A 1 385 ? 22.920 29.612 29.400 1.00 55.56 385 LEU A O 1
ATOM 3046 N N . TYR A 1 386 ? 23.192 30.046 27.216 1.00 69.06 386 TYR A N 1
ATOM 3047 C CA . TYR A 1 386 ? 22.005 30.891 27.082 1.00 69.06 386 TYR A CA 1
ATOM 3048 C C . TYR A 1 386 ? 20.705 30.099 27.283 1.00 69.06 386 TYR A C 1
ATOM 3050 O O . TYR A 1 386 ? 19.813 30.546 28.004 1.00 69.06 386 TYR A O 1
ATOM 3058 N N . HIS A 1 387 ? 20.599 28.899 26.703 1.00 69.19 387 HIS A N 1
ATOM 3059 C CA . HIS A 1 387 ? 19.454 28.012 26.926 1.00 69.19 387 HIS A CA 1
ATOM 3060 C C . HIS A 1 387 ? 19.391 27.495 28.367 1.00 69.19 387 HIS A C 1
ATOM 3062 O O . HIS A 1 387 ? 18.303 27.459 28.944 1.00 69.19 387 HIS A O 1
ATOM 3068 N N . PHE A 1 388 ? 20.540 27.180 28.971 1.00 62.88 388 PHE A N 1
ATOM 3069 C CA . PHE A 1 388 ? 20.620 26.787 30.376 1.00 62.88 388 PHE A CA 1
ATOM 3070 C C . PHE A 1 388 ? 20.166 27.922 31.305 1.00 62.88 388 PHE A C 1
ATOM 3072 O O . PHE A 1 388 ? 19.243 27.724 32.093 1.00 62.88 388 PHE A O 1
ATOM 3079 N N . ALA A 1 389 ? 20.705 29.136 31.137 1.00 61.69 389 ALA A N 1
ATOM 3080 C CA . ALA A 1 389 ? 20.315 30.316 31.911 1.00 61.69 389 ALA A CA 1
ATOM 3081 C C . ALA A 1 389 ? 18.827 30.661 31.733 1.00 61.69 389 ALA A C 1
ATOM 3083 O O . ALA A 1 389 ? 18.133 30.948 32.705 1.00 61.69 389 ALA A O 1
ATOM 3084 N N . ARG A 1 390 ? 18.293 30.562 30.509 1.00 72.25 390 ARG A N 1
ATOM 3085 C CA . ARG A 1 390 ? 16.866 30.795 30.239 1.00 72.25 390 ARG A CA 1
ATOM 3086 C C . ARG A 1 390 ? 15.954 29.746 30.884 1.00 72.25 390 ARG A C 1
ATOM 3088 O O . ARG A 1 390 ? 14.832 30.090 31.246 1.00 72.25 390 ARG A O 1
ATOM 3095 N N . SER A 1 391 ? 16.402 28.495 31.011 1.00 66.75 391 SER A N 1
ATOM 3096 C CA . SER A 1 391 ? 15.656 27.458 31.741 1.00 66.75 391 SER A CA 1
ATOM 3097 C C . SER A 1 391 ? 15.724 27.667 33.257 1.00 66.75 391 SER A C 1
ATOM 3099 O O . SER A 1 391 ? 14.722 27.489 33.937 1.00 66.75 391 SER A O 1
ATOM 3101 N N . PHE A 1 392 ? 16.867 28.143 33.762 1.00 65.81 392 PHE A N 1
ATOM 3102 C CA . PHE A 1 392 ? 17.104 28.362 35.187 1.00 65.81 392 PHE A CA 1
ATOM 3103 C C . PHE A 1 392 ? 16.315 29.557 35.744 1.00 65.81 392 PHE A C 1
ATOM 3105 O O . PHE A 1 392 ? 15.854 29.500 36.871 1.00 65.81 392 PHE A O 1
ATOM 3112 N N . PHE A 1 393 ? 16.102 30.614 34.950 1.00 65.38 393 PHE A N 1
ATOM 3113 C CA . PHE A 1 393 ? 15.287 31.779 35.343 1.00 65.38 393 PHE A CA 1
ATOM 3114 C C . PHE A 1 393 ? 13.770 31.600 35.145 1.00 65.38 393 PHE A C 1
ATOM 3116 O O . PHE A 1 393 ? 13.004 32.519 35.429 1.00 65.38 393 PHE A O 1
ATOM 3123 N N . LYS A 1 394 ? 13.326 30.461 34.597 1.00 64.75 394 LYS A N 1
ATOM 3124 C CA . LYS A 1 394 ? 11.900 30.134 34.420 1.00 64.75 394 LYS A CA 1
ATOM 3125 C C . LYS A 1 394 ? 11.342 29.212 35.511 1.00 64.75 394 LYS A C 1
ATOM 3127 O O . LYS A 1 394 ? 10.130 29.007 35.525 1.00 64.75 394 LYS A O 1
ATOM 3132 N N . SER A 1 395 ? 12.205 28.667 36.367 1.00 50.78 395 SER A N 1
ATOM 3133 C CA . SER A 1 395 ? 11.839 28.030 37.636 1.00 50.78 395 SER A CA 1
ATOM 3134 C C . SER A 1 395 ? 12.002 29.027 38.772 1.00 50.78 395 SER A C 1
ATOM 3136 O O . SER A 1 395 ? 11.367 28.767 39.816 1.00 50.78 395 SER A O 1
#

Sequence (395 aa):
MYSEDENWPYSVLGLDQAPDDLKSIKRAYAHKLKTIDQSTQAEDFQNLRTAFDAAKQFLTYNLAAKADEANETSGQRTDAGYADLSLPLDYKSDQTNPTVTIEQFQEAPSALSTSLELNELEDKISKLPRNKNGAGFLLDLLNSAIMEDPQARPRVEAAIYAYMQKCLTVDAEDHPKFRLFINDEILEAIELQFNWQSDILSLQRKFWDAGDLVAALVYKSTLYQEEGAEDDGETQFELDPVGKAVTKLALIPFLVMVLSKFTPTGSAITDALDSLFAYSSKIVAAIAVLYLTCRVTLLGWNVVKNILKYVMPSMFPQKSWSDIFSYQTLGLFQIYLLSIYLALPEGMDAKKHAFSGMILLLIFMVGFSIFWLILSLVLNKGKALYHFARSFFKS

pLDDT: mean 77.35, std 18.56, range [32.88, 98.06]